Protein AF-M0KQY9-F1 (afdb_monomer)

Radius of gyration: 26.48 Å; Cα contacts (8 Å, |Δi|>4): 726; chains: 1; bounding box: 68×44×77 Å

Nearest PDB structures (foldseek):
  7ylo-assembly2_B  TM=3.245E-01  e=6.193E-02  Limosilactobacillus fermentum
  8ceo-assembly1_f  TM=3.244E-01  e=2.757E+00  Saccharomyces cerevisiae
  1jqp-assembly1_A  TM=3.936E-01  e=4.203E+00  Rattus norvegicus

Structure (mmCIF, N/CA/C/O backbone):
data_AF-M0KQY9-F1
#
_entry.id   AF-M0KQY9-F1
#
loop_
_atom_site.group_PDB
_atom_site.id
_atom_site.type_symbol
_atom_site.label_atom_id
_atom_site.label_alt_id
_atom_site.label_comp_id
_atom_site.label_asym_id
_atom_site.label_entity_id
_atom_site.label_seq_id
_atom_site.pdbx_PDB_ins_code
_atom_site.Cartn_x
_atom_site.Cartn_y
_atom_site.Cartn_z
_atom_site.occupancy
_atom_site.B_iso_or_equiv
_atom_site.auth_seq_id
_atom_site.auth_comp_id
_atom_site.auth_asym_id
_atom_site.auth_atom_id
_atom_site.pdbx_PDB_model_num
ATOM 1 N N . MET A 1 1 ? 19.164 -7.144 25.793 1.00 29.61 1 MET A N 1
ATOM 2 C CA . MET A 1 1 ? 18.952 -5.698 25.556 1.00 29.61 1 MET A CA 1
ATOM 3 C C . MET A 1 1 ? 17.852 -5.597 24.514 1.00 29.61 1 MET A C 1
ATOM 5 O O . MET A 1 1 ? 18.027 -6.161 23.448 1.00 29.61 1 MET A O 1
ATOM 9 N N . SER A 1 2 ? 16.693 -5.030 24.861 1.00 33.47 2 SER A N 1
ATOM 10 C CA . SER A 1 2 ? 15.529 -4.958 23.963 1.00 33.47 2 SER A CA 1
ATOM 11 C C . SER A 1 2 ? 15.793 -3.913 22.873 1.00 33.47 2 SER A C 1
ATOM 13 O O . SER A 1 2 ? 15.959 -2.731 23.185 1.00 33.47 2 SER A O 1
ATOM 15 N N . ASN A 1 3 ? 15.879 -4.356 21.616 1.00 37.28 3 ASN A N 1
ATOM 16 C CA . ASN A 1 3 ? 15.968 -3.485 20.445 1.00 37.28 3 ASN A CA 1
ATOM 17 C C . ASN A 1 3 ? 14.594 -2.844 20.222 1.00 37.28 3 ASN A C 1
ATOM 19 O O . ASN A 1 3 ? 13.732 -3.396 19.544 1.00 37.28 3 ASN A O 1
ATOM 23 N N . ARG A 1 4 ? 14.357 -1.702 20.868 1.00 45.88 4 ARG A N 1
ATOM 24 C CA . ARG A 1 4 ? 13.108 -0.945 20.737 1.00 45.88 4 ARG A CA 1
ATOM 25 C C . ARG A 1 4 ? 13.187 -0.042 19.509 1.00 45.88 4 ARG A C 1
ATOM 27 O O . ARG A 1 4 ? 14.019 0.862 19.479 1.00 45.88 4 ARG A O 1
ATOM 34 N N . ILE A 1 5 ? 12.304 -0.256 18.537 1.00 53.84 5 ILE A N 1
ATOM 35 C CA . ILE A 1 5 ? 12.130 0.647 17.393 1.00 53.84 5 ILE A CA 1
ATOM 36 C C . ILE A 1 5 ? 11.438 1.926 17.877 1.00 53.84 5 ILE A C 1
ATOM 38 O O . ILE A 1 5 ? 10.455 1.878 18.623 1.00 53.84 5 ILE A O 1
ATOM 42 N N . LYS A 1 6 ? 11.967 3.087 17.480 1.00 52.12 6 LYS A N 1
ATOM 43 C CA . LYS A 1 6 ? 11.360 4.385 17.781 1.00 52.12 6 LYS A CA 1
ATOM 44 C C . LYS A 1 6 ? 10.329 4.708 16.695 1.00 52.12 6 LYS A C 1
ATOM 46 O O . LYS A 1 6 ? 10.686 5.214 15.642 1.00 52.12 6 LYS A O 1
ATOM 51 N N . GLN A 1 7 ? 9.065 4.392 16.956 1.00 60.47 7 GLN A N 1
ATOM 52 C CA . GLN A 1 7 ? 7.931 4.902 16.179 1.00 60.47 7 GLN A CA 1
ATOM 53 C C . GLN A 1 7 ? 7.428 6.181 16.851 1.00 60.47 7 GLN A C 1
ATOM 55 O O . GLN A 1 7 ? 7.284 6.204 18.071 1.00 60.47 7 GLN A O 1
ATOM 60 N N . GLU A 1 8 ? 7.197 7.245 16.089 1.00 64.56 8 GLU A N 1
ATOM 61 C CA . GLU A 1 8 ? 6.612 8.486 16.605 1.00 64.56 8 GLU A CA 1
ATOM 62 C C . GLU A 1 8 ? 5.119 8.551 16.237 1.00 64.56 8 GLU A C 1
ATOM 64 O O . GLU A 1 8 ? 4.662 7.884 15.306 1.00 64.56 8 GLU A O 1
ATOM 69 N N . GLY A 1 9 ? 4.332 9.322 16.994 1.00 76.69 9 GLY A N 1
ATOM 70 C CA . GLY A 1 9 ? 2.910 9.541 16.717 1.00 76.69 9 GLY A CA 1
ATOM 71 C C . GLY A 1 9 ? 1.940 8.610 17.437 1.00 76.69 9 GLY A C 1
ATOM 72 O O . GLY A 1 9 ? 2.168 8.157 18.558 1.00 76.69 9 GLY A O 1
ATOM 73 N N . SER A 1 10 ? 0.790 8.374 16.810 1.00 82.31 10 SER A N 1
ATOM 74 C CA . SER A 1 10 ? -0.294 7.576 17.385 1.00 82.31 10 SER A CA 1
ATOM 75 C C . SER A 1 10 ? -0.885 6.659 16.330 1.00 82.31 10 SER A C 1
ATOM 77 O O . SER A 1 10 ? -1.194 7.104 15.225 1.00 82.31 10 SER A O 1
ATOM 79 N N . VAL A 1 11 ? -1.085 5.396 16.694 1.00 86.19 11 VAL A N 1
ATOM 80 C CA . VAL A 1 11 ? -1.884 4.466 15.897 1.00 86.19 11 VAL A CA 1
ATOM 81 C C . VAL A 1 11 ? -3.353 4.777 16.155 1.00 86.19 11 VAL A C 1
ATOM 83 O O . VAL A 1 11 ?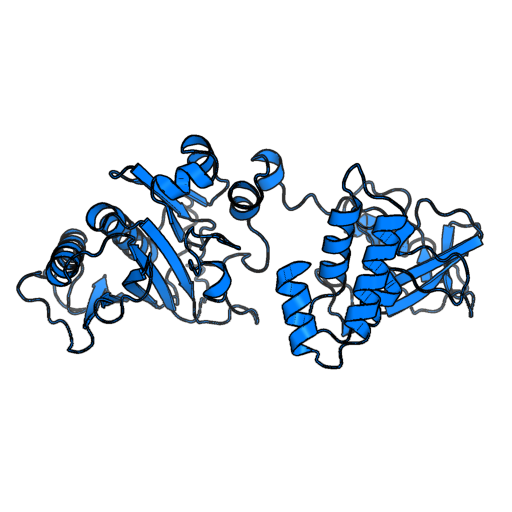 -3.755 4.937 17.307 1.00 86.19 11 VAL A O 1
ATOM 86 N N . PHE A 1 12 ? -4.156 4.818 15.098 1.00 87.44 12 PHE A N 1
ATOM 87 C CA . PHE A 1 12 ? -5.610 4.916 15.158 1.00 87.44 12 PHE A CA 1
ATOM 88 C C . PHE A 1 12 ? -6.216 3.698 14.475 1.00 87.44 12 PHE A C 1
ATOM 90 O O . PHE A 1 12 ? -5.994 3.531 13.281 1.00 87.44 12 PHE A O 1
ATOM 97 N N . ALA A 1 13 ? -7.011 2.910 15.191 1.00 92.38 13 ALA A N 1
ATOM 98 C CA . ALA A 1 13 ? -7.951 1.955 14.616 1.00 92.38 13 ALA A CA 1
ATOM 99 C C . ALA A 1 13 ? -9.333 2.615 14.519 1.00 92.38 13 ALA A C 1
ATOM 101 O O . ALA A 1 13 ? -9.773 3.286 15.458 1.00 92.38 13 ALA A O 1
ATOM 102 N N . ARG A 1 14 ? -10.007 2.471 13.380 1.00 91.12 14 ARG A N 1
ATOM 103 C CA . ARG A 1 14 ? -11.370 2.966 13.154 1.00 91.12 14 ARG A CA 1
ATOM 104 C C . ARG A 1 14 ? -12.269 1.819 12.737 1.00 91.12 14 ARG A C 1
ATOM 106 O O . ARG A 1 14 ? -11.900 1.072 11.838 1.00 91.12 14 ARG A O 1
ATOM 113 N N . PHE A 1 15 ? -13.423 1.734 13.383 1.00 93.19 15 PHE A N 1
ATOM 114 C CA . PHE A 1 15 ? -14.436 0.706 13.181 1.00 93.19 15 PHE A CA 1
ATOM 115 C C . PHE A 1 15 ? -15.553 1.311 12.348 1.00 93.19 15 PHE A C 1
ATOM 117 O O . PHE A 1 15 ? -16.298 2.145 12.856 1.00 93.19 15 PHE A O 1
ATOM 124 N N . TYR A 1 16 ? -15.608 0.940 11.076 1.00 89.31 16 TYR A N 1
ATOM 125 C CA . TYR A 1 16 ? -16.617 1.378 10.124 1.00 89.31 16 TYR A CA 1
ATOM 126 C C . TYR A 1 16 ? -17.789 0.414 10.149 1.00 89.31 16 TYR A C 1
ATOM 128 O O . TYR A 1 16 ? -17.595 -0.789 9.987 1.00 89.31 16 TYR A O 1
ATOM 136 N N . SER A 1 17 ? -18.986 0.953 10.323 1.00 87.88 17 SER A N 1
ATOM 137 C CA . SER A 1 17 ? -20.234 0.203 10.247 1.00 87.88 17 SER A CA 1
ATOM 138 C C . SER A 1 17 ? -21.027 0.660 9.027 1.00 87.88 17 SER A C 1
ATOM 140 O O . SER A 1 17 ? -20.973 1.836 8.667 1.00 87.88 17 SER A O 1
ATOM 142 N N . ASP A 1 18 ? -21.743 -0.260 8.392 1.00 83.31 18 ASP A N 1
ATOM 143 C CA . ASP A 1 18 ? -22.817 0.001 7.425 1.00 83.31 18 ASP A CA 1
ATOM 144 C C . ASP A 1 18 ? -24.207 0.003 8.094 1.00 83.31 18 ASP A C 1
ATOM 146 O O . ASP A 1 18 ? -25.199 0.420 7.493 1.00 83.31 18 ASP A O 1
ATOM 150 N N . GLU A 1 19 ? -24.275 -0.394 9.367 1.00 81.12 19 GLU A N 1
ATOM 151 C CA . GLU A 1 19 ? -25.477 -0.371 10.190 1.00 81.12 19 GLU A CA 1
ATOM 152 C C . GLU A 1 19 ? -25.426 0.736 11.246 1.00 81.12 19 GLU A C 1
ATOM 154 O O . GLU A 1 19 ? -24.422 0.961 11.932 1.00 81.12 19 GLU A O 1
ATOM 159 N N . ARG A 1 20 ? -26.556 1.427 11.408 1.00 74.44 20 ARG A N 1
ATOM 160 C CA . ARG A 1 20 ? -26.700 2.502 12.389 1.00 74.44 20 ARG A CA 1
ATOM 161 C C . ARG A 1 20 ? -27.139 1.938 13.740 1.00 74.44 20 ARG A C 1
ATOM 163 O O . ARG A 1 20 ? -28.329 1.934 14.055 1.00 74.44 20 ARG A O 1
ATOM 170 N N . GLU A 1 21 ? -26.176 1.491 14.536 1.00 75.81 21 GLU A N 1
ATOM 171 C CA . GLU A 1 21 ? -26.401 1.127 15.939 1.00 75.81 21 GLU A CA 1
ATOM 172 C C . GLU A 1 21 ? -26.680 2.364 16.809 1.00 75.81 21 GLU A C 1
ATOM 174 O O . GLU A 1 21 ? -26.334 3.504 16.472 1.00 75.81 21 GLU A O 1
ATOM 179 N N . THR A 1 22 ? -27.329 2.157 17.959 1.00 80.56 22 THR A N 1
ATOM 180 C CA . THR A 1 22 ? -27.531 3.252 18.915 1.00 80.56 22 THR A CA 1
ATOM 181 C C . THR A 1 22 ? -26.249 3.530 19.689 1.00 80.56 22 THR A C 1
ATOM 183 O O . THR A 1 22 ? -25.504 2.621 20.046 1.00 80.56 22 THR A O 1
ATOM 186 N N . GLY A 1 23 ? -26.010 4.799 20.020 1.00 82.62 23 GLY A N 1
ATOM 187 C CA . GLY A 1 23 ? -24.817 5.182 20.769 1.00 82.62 23 GLY A CA 1
ATOM 188 C C . GLY A 1 23 ? -24.649 4.464 22.108 1.00 82.62 23 GLY A C 1
ATOM 189 O O . GLY A 1 23 ? -23.534 4.111 22.475 1.00 82.62 23 GLY A O 1
ATOM 190 N N . ALA A 1 24 ? -25.757 4.217 22.811 1.00 85.88 24 ALA A N 1
ATOM 191 C CA . ALA A 1 24 ? -25.750 3.500 24.082 1.00 85.88 24 ALA A CA 1
ATOM 192 C C . ALA A 1 24 ? -25.263 2.052 23.922 1.00 85.88 24 ALA A C 1
ATOM 194 O O . ALA A 1 24 ? -24.447 1.602 24.718 1.00 85.88 24 ALA A O 1
ATOM 195 N N . GLU A 1 25 ? -25.705 1.367 22.866 1.00 89.19 25 GLU A N 1
ATOM 196 C CA . GLU A 1 25 ? -25.320 -0.015 22.578 1.00 89.19 25 GLU A CA 1
ATOM 197 C C . GLU A 1 25 ? -23.830 -0.131 22.230 1.00 89.19 25 GLU A C 1
ATOM 199 O O . GLU A 1 25 ? -23.124 -0.946 22.819 1.00 89.19 25 GLU A O 1
ATOM 204 N N . VAL A 1 26 ? -23.317 0.744 21.354 1.00 91.19 26 VAL A N 1
ATOM 205 C CA . VAL A 1 26 ? -21.882 0.775 21.007 1.00 91.19 26 VAL A CA 1
ATOM 206 C C . VAL A 1 26 ? -21.026 1.029 22.250 1.00 91.19 26 VAL A C 1
ATOM 208 O O . VAL A 1 26 ? -19.982 0.398 22.430 1.00 91.19 26 VAL A O 1
ATOM 211 N N . ILE A 1 27 ? -21.458 1.951 23.118 1.00 92.94 27 ILE A N 1
ATOM 212 C CA . ILE A 1 27 ? -20.770 2.266 24.373 1.00 92.94 27 ILE A CA 1
ATOM 213 C C . ILE A 1 27 ? -20.763 1.049 25.303 1.00 92.94 27 ILE A C 1
ATOM 215 O O . ILE A 1 27 ? -19.691 0.646 25.746 1.00 92.94 27 ILE A O 1
ATOM 219 N N . GLU A 1 28 ? -21.923 0.451 25.575 1.00 93.38 28 GLU A N 1
ATOM 220 C CA . GLU A 1 28 ? -22.065 -0.697 26.480 1.00 93.38 28 GLU A CA 1
ATOM 221 C C . GLU A 1 28 ? -21.191 -1.879 26.040 1.00 93.38 28 GLU A C 1
ATOM 223 O O . GLU A 1 28 ? -20.387 -2.384 26.831 1.00 93.38 28 GLU A O 1
ATOM 228 N N . LYS A 1 29 ? -21.269 -2.252 24.756 1.00 94.88 29 LYS A N 1
ATOM 229 C CA . LYS A 1 29 ? -20.436 -3.296 24.141 1.00 94.88 29 LYS A CA 1
ATOM 230 C C . LYS A 1 29 ? -18.945 -2.988 24.288 1.00 94.88 29 LYS A C 1
ATOM 232 O O . LYS A 1 29 ? -18.169 -3.813 24.768 1.00 94.88 29 LYS A O 1
ATOM 237 N N . THR A 1 30 ? -18.536 -1.762 23.947 1.00 95.88 30 THR A N 1
ATOM 238 C CA . THR A 1 30 ? -17.124 -1.345 24.000 1.00 95.88 30 THR A CA 1
ATOM 239 C C . THR A 1 30 ? -16.560 -1.394 25.420 1.00 95.88 30 THR A C 1
ATOM 241 O O . THR A 1 30 ? -15.439 -1.864 25.625 1.00 95.88 30 THR A O 1
ATOM 244 N N . LEU A 1 31 ? -17.308 -0.896 26.409 1.00 95.25 31 LEU A N 1
ATOM 245 C CA . LEU A 1 31 ? -16.861 -0.873 27.803 1.00 95.25 31 LEU A CA 1
ATOM 246 C C . LEU A 1 31 ? -16.827 -2.281 28.406 1.00 95.25 31 LEU A C 1
ATOM 248 O O . LEU A 1 31 ? -15.913 -2.569 29.177 1.00 95.25 31 LEU A O 1
ATOM 252 N N . SER A 1 32 ? -17.762 -3.154 28.023 1.00 95.44 32 SER A N 1
ATOM 253 C CA . SER A 1 32 ? -17.770 -4.563 28.440 1.00 95.44 32 SER A CA 1
ATOM 254 C C . SER A 1 32 ? -16.517 -5.292 27.953 1.00 95.44 32 SER A C 1
ATOM 256 O O . SER A 1 32 ? -15.793 -5.866 28.762 1.00 95.44 32 SER A O 1
ATOM 258 N N . VAL A 1 33 ? -16.155 -5.133 26.675 1.00 96.75 33 VAL A N 1
ATOM 259 C CA . VAL A 1 33 ? -14.900 -5.685 26.128 1.00 96.75 33 VAL A CA 1
ATOM 260 C C . VAL A 1 33 ? -13.669 -5.131 26.857 1.00 96.75 33 VAL A C 1
ATOM 262 O O . VAL A 1 33 ? -12.724 -5.861 27.159 1.00 96.75 33 VAL A O 1
ATOM 265 N N . CYS A 1 34 ? -13.660 -3.834 27.181 1.00 95.25 34 CYS A N 1
ATOM 266 C CA . CYS A 1 34 ? -12.561 -3.238 27.942 1.00 95.25 34 CYS A CA 1
ATOM 267 C C . CYS A 1 34 ? -12.428 -3.851 29.345 1.00 95.25 34 CYS A C 1
ATOM 269 O O . CYS A 1 34 ? -11.304 -4.092 29.794 1.00 95.25 34 CYS A O 1
ATOM 271 N N . ALA A 1 35 ? -13.551 -4.115 30.016 1.00 93.25 35 ALA A N 1
ATOM 272 C CA . ALA A 1 35 ? -13.585 -4.765 31.320 1.00 93.25 35 ALA A CA 1
ATOM 273 C C . ALA A 1 35 ? -13.089 -6.219 31.246 1.00 93.25 35 ALA A C 1
ATOM 275 O O . ALA A 1 35 ? -12.259 -6.616 32.065 1.00 93.25 35 ALA A O 1
ATOM 276 N N . ASP A 1 36 ? -13.512 -6.976 30.231 1.00 93.88 36 ASP A N 1
ATOM 277 C CA . ASP A 1 36 ? -13.131 -8.381 30.032 1.00 93.88 36 ASP A CA 1
ATOM 278 C C . ASP A 1 36 ? -11.631 -8.555 29.749 1.00 93.88 36 ASP A C 1
ATOM 280 O O . ASP A 1 36 ? -10.994 -9.492 30.236 1.00 93.88 36 ASP A O 1
ATOM 284 N N . ILE A 1 37 ? -11.029 -7.607 29.024 1.00 93.12 37 ILE A N 1
ATOM 285 C CA . ILE A 1 37 ? -9.575 -7.554 28.792 1.00 93.12 37 ILE A CA 1
ATOM 286 C C . ILE A 1 37 ? -8.810 -7.119 30.058 1.00 93.12 37 ILE A C 1
ATOM 288 O O . ILE A 1 37 ? -7.592 -7.308 30.148 1.00 93.12 37 ILE A O 1
ATOM 292 N N . GLY A 1 38 ? -9.508 -6.569 31.055 1.00 91.81 38 GLY A N 1
ATOM 293 C CA . GLY A 1 38 ? -8.928 -6.089 32.307 1.00 91.81 38 GLY A CA 1
ATOM 294 C C . GLY A 1 38 ? -8.322 -4.689 32.204 1.00 91.81 38 GLY A C 1
ATOM 295 O O . GLY A 1 38 ? -7.371 -4.384 32.922 1.00 91.81 38 GLY A O 1
ATOM 296 N N . LEU A 1 39 ? -8.822 -3.844 31.297 1.00 92.88 39 LEU A N 1
ATOM 297 C CA . LEU A 1 39 ? -8.393 -2.449 31.188 1.00 92.88 39 LEU A CA 1
ATOM 298 C C . LEU A 1 39 ? -8.986 -1.619 32.327 1.00 92.88 39 LEU A C 1
ATOM 300 O O . LEU A 1 39 ? -10.122 -1.845 32.741 1.00 92.88 39 LEU A O 1
ATOM 304 N N . THR A 1 40 ? -8.237 -0.631 32.808 1.00 91.00 40 THR A N 1
ATOM 305 C CA . THR A 1 40 ? -8.641 0.214 33.942 1.00 91.00 40 THR A CA 1
ATOM 306 C C . THR A 1 40 ? -8.888 1.660 33.524 1.00 91.00 40 THR A C 1
ATOM 308 O O . THR A 1 40 ? -8.379 2.114 32.500 1.00 91.00 40 THR A O 1
ATOM 311 N N . GLU A 1 41 ? -9.661 2.420 34.301 1.00 85.44 41 GLU A N 1
ATOM 312 C CA . GLU A 1 41 ? -9.904 3.845 34.017 1.00 85.44 41 GLU A CA 1
ATOM 313 C C . GLU A 1 41 ? -8.725 4.730 34.454 1.00 85.44 41 GLU A C 1
ATOM 315 O O . GLU A 1 41 ? -8.446 5.766 33.841 1.00 85.44 41 GLU A O 1
ATOM 320 N N . HIS A 1 42 ? -7.969 4.307 35.472 1.00 83.56 42 HIS A N 1
ATOM 321 C CA . HIS A 1 42 ? -6.741 4.966 35.901 1.00 83.56 42 HIS A CA 1
ATOM 322 C C . HIS A 1 42 ? -5.557 3.996 36.000 1.00 83.56 42 HIS A C 1
ATOM 324 O O . HIS A 1 42 ? -5.691 2.821 36.330 1.00 83.56 42 HIS A O 1
ATOM 330 N N . VAL A 1 43 ? -4.349 4.525 35.766 1.00 78.94 43 VAL A N 1
ATOM 331 C CA . VAL A 1 43 ? -3.073 3.771 35.756 1.00 78.94 43 VAL A CA 1
ATOM 332 C C . VAL A 1 43 ? -2.827 2.962 37.037 1.00 78.94 43 VAL A C 1
ATOM 334 O O . VAL A 1 43 ? -2.150 1.941 36.995 1.00 78.94 43 VAL A O 1
ATOM 337 N N . ASN A 1 44 ? -3.330 3.435 38.180 1.00 79.00 44 ASN A N 1
ATOM 338 C CA . ASN A 1 44 ? -3.063 2.840 39.492 1.00 79.00 44 ASN A CA 1
ATOM 339 C C . ASN A 1 44 ? -4.228 2.002 40.033 1.00 79.00 44 ASN A C 1
ATOM 341 O O . ASN A 1 44 ? -4.154 1.555 41.179 1.00 79.00 44 ASN A O 1
ATOM 345 N N . ASP A 1 45 ? -5.300 1.832 39.261 1.00 80.56 45 ASP A N 1
ATOM 346 C CA . ASP A 1 45 ? -6.430 1.021 39.696 1.00 80.56 45 ASP A CA 1
ATOM 347 C C . ASP A 1 45 ? -6.038 -0.458 39.672 1.00 80.56 45 ASP A C 1
ATOM 349 O O . ASP A 1 45 ? -5.343 -0.924 38.769 1.00 80.56 45 ASP A O 1
ATOM 353 N N . SER A 1 46 ? -6.466 -1.201 40.692 1.00 74.69 46 SER A N 1
ATOM 354 C CA . SER A 1 46 ? -6.294 -2.656 40.745 1.00 74.69 46 SER A CA 1
ATOM 355 C C . SER A 1 46 ? -7.451 -3.411 40.100 1.00 74.69 46 SER A C 1
ATOM 357 O O . SER A 1 46 ? -7.280 -4.568 39.722 1.00 74.69 46 SER A O 1
ATOM 359 N N . ASP A 1 47 ? -8.613 -2.764 40.011 1.00 80.75 47 ASP A N 1
ATOM 360 C CA . ASP A 1 47 ? -9.850 -3.363 39.531 1.00 80.75 47 ASP A CA 1
ATOM 361 C C . ASP A 1 47 ? -10.129 -2.902 38.089 1.00 80.75 47 ASP A C 1
ATOM 363 O O . ASP A 1 47 ? -9.911 -1.726 37.777 1.00 80.75 47 ASP A O 1
ATOM 367 N N . PRO A 1 48 ? -10.606 -3.798 37.205 1.00 83.94 48 PRO A N 1
ATOM 368 C CA . PRO A 1 48 ? -11.010 -3.436 35.852 1.00 83.94 48 PRO A CA 1
ATOM 369 C C . PRO A 1 48 ? -12.092 -2.354 35.817 1.00 83.94 48 PRO A C 1
ATOM 371 O O . PRO A 1 48 ? -12.861 -2.165 36.764 1.00 83.94 48 PRO A O 1
ATOM 374 N N . LEU A 1 49 ? -12.184 -1.686 34.669 1.00 87.69 49 LEU A N 1
ATOM 375 C CA . LEU A 1 49 ? -13.253 -0.755 34.338 1.00 87.69 49 LEU A CA 1
ATOM 376 C C . LEU A 1 49 ? -14.625 -1.377 34.636 1.00 87.69 49 LEU A C 1
ATOM 378 O O . LEU A 1 49 ? -14.904 -2.511 34.257 1.00 87.69 49 LEU A O 1
ATOM 382 N N . THR A 1 50 ? -15.503 -0.610 35.278 1.00 85.56 50 THR A N 1
ATOM 383 C CA . THR A 1 50 ? -16.905 -1.000 35.469 1.00 85.56 50 THR A CA 1
ATOM 384 C C . THR A 1 50 ? -17.767 -0.257 34.443 1.00 85.56 50 THR A C 1
ATOM 386 O O . THR A 1 50 ? -17.852 0.969 34.549 1.00 85.56 50 THR A O 1
ATOM 389 N N . PRO A 1 51 ? -18.415 -0.940 33.475 1.00 84.25 51 PRO A N 1
ATOM 390 C CA . PRO A 1 51 ? -19.165 -0.277 32.402 1.00 84.25 51 PRO A CA 1
ATOM 391 C C . PRO A 1 51 ? -20.196 0.746 32.901 1.00 84.25 51 PRO A C 1
ATOM 393 O O . PRO A 1 51 ? -20.236 1.867 32.400 1.00 84.25 51 PRO A O 1
ATOM 396 N N . ASP A 1 52 ? -20.940 0.407 33.958 1.00 80.44 52 ASP A N 1
ATOM 397 C CA . ASP A 1 52 ? -21.996 1.256 34.533 1.00 80.44 52 ASP A CA 1
ATOM 398 C C . ASP A 1 52 ? -21.488 2.571 35.154 1.00 80.44 52 ASP A C 1
ATOM 400 O O . ASP A 1 52 ? -22.258 3.518 35.316 1.00 80.44 52 ASP A O 1
ATOM 404 N N . ASN A 1 53 ? -20.204 2.636 35.525 1.00 78.94 53 ASN A N 1
ATOM 405 C CA . ASN A 1 53 ? -19.607 3.776 36.231 1.00 78.94 53 ASN A CA 1
ATOM 406 C C . ASN A 1 53 ? -18.564 4.531 35.393 1.00 78.94 53 ASN A C 1
ATOM 408 O O . ASN A 1 53 ? -17.951 5.472 35.897 1.00 78.94 53 ASN A O 1
ATOM 412 N N . ALA A 1 54 ? -18.347 4.122 34.143 1.00 82.94 54 ALA A N 1
ATOM 413 C CA . ALA A 1 54 ? -17.305 4.673 33.291 1.00 82.94 54 ALA A CA 1
ATOM 414 C C . ALA A 1 54 ? -17.547 6.161 32.977 1.00 82.94 54 ALA A C 1
ATOM 416 O O . ALA A 1 54 ? -18.630 6.552 32.525 1.00 82.94 54 ALA A O 1
ATOM 417 N N . SER A 1 55 ? -16.528 7.009 33.156 1.00 83.88 55 SER A N 1
ATOM 418 C CA . SER A 1 55 ? -16.664 8.448 32.908 1.00 83.88 55 SER A CA 1
ATOM 419 C C . SER A 1 55 ? -16.371 8.800 31.449 1.00 83.88 55 SER A C 1
ATOM 421 O O . SER A 1 55 ? -15.228 9.035 31.047 1.00 83.88 55 SER A O 1
ATOM 423 N N . ILE A 1 56 ? -17.424 8.897 30.637 1.00 86.50 56 ILE A N 1
ATOM 424 C CA . ILE A 1 56 ? -17.321 9.381 29.255 1.00 86.50 56 ILE A CA 1
ATOM 425 C C . ILE A 1 56 ? -17.401 10.910 29.247 1.00 86.50 56 ILE A C 1
ATOM 427 O O . ILE A 1 56 ? -18.319 11.516 29.797 1.00 86.50 56 ILE A O 1
ATOM 431 N N . SER A 1 57 ? -16.423 11.551 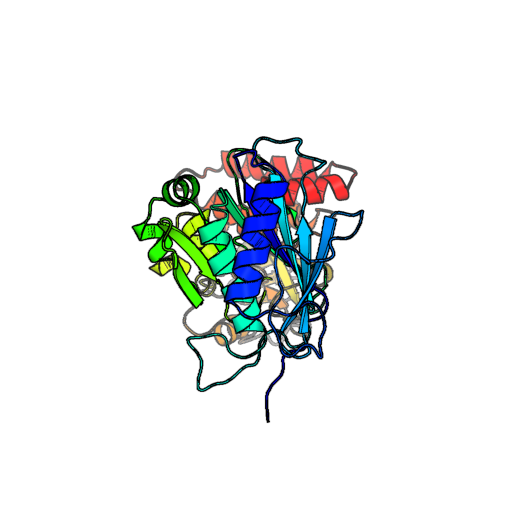28.612 1.00 86.88 57 SER A N 1
ATOM 432 C CA . SER A 1 57 ? -16.406 13.008 28.445 1.00 86.88 57 SER A CA 1
ATOM 433 C C . SER A 1 57 ? -17.543 13.516 27.552 1.00 86.88 57 SER A C 1
ATOM 435 O O . SER A 1 57 ? -18.047 12.801 26.689 1.00 86.88 57 SER A O 1
ATOM 437 N N . GLU A 1 58 ? -17.849 14.812 27.649 1.00 82.06 58 GLU A N 1
ATOM 438 C CA . GLU A 1 58 ? -18.833 15.488 26.781 1.00 82.06 58 GLU A CA 1
ATOM 439 C C . GLU A 1 58 ? -18.529 15.364 25.277 1.00 82.06 58 GLU A C 1
ATOM 441 O O . GLU A 1 58 ? -19.421 15.512 24.452 1.00 82.06 58 GLU A O 1
ATOM 446 N N . LYS A 1 59 ? -17.270 15.098 24.903 1.00 80.19 59 LYS A N 1
ATOM 447 C CA . LYS A 1 59 ? -16.847 14.908 23.505 1.00 80.19 59 LYS A CA 1
ATOM 448 C C . LYS A 1 59 ? -16.841 13.433 23.078 1.00 80.19 59 LYS A C 1
ATOM 450 O O . LYS A 1 59 ? -16.193 13.099 22.084 1.00 80.19 59 LYS A O 1
ATOM 455 N N . GLY A 1 60 ? -17.466 12.554 23.861 1.00 86.56 60 GLY A N 1
ATOM 456 C CA . GLY A 1 60 ? -17.599 11.133 23.548 1.00 86.56 60 GLY A CA 1
ATOM 457 C C . GLY A 1 60 ? -16.286 10.354 23.620 1.00 86.56 60 GLY A C 1
ATOM 458 O O . GLY A 1 60 ? -16.119 9.386 22.886 1.00 86.56 60 GLY A O 1
ATOM 459 N N . TYR A 1 61 ? -15.319 10.770 24.445 1.00 89.50 61 TYR A N 1
ATOM 460 C CA . TYR A 1 61 ? -14.099 9.985 24.681 1.00 89.50 61 TYR A CA 1
ATOM 461 C C . TYR A 1 61 ? -13.981 9.480 26.117 1.00 89.50 61 TYR A C 1
ATOM 463 O O . TYR A 1 61 ? -14.348 10.186 27.058 1.00 89.50 61 TYR A O 1
ATOM 471 N N . ILE A 1 62 ? -13.354 8.314 26.256 1.00 93.50 62 ILE A N 1
ATOM 472 C CA . ILE A 1 62 ? -12.838 7.744 27.505 1.00 93.50 62 ILE A CA 1
ATOM 473 C C . ILE A 1 62 ? -11.383 7.308 27.278 1.00 93.50 62 ILE A C 1
ATOM 475 O O . ILE A 1 62 ? -10.975 6.986 26.159 1.00 93.50 62 ILE A O 1
ATOM 479 N N . THR A 1 63 ? -10.558 7.374 28.321 1.00 93.25 63 THR A N 1
ATOM 480 C CA . THR A 1 63 ? -9.192 6.836 28.293 1.00 93.25 63 THR A CA 1
ATOM 481 C C . THR A 1 63 ? -9.125 5.678 29.265 1.00 93.25 63 THR A C 1
ATOM 483 O O . THR A 1 63 ? -9.486 5.838 30.423 1.00 93.25 63 THR A O 1
ATOM 486 N N . VAL A 1 64 ? -8.675 4.534 28.768 1.00 93.94 64 VAL A N 1
ATOM 487 C CA . VAL A 1 64 ? -8.445 3.328 29.554 1.00 93.94 64 VAL A CA 1
ATOM 488 C C . VAL A 1 64 ? -6.960 2.991 29.537 1.00 93.94 64 VAL A C 1
ATOM 490 O O . VAL A 1 64 ? -6.204 3.471 28.686 1.00 93.94 64 VAL A O 1
ATOM 493 N N . HIS A 1 65 ? -6.521 2.185 30.488 1.00 91.25 65 HIS A N 1
ATOM 494 C CA . HIS A 1 65 ? -5.121 1.899 30.723 1.00 91.25 65 HIS A CA 1
ATOM 495 C C . HIS A 1 65 ? -4.861 0.397 30.730 1.00 91.25 65 HIS A C 1
ATOM 497 O O . HIS A 1 65 ? -5.638 -0.395 31.256 1.00 91.25 65 HIS A O 1
ATOM 503 N N . SER A 1 66 ? -3.730 0.027 30.138 1.00 86.69 66 SER A N 1
ATOM 504 C CA . SER A 1 66 ? -3.083 -1.262 30.341 1.00 86.69 66 SER A CA 1
ATOM 505 C C . SER A 1 66 ? -1.679 -0.983 30.853 1.00 86.69 66 SER A C 1
ATOM 507 O O . SER A 1 66 ? -0.848 -0.408 30.138 1.00 86.69 66 SER A O 1
ATOM 509 N N . ASP A 1 67 ? -1.436 -1.310 32.120 1.00 80.69 67 ASP A N 1
ATOM 510 C CA . ASP A 1 67 ? -0.249 -0.884 32.857 1.00 80.69 67 ASP A CA 1
ATOM 511 C C . ASP A 1 67 ? -0.016 0.638 32.705 1.00 80.69 67 ASP A C 1
ATOM 513 O O . ASP A 1 67 ? -0.861 1.468 33.033 1.00 80.69 67 ASP A O 1
ATOM 517 N N . SER A 1 68 ? 1.133 1.033 32.150 1.00 78.00 68 SER A N 1
ATOM 518 C CA . SER A 1 68 ? 1.505 2.438 31.928 1.00 78.00 68 SER A CA 1
ATOM 519 C C . SER A 1 68 ? 1.028 3.021 30.592 1.00 78.00 68 SER A C 1
ATOM 521 O O . SER A 1 68 ? 1.267 4.200 30.319 1.00 78.00 68 SER A O 1
ATOM 523 N N . LYS A 1 69 ? 0.383 2.225 29.730 1.00 86.56 69 LYS A N 1
ATOM 524 C CA . LYS A 1 69 ? -0.035 2.654 28.391 1.00 86.56 69 LYS A CA 1
ATOM 525 C C . LYS A 1 69 ? -1.498 3.078 28.388 1.00 86.56 69 LYS A C 1
ATOM 527 O O . LYS A 1 69 ? -2.385 2.308 28.736 1.00 86.56 69 LYS A O 1
ATOM 532 N N . ALA A 1 70 ? -1.727 4.318 27.968 1.00 91.94 70 ALA A N 1
ATOM 533 C CA . ALA A 1 70 ? -3.058 4.871 27.765 1.00 91.94 70 ALA A CA 1
ATOM 534 C C . ALA A 1 70 ? -3.585 4.503 26.371 1.00 91.94 70 ALA A C 1
ATOM 536 O O . ALA A 1 70 ? -2.909 4.738 25.365 1.00 91.94 70 ALA A O 1
ATOM 537 N N . ILE A 1 71 ? -4.807 3.983 26.326 1.00 94.44 71 ILE A N 1
ATOM 538 C CA . ILE A 1 71 ? -5.584 3.721 25.119 1.00 94.44 71 ILE A CA 1
ATOM 539 C C . ILE A 1 71 ? -6.800 4.643 25.167 1.00 94.44 71 ILE A C 1
ATOM 541 O O . ILE A 1 71 ? -7.561 4.654 26.131 1.00 94.44 71 ILE A O 1
ATOM 545 N N . ARG A 1 72 ? -6.984 5.456 24.131 1.00 94.56 72 ARG A N 1
ATOM 546 C CA . ARG A 1 72 ? -8.107 6.389 24.040 1.00 94.56 72 ARG A CA 1
ATOM 547 C C . ARG A 1 72 ? -9.165 5.847 23.096 1.00 94.56 72 ARG A C 1
ATOM 549 O O . ARG A 1 72 ? -8.874 5.613 21.924 1.00 94.56 72 ARG A O 1
ATOM 556 N N . LEU A 1 73 ? -10.387 5.750 23.603 1.00 95.44 73 LEU A N 1
ATOM 557 C CA . LEU A 1 73 ? -11.592 5.385 22.871 1.00 95.44 73 LEU A CA 1
ATOM 558 C C . LEU A 1 73 ? -12.379 6.663 22.584 1.00 95.44 73 LEU A C 1
ATOM 560 O O . LEU A 1 73 ? -12.580 7.484 23.479 1.00 95.44 73 LEU A O 1
ATOM 564 N N . ARG A 1 74 ? -12.796 6.858 21.336 1.00 93.00 74 ARG A N 1
ATOM 565 C CA . ARG A 1 74 ? -13.659 7.961 20.913 1.00 93.00 74 ARG A CA 1
ATOM 566 C C . ARG A 1 74 ? -14.852 7.399 20.156 1.00 93.00 74 ARG A C 1
ATOM 568 O O . ARG A 1 74 ? -14.688 6.915 19.037 1.00 93.00 74 ARG A O 1
ATOM 575 N N . PHE A 1 75 ? -16.025 7.539 20.749 1.00 91.19 75 PHE A N 1
ATOM 576 C CA . PHE A 1 75 ? -17.307 7.257 20.125 1.00 91.19 75 PHE A CA 1
ATOM 577 C C . PHE A 1 75 ? -17.631 8.363 19.114 1.00 91.19 75 PHE A C 1
ATOM 579 O O . PHE A 1 75 ? -17.404 9.550 19.369 1.00 91.19 75 PHE A O 1
ATOM 586 N N . ARG A 1 76 ? -18.082 7.968 17.927 1.00 81.00 76 ARG A N 1
ATOM 587 C CA . ARG A 1 76 ? -18.315 8.848 16.777 1.00 81.00 76 ARG A CA 1
ATOM 588 C C . ARG A 1 76 ? -19.736 8.631 16.271 1.00 81.00 76 ARG A C 1
ATOM 590 O O . ARG A 1 76 ? -19.969 7.914 15.313 1.00 81.00 76 ARG A O 1
ATOM 597 N N . LEU A 1 77 ? -20.688 9.203 16.997 1.00 71.62 77 LEU A N 1
ATOM 598 C CA . LEU A 1 77 ? -22.110 8.874 16.852 1.00 71.62 77 LEU A CA 1
ATOM 599 C C . LEU A 1 77 ? -22.947 10.052 16.331 1.00 71.62 77 LEU A C 1
ATOM 601 O O . LEU A 1 77 ? -24.093 9.862 15.929 1.00 71.62 77 LEU A O 1
ATOM 605 N N . ASP A 1 78 ? -22.367 11.254 16.321 1.00 64.44 78 ASP A N 1
ATOM 606 C CA . ASP A 1 78 ? -23.095 12.504 16.084 1.00 64.44 78 ASP A CA 1
ATOM 607 C C . ASP A 1 78 ? -23.053 12.978 14.617 1.00 64.44 78 ASP A C 1
ATOM 609 O O . ASP A 1 78 ? -23.885 13.793 14.226 1.00 64.44 78 ASP A O 1
ATOM 613 N N . ASP A 1 79 ? -22.147 12.429 13.796 1.00 61.16 79 ASP A N 1
ATOM 614 C CA . ASP A 1 79 ? -21.802 12.953 12.461 1.00 61.16 79 ASP A CA 1
ATOM 615 C C . ASP A 1 79 ? -21.992 11.927 11.319 1.00 61.16 79 ASP A C 1
ATOM 617 O O . ASP A 1 79 ? -21.320 12.020 10.298 1.00 61.16 79 ASP A O 1
ATOM 621 N N . TRP A 1 80 ? -22.905 10.956 11.465 1.00 67.25 80 TRP A N 1
ATOM 622 C CA . TRP A 1 80 ? -23.140 9.944 10.421 1.00 67.25 80 TRP A CA 1
ATOM 623 C C . TRP A 1 80 ? -23.715 10.576 9.143 1.00 67.25 80 TRP A C 1
ATOM 625 O O . TRP A 1 80 ? -24.908 10.899 9.092 1.00 67.25 80 TRP A O 1
ATOM 635 N N . ASP A 1 81 ? -22.896 10.711 8.099 1.00 62.97 81 ASP A N 1
ATOM 636 C CA . ASP A 1 81 ? -23.250 11.381 6.837 1.00 62.97 81 ASP A CA 1
ATOM 637 C C . ASP A 1 81 ? -23.187 10.480 5.582 1.00 62.97 81 ASP A C 1
ATOM 639 O O . ASP A 1 81 ? -23.566 10.923 4.494 1.00 62.97 81 ASP A O 1
ATOM 643 N N . GLY A 1 82 ? -22.802 9.204 5.731 1.00 61.94 82 GLY A N 1
ATOM 644 C CA . GLY A 1 82 ? -22.565 8.270 4.620 1.00 61.94 82 GLY A CA 1
ATOM 645 C C . GLY A 1 82 ? -23.304 6.924 4.689 1.00 61.94 82 GLY A C 1
ATOM 646 O O . GLY A 1 82 ? -24.135 6.674 5.560 1.00 61.94 82 GLY A O 1
ATOM 647 N N . LEU A 1 83 ? -23.000 6.035 3.734 1.00 62.91 83 LEU A N 1
ATOM 648 C CA . LEU A 1 83 ? -23.454 4.630 3.723 1.00 62.91 83 LEU A CA 1
ATOM 649 C C . LEU A 1 83 ? -22.646 3.748 4.690 1.00 62.91 83 LEU A C 1
ATOM 651 O O . LEU A 1 83 ? -23.167 2.764 5.197 1.00 62.91 83 LEU A O 1
ATOM 655 N N . THR A 1 84 ? -21.399 4.132 4.962 1.00 69.88 84 THR A N 1
ATOM 656 C CA . THR A 1 84 ? -20.531 3.552 5.991 1.00 69.88 84 THR A CA 1
ATOM 657 C C . THR A 1 84 ? -19.836 4.677 6.741 1.00 69.88 84 THR A C 1
ATOM 659 O O . THR A 1 84 ? -19.254 5.544 6.089 1.00 69.88 84 THR A O 1
ATOM 662 N N . ASP A 1 85 ? -19.831 4.652 8.072 1.00 79.25 85 ASP A N 1
ATOM 663 C CA . ASP A 1 85 ? -19.091 5.627 8.883 1.00 79.25 85 ASP A CA 1
ATOM 664 C C . ASP A 1 85 ? -18.437 4.968 10.106 1.00 79.25 85 ASP A C 1
ATOM 666 O O . ASP A 1 85 ? -18.805 3.873 10.538 1.00 79.25 85 ASP A O 1
ATOM 670 N N . ALA A 1 86 ? -17.401 5.612 10.637 1.00 85.38 86 ALA A N 1
ATOM 671 C CA . ALA A 1 86 ? -16.663 5.133 11.788 1.00 85.38 86 ALA A CA 1
ATOM 672 C C . ALA A 1 86 ? -17.459 5.372 13.076 1.00 85.38 86 ALA A C 1
ATOM 674 O O . ALA A 1 86 ? -17.518 6.509 13.530 1.00 85.38 86 ALA A O 1
ATOM 675 N N . ILE A 1 87 ? -17.960 4.314 13.716 1.00 90.06 87 ILE A N 1
ATOM 676 C CA . ILE A 1 87 ? -18.701 4.377 14.994 1.00 90.06 87 ILE A CA 1
ATOM 677 C C . ILE A 1 87 ? -17.785 4.505 16.215 1.00 90.06 87 ILE A C 1
ATOM 679 O O . ILE A 1 87 ? -18.141 5.107 17.233 1.00 90.06 87 ILE A O 1
ATOM 683 N N . LEU A 1 88 ? -16.565 3.976 16.101 1.00 93.00 88 LEU A N 1
ATOM 684 C CA . LEU A 1 88 ? -15.563 3.964 17.159 1.00 93.00 88 LEU A CA 1
ATOM 685 C C . LEU A 1 88 ? -14.177 4.237 16.574 1.00 93.00 88 LEU A C 1
ATOM 687 O O . LEU A 1 88 ? -13.787 3.705 15.533 1.00 93.00 88 LEU A O 1
ATOM 691 N N . SER A 1 89 ? -13.400 5.055 17.279 1.00 92.44 89 SER A N 1
ATOM 692 C CA . SER A 1 89 ? -11.970 5.203 17.043 1.00 92.44 89 SER A CA 1
ATOM 693 C C . SER A 1 89 ? -11.190 4.867 18.306 1.00 92.44 89 SER A C 1
ATOM 695 O O . SER A 1 89 ? -11.406 5.466 19.357 1.00 92.44 89 SER A O 1
ATOM 697 N N . VAL A 1 90 ? -10.253 3.935 18.180 1.00 94.69 90 VAL A N 1
ATOM 698 C CA . VAL A 1 90 ? -9.340 3.507 19.241 1.00 94.69 90 VAL A CA 1
ATOM 699 C C . VAL A 1 90 ? -7.952 4.023 18.893 1.00 94.69 90 VAL A C 1
ATOM 701 O O . VAL A 1 90 ? -7.514 3.901 17.751 1.00 94.69 90 VAL A O 1
ATOM 704 N N . SER A 1 91 ? -7.250 4.629 19.845 1.00 91.56 91 SER A N 1
ATOM 705 C CA . SER A 1 91 ? -5.917 5.177 19.590 1.00 91.56 91 SER A CA 1
ATOM 706 C C . SER A 1 91 ? -4.942 4.939 20.726 1.00 91.56 91 SER A C 1
ATOM 708 O O . SER A 1 91 ? -5.312 4.976 21.897 1.00 91.56 91 SER A O 1
ATOM 710 N N . VAL A 1 92 ? -3.683 4.717 20.361 1.00 91.00 92 VAL A N 1
ATOM 711 C CA . VAL A 1 92 ? -2.577 4.488 21.294 1.00 91.00 92 VAL A CA 1
ATOM 712 C C . VAL A 1 92 ? -1.328 5.208 20.796 1.00 91.00 92 VAL A C 1
ATOM 714 O O . VAL A 1 92 ? -1.112 5.355 19.592 1.00 91.00 92 VAL A O 1
ATOM 717 N N . ASP A 1 93 ? -0.496 5.668 21.726 1.00 87.19 93 ASP A N 1
ATOM 718 C CA . ASP A 1 93 ? 0.834 6.188 21.408 1.00 87.19 93 ASP A CA 1
ATOM 719 C C . ASP A 1 93 ? 1.707 5.082 20.789 1.00 87.19 93 ASP A C 1
ATOM 721 O O . ASP A 1 93 ? 1.929 4.032 21.407 1.00 87.19 93 ASP A O 1
ATOM 725 N N . ALA A 1 94 ? 2.206 5.340 19.575 1.00 81.31 94 ALA A N 1
ATOM 726 C CA . ALA A 1 94 ? 2.988 4.385 18.790 1.00 81.31 94 ALA A CA 1
ATOM 727 C C . ALA A 1 94 ? 4.379 4.137 19.399 1.00 81.31 94 ALA A C 1
ATOM 729 O O . ALA A 1 94 ? 4.993 3.092 19.171 1.00 81.31 94 ALA A O 1
ATOM 730 N N . THR A 1 95 ? 4.873 5.069 20.221 1.00 78.50 95 THR A N 1
ATOM 731 C CA . THR A 1 95 ? 6.201 4.991 20.829 1.00 78.50 95 THR A CA 1
ATOM 732 C C . THR A 1 95 ? 6.360 3.708 21.637 1.00 78.50 95 THR A C 1
ATOM 734 O O . THR A 1 95 ? 5.757 3.552 22.697 1.00 78.50 95 THR A O 1
ATOM 737 N N . ARG A 1 96 ? 7.220 2.785 21.184 1.00 76.00 96 ARG A N 1
ATOM 738 C CA . ARG A 1 96 ? 7.443 1.476 21.836 1.00 76.00 96 ARG A CA 1
ATOM 739 C C . ARG A 1 96 ? 6.162 0.638 21.961 1.00 76.00 96 ARG A C 1
ATOM 741 O O . ARG A 1 96 ? 5.984 -0.053 22.960 1.00 76.00 96 ARG A O 1
ATOM 748 N N . LEU A 1 97 ? 5.257 0.732 20.987 1.00 82.56 97 LEU A N 1
ATOM 749 C CA . LEU A 1 97 ? 4.072 -0.123 20.950 1.00 82.56 97 LEU A CA 1
ATOM 750 C C . LEU A 1 97 ? 4.464 -1.596 20.767 1.00 82.56 97 LEU A C 1
ATOM 752 O O . LEU A 1 97 ? 4.012 -2.450 21.527 1.00 82.56 97 LEU A O 1
ATOM 756 N N . VAL A 1 98 ? 5.335 -1.876 19.793 1.00 81.69 98 VAL A N 1
ATOM 757 C CA . VAL A 1 98 ? 5.861 -3.220 19.531 1.00 81.69 98 VAL A CA 1
ATOM 758 C C . VAL A 1 98 ? 7.187 -3.419 20.253 1.00 81.69 98 VAL A C 1
ATOM 760 O O . VAL A 1 98 ? 8.133 -2.646 20.083 1.00 81.69 98 VAL A O 1
ATOM 763 N N . GLU A 1 99 ? 7.269 -4.491 21.036 1.00 74.81 99 GLU A N 1
ATOM 764 C CA . GLU A 1 99 ? 8.525 -4.994 21.580 1.00 74.81 99 GLU A CA 1
ATOM 765 C C . GLU A 1 99 ? 8.996 -6.182 20.734 1.00 74.81 99 GLU A C 1
ATOM 767 O O . GLU A 1 99 ? 8.267 -7.156 20.542 1.00 74.81 99 GLU A O 1
ATOM 772 N N . ILE A 1 100 ? 10.215 -6.096 20.194 1.00 64.81 100 ILE A N 1
ATOM 773 C CA . ILE A 1 100 ? 10.796 -7.195 19.421 1.00 64.81 100 ILE A CA 1
ATOM 774 C C . ILE A 1 100 ? 11.394 -8.192 20.403 1.00 64.81 100 ILE A C 1
ATOM 776 O O . ILE A 1 100 ? 12.497 -8.000 20.921 1.00 64.81 100 ILE A O 1
ATOM 780 N N . ASP A 1 101 ? 10.646 -9.259 20.638 1.00 65.88 101 ASP A N 1
ATOM 781 C CA . ASP A 1 101 ? 11.174 -10.486 21.210 1.00 65.88 101 ASP A CA 1
ATOM 782 C C . ASP A 1 101 ? 11.487 -11.472 20.067 1.00 65.88 101 ASP A C 1
ATOM 784 O O . ASP A 1 101 ? 10.561 -11.875 19.345 1.00 65.88 101 ASP A O 1
ATOM 788 N N . PRO A 1 102 ? 12.767 -11.825 19.838 1.00 58.06 102 PRO A N 1
ATOM 789 C CA . PRO A 1 102 ? 13.149 -12.777 18.801 1.00 58.06 102 PRO A CA 1
ATOM 790 C C . PRO A 1 102 ? 12.616 -14.196 19.053 1.00 58.06 102 PRO A C 1
ATOM 792 O O . PRO A 1 102 ? 12.484 -14.941 18.088 1.00 58.06 102 PRO A O 1
ATOM 795 N N . GLU A 1 103 ? 12.259 -14.565 20.291 1.00 60.72 103 GLU A N 1
ATOM 796 C CA . GLU A 1 103 ? 11.663 -15.881 20.585 1.00 60.72 103 GLU A CA 1
ATOM 797 C C . GLU A 1 103 ? 10.141 -15.924 20.353 1.00 60.72 103 GLU A C 1
ATOM 799 O O . GLU A 1 103 ? 9.565 -17.001 20.215 1.00 60.72 103 GLU A O 1
ATOM 804 N N . SER A 1 104 ? 9.492 -14.762 20.220 1.00 61.12 104 SER A N 1
ATOM 805 C CA . SER A 1 104 ? 8.044 -14.623 20.005 1.00 61.12 104 SER A CA 1
ATOM 806 C C . SER A 1 104 ? 7.721 -14.105 18.595 1.00 61.12 104 SER A C 1
ATOM 808 O O . SER A 1 104 ? 6.964 -13.150 18.433 1.00 61.12 104 SER A O 1
ATOM 810 N N . ALA A 1 105 ? 8.328 -14.681 17.552 1.00 66.31 105 ALA A N 1
ATOM 811 C CA . ALA A 1 105 ? 8.188 -14.197 16.169 1.00 66.31 105 ALA A CA 1
ATOM 812 C C . ALA A 1 105 ? 6.746 -14.244 15.616 1.00 66.31 105 ALA A C 1
ATOM 814 O O . ALA A 1 105 ? 6.406 -13.456 14.734 1.00 66.31 105 ALA A O 1
ATOM 815 N N . GLU A 1 106 ? 5.905 -15.126 16.160 1.00 75.00 106 GLU A N 1
ATOM 816 C CA . GLU A 1 106 ? 4.551 -15.415 15.662 1.00 75.00 106 GLU A CA 1
ATOM 817 C C . GLU A 1 106 ? 3.433 -14.674 16.416 1.00 75.00 106 GLU A C 1
ATOM 819 O O . GLU A 1 106 ? 2.267 -14.774 16.043 1.00 75.00 106 GLU A O 1
ATOM 824 N N . LYS A 1 107 ? 3.744 -13.960 17.508 1.00 82.75 107 LYS A N 1
ATOM 825 C CA . LYS A 1 107 ? 2.732 -13.299 18.348 1.00 82.75 107 LYS A CA 1
ATOM 826 C C . LYS A 1 107 ? 3.210 -11.953 18.868 1.00 82.75 107 LYS A C 1
ATOM 828 O O . LYS A 1 107 ? 4.396 -11.741 19.118 1.00 82.75 107 LYS A O 1
ATOM 833 N N . TYR A 1 108 ? 2.261 -11.052 19.100 1.00 86.81 108 TYR A N 1
ATOM 834 C CA . TYR A 1 108 ? 2.546 -9.836 19.850 1.00 86.81 108 TYR A CA 1
ATOM 835 C C . TYR A 1 108 ? 2.722 -10.123 21.341 1.00 86.81 108 TYR A C 1
ATOM 837 O O . TYR A 1 108 ? 2.030 -10.954 21.932 1.00 86.81 108 TYR A O 1
ATOM 845 N N . THR A 1 109 ? 3.618 -9.363 21.962 1.00 83.81 109 THR A N 1
ATOM 846 C CA . THR A 1 109 ? 3.815 -9.286 23.411 1.00 83.81 109 THR A CA 1
ATOM 847 C C . THR A 1 109 ? 3.637 -7.838 23.878 1.00 83.81 109 THR A C 1
ATOM 849 O O . THR A 1 109 ? 3.479 -6.922 23.064 1.00 83.81 109 THR A O 1
ATOM 852 N N . GLY A 1 110 ? 3.604 -7.626 25.197 1.00 85.75 110 GLY A N 1
ATOM 853 C CA . GLY A 1 110 ? 3.561 -6.284 25.782 1.00 85.75 110 GLY A CA 1
ATOM 854 C C . GLY A 1 110 ? 2.361 -5.436 25.315 1.00 85.75 110 GLY A C 1
ATOM 855 O O . GLY A 1 110 ? 1.264 -5.976 25.146 1.00 85.75 110 GLY A O 1
ATOM 856 N N . PRO A 1 111 ? 2.547 -4.119 25.097 1.00 87.75 111 PRO A N 1
ATOM 857 C CA . PRO A 1 111 ? 1.468 -3.204 24.717 1.00 87.75 111 PRO A CA 1
ATOM 858 C C . PRO A 1 111 ? 0.775 -3.544 23.391 1.00 87.75 111 PRO A C 1
ATOM 860 O O . PRO A 1 111 ? -0.446 -3.435 23.300 1.00 87.75 111 PRO A O 1
ATOM 863 N N . ALA A 1 112 ? 1.524 -3.988 22.373 1.00 88.81 112 ALA A N 1
ATOM 864 C CA . ALA A 1 112 ? 0.946 -4.388 21.089 1.00 88.81 112 ALA A CA 1
ATOM 865 C C . ALA A 1 112 ? -0.039 -5.553 21.241 1.00 88.81 112 ALA A C 1
ATOM 867 O O . ALA A 1 112 ? -1.089 -5.540 20.607 1.00 88.81 112 ALA A O 1
ATOM 868 N N . ARG A 1 113 ? 0.255 -6.520 22.126 1.00 91.12 113 ARG A N 1
ATOM 869 C CA . ARG A 1 113 ? -0.649 -7.647 22.404 1.00 91.12 113 ARG A CA 1
ATOM 870 C C . ARG A 1 113 ? -2.004 -7.153 22.890 1.00 91.12 113 ARG A C 1
ATOM 872 O O . ARG A 1 113 ? -3.022 -7.595 22.382 1.00 91.12 113 ARG A O 1
ATOM 879 N N . VAL A 1 114 ? -2.006 -6.243 23.862 1.00 92.62 114 VAL A N 1
ATOM 880 C CA . VAL A 1 114 ? -3.243 -5.726 24.461 1.00 92.62 114 VAL A CA 1
ATOM 881 C C . VAL A 1 114 ? -4.020 -4.873 23.464 1.00 92.62 114 VAL A C 1
ATOM 883 O O . VAL A 1 114 ? -5.233 -5.005 23.361 1.00 92.62 114 VAL A O 1
ATOM 886 N N . PHE A 1 115 ? -3.329 -4.035 22.690 1.00 93.25 115 PHE A N 1
ATOM 887 C CA . PHE A 1 115 ? -3.970 -3.190 21.687 1.00 93.25 115 PHE A CA 1
ATOM 888 C C . PHE A 1 115 ? -4.616 -4.003 20.554 1.00 93.25 115 PHE A C 1
ATOM 890 O O . PHE A 1 115 ? -5.756 -3.734 20.185 1.00 93.25 115 PHE A O 1
ATOM 897 N N . VAL A 1 116 ? -3.915 -5.010 20.025 1.00 94.06 116 VAL A N 1
ATOM 898 C CA . VAL A 1 116 ? -4.448 -5.887 18.969 1.00 94.06 116 VAL A CA 1
ATOM 899 C C . VAL A 1 116 ? -5.573 -6.772 19.502 1.00 94.06 116 VAL A C 1
ATOM 901 O O . VAL A 1 116 ? -6.580 -6.926 18.820 1.00 94.06 116 VAL A O 1
ATOM 904 N N . GLU A 1 117 ? -5.454 -7.288 20.728 1.00 95.50 117 GLU A N 1
ATOM 905 C CA . GLU A 1 117 ? -6.520 -8.072 21.365 1.00 95.50 117 GLU A CA 1
ATOM 906 C C . GLU A 1 117 ? -7.788 -7.242 21.593 1.00 95.50 117 GLU A C 1
ATOM 908 O O . GLU A 1 117 ? -8.887 -7.708 21.305 1.00 95.50 117 GLU A O 1
ATOM 913 N N . LEU A 1 118 ? -7.641 -5.985 22.022 1.00 97.06 118 LEU A N 1
ATOM 914 C CA . LEU A 1 118 ? -8.761 -5.055 22.134 1.00 97.06 118 LEU A CA 1
ATOM 915 C C . LEU A 1 118 ? -9.452 -4.851 20.787 1.00 97.06 118 LEU A C 1
ATOM 917 O O . LEU A 1 118 ? -10.673 -4.929 20.711 1.00 97.06 118 LEU A O 1
ATOM 921 N N . ILE A 1 119 ? -8.687 -4.629 19.715 1.00 97.38 119 ILE A N 1
ATOM 922 C CA . ILE A 1 119 ? -9.268 -4.471 18.378 1.00 97.38 119 ILE A CA 1
ATOM 923 C C . ILE A 1 119 ? -9.991 -5.749 17.936 1.00 97.38 119 ILE A C 1
ATOM 925 O O . ILE A 1 119 ? -11.086 -5.656 17.384 1.00 97.38 119 ILE A O 1
ATOM 929 N N . ARG A 1 120 ? -9.410 -6.924 18.208 1.00 96.88 120 ARG A N 1
ATOM 930 C CA . ARG A 1 120 ? -9.993 -8.229 17.877 1.00 96.88 120 ARG A CA 1
ATOM 931 C C . ARG A 1 120 ? -11.353 -8.422 18.547 1.00 96.88 120 ARG A C 1
ATOM 933 O O . ARG A 1 120 ? -12.329 -8.682 17.852 1.00 96.88 120 ARG A O 1
ATOM 940 N N . GLN A 1 121 ? -11.425 -8.273 19.869 1.00 97.69 121 GLN A N 1
ATOM 941 C CA . GLN A 1 121 ? -12.670 -8.498 20.612 1.00 97.69 121 GLN A CA 1
ATOM 942 C C . GLN A 1 121 ? -13.735 -7.454 20.276 1.00 97.69 121 GLN A C 1
ATOM 944 O O . GLN A 1 121 ? -14.893 -7.806 20.071 1.00 97.69 121 GLN A O 1
ATOM 949 N N . LEU A 1 122 ? -13.340 -6.185 20.110 1.00 97.81 122 LEU A N 1
ATOM 950 C CA . LEU A 1 122 ? -14.262 -5.146 19.647 1.00 97.81 122 LEU A CA 1
ATOM 951 C C . LEU A 1 122 ? -14.812 -5.446 18.251 1.00 97.81 122 LEU A C 1
ATOM 953 O O . LEU A 1 122 ? -15.966 -5.141 17.984 1.00 97.81 122 LEU A O 1
ATOM 957 N N . ALA A 1 123 ? -14.020 -6.031 17.352 1.00 97.25 123 ALA A N 1
ATOM 958 C CA . ALA A 1 123 ? -14.497 -6.367 16.015 1.00 97.25 123 ALA A CA 1
ATOM 959 C C . ALA A 1 123 ? -15.475 -7.549 16.010 1.00 97.25 123 ALA A C 1
ATOM 961 O O . ALA A 1 123 ? -16.360 -7.592 15.162 1.00 97.25 123 ALA A O 1
ATOM 962 N N . VAL A 1 124 ? -15.346 -8.488 16.948 1.00 97.31 124 VAL A N 1
ATOM 963 C CA . VAL A 1 124 ? -16.348 -9.547 17.130 1.00 97.31 124 VAL A CA 1
ATOM 964 C C . VAL A 1 124 ? -17.640 -8.956 17.690 1.00 97.31 124 VAL A C 1
ATOM 966 O O . VAL A 1 124 ? -18.707 -9.189 17.130 1.00 97.31 124 VAL A O 1
ATOM 969 N N . GLU A 1 125 ? -17.536 -8.147 18.744 1.00 96.75 125 GLU A N 1
ATOM 970 C CA . GLU A 1 125 ? -18.697 -7.642 19.483 1.00 96.75 125 GLU A CA 1
ATOM 971 C C . GLU A 1 125 ? -19.478 -6.556 18.723 1.00 96.75 125 GLU A C 1
ATOM 973 O O . GLU A 1 125 ? -20.707 -6.555 18.712 1.00 96.75 125 GLU A O 1
ATOM 978 N N . LEU A 1 126 ? -18.774 -5.627 18.065 1.00 94.50 126 LEU A N 1
ATOM 979 C CA . LEU A 1 126 ? -19.387 -4.535 17.296 1.00 94.50 126 LEU A CA 1
ATOM 980 C C . LEU A 1 126 ? -19.716 -4.929 15.853 1.00 94.50 126 LEU A C 1
ATOM 982 O O . LEU A 1 126 ? -20.359 -4.157 15.152 1.00 94.50 126 LEU A O 1
ATOM 986 N N . ASN A 1 127 ? -19.227 -6.086 15.392 1.00 94.06 127 ASN A N 1
ATOM 987 C CA . ASN A 1 127 ? -19.430 -6.607 14.040 1.00 94.06 127 ASN A CA 1
ATOM 988 C C . ASN A 1 127 ? -19.300 -5.544 12.917 1.00 94.06 127 ASN A C 1
ATOM 990 O O . ASN A 1 127 ? -20.223 -5.364 12.122 1.00 94.06 127 ASN A O 1
ATOM 994 N N . PRO A 1 128 ? -18.179 -4.801 12.847 1.00 92.50 128 PRO A N 1
ATOM 995 C CA . PRO A 1 128 ? -18.023 -3.711 11.898 1.00 92.50 128 PRO A CA 1
ATOM 996 C C . PRO A 1 128 ? -17.937 -4.241 10.463 1.00 92.50 128 PRO A C 1
ATOM 998 O O . PRO A 1 128 ? -17.347 -5.289 10.196 1.00 92.50 128 PRO A O 1
ATOM 1001 N N . TYR A 1 129 ? -18.413 -3.441 9.513 1.00 90.19 129 TYR A N 1
ATOM 1002 C CA . TYR A 1 129 ? -18.213 -3.687 8.089 1.00 90.19 129 TYR A CA 1
ATOM 1003 C C . TYR A 1 129 ? -16.718 -3.709 7.717 1.00 90.19 129 TYR A C 1
ATOM 1005 O O . TYR A 1 129 ? -16.279 -4.539 6.917 1.00 90.19 129 TYR A O 1
ATOM 1013 N N . TYR A 1 130 ? -15.919 -2.812 8.305 1.00 91.31 130 TYR A N 1
ATOM 1014 C CA . TYR A 1 130 ? -14.476 -2.721 8.070 1.00 91.31 130 TYR A CA 1
ATOM 1015 C C . TYR A 1 130 ? -13.751 -2.104 9.269 1.00 91.31 130 TYR A C 1
ATOM 1017 O O . TYR A 1 130 ? -14.212 -1.120 9.844 1.00 91.31 130 TYR A O 1
ATOM 1025 N N . VAL A 1 131 ? -12.573 -2.617 9.619 1.00 93.12 131 VAL A N 1
ATOM 1026 C CA . VAL A 1 131 ? -11.657 -1.950 10.557 1.00 93.12 131 VAL A CA 1
ATOM 1027 C C . VAL A 1 131 ? -10.386 -1.560 9.828 1.00 93.12 131 VAL A C 1
ATOM 1029 O O . VAL A 1 131 ? -9.763 -2.399 9.187 1.00 93.12 131 VAL A O 1
ATOM 1032 N N . SER A 1 132 ? -9.973 -0.301 9.974 1.00 89.44 132 SER A N 1
ATOM 1033 C CA . SER A 1 132 ? -8.742 0.221 9.373 1.00 89.44 132 SER A CA 1
ATOM 1034 C C . SER A 1 132 ? -7.830 0.847 10.414 1.00 89.44 132 SER A C 1
ATOM 1036 O O . SER A 1 132 ? -8.288 1.596 11.285 1.00 89.44 132 SER A O 1
ATOM 1038 N N . THR A 1 133 ? -6.527 0.580 10.300 1.00 88.69 133 THR A N 1
ATOM 1039 C CA . THR A 1 133 ? -5.494 1.258 11.087 1.00 88.69 133 THR A CA 1
ATOM 1040 C C . THR A 1 133 ? -4.722 2.300 10.280 1.00 88.69 133 THR A C 1
ATOM 1042 O O . THR A 1 133 ? -4.390 2.109 9.116 1.00 88.69 133 THR A O 1
ATOM 1045 N N . SER A 1 134 ? -4.405 3.424 10.923 1.00 81.62 134 SER A N 1
ATOM 1046 C CA . SER A 1 134 ? -3.662 4.551 10.334 1.00 81.62 134 SER A CA 1
ATOM 1047 C C . SER A 1 134 ? -2.739 5.212 11.365 1.00 81.62 134 SER A C 1
ATOM 1049 O O . SER A 1 134 ? -2.949 5.058 12.570 1.00 81.62 134 SER A O 1
ATOM 1051 N N . ASN A 1 135 ? -1.740 5.973 10.908 1.00 74.31 135 ASN A N 1
ATOM 1052 C CA . ASN A 1 135 ? -0.939 6.878 11.746 1.00 74.31 135 ASN A CA 1
ATOM 1053 C C . ASN A 1 135 ? -1.137 8.328 11.282 1.00 74.31 135 ASN A C 1
ATOM 1055 O O . ASN A 1 135 ? -1.618 8.585 10.184 1.00 74.31 135 ASN A O 1
ATOM 1059 N N . ARG A 1 136 ? -0.753 9.285 12.125 1.00 63.44 136 ARG A N 1
ATOM 1060 C CA . ARG A 1 136 ? -0.626 10.708 11.782 1.00 63.44 136 ARG A CA 1
ATOM 1061 C C . ARG A 1 136 ? 0.823 11.210 11.739 1.00 63.44 136 ARG A C 1
ATOM 1063 O O . ARG A 1 136 ? 1.019 12.390 11.474 1.00 63.44 136 ARG A O 1
ATOM 1070 N N . ALA A 1 137 ? 1.813 10.377 12.057 1.00 56.09 137 ALA A N 1
ATOM 1071 C CA . ALA A 1 137 ? 3.218 10.778 12.100 1.00 56.09 137 ALA A CA 1
ATOM 1072 C C . ALA A 1 137 ? 4.005 10.408 10.839 1.00 56.09 137 ALA A C 1
ATOM 1074 O O . ALA A 1 137 ? 3.674 9.465 10.123 1.00 56.09 137 ALA A O 1
ATOM 1075 N N . ILE A 1 138 ? 5.077 11.171 10.630 1.00 50.44 138 ILE A N 1
ATOM 1076 C CA . ILE A 1 138 ? 6.100 10.971 9.606 1.00 50.44 138 ILE A CA 1
ATOM 1077 C C . ILE A 1 138 ? 7.097 9.942 10.147 1.00 50.44 138 ILE A C 1
ATOM 1079 O O . ILE A 1 138 ? 7.613 10.108 11.254 1.00 50.44 138 ILE A O 1
ATOM 1083 N N . MET A 1 139 ? 7.376 8.888 9.386 1.00 49.94 139 MET A N 1
ATOM 1084 C CA . MET A 1 139 ? 8.423 7.917 9.699 1.00 49.94 139 MET A CA 1
ATOM 1085 C C . MET A 1 139 ? 9.524 8.047 8.647 1.00 49.94 139 MET A C 1
ATOM 1087 O O . MET A 1 139 ? 9.258 7.936 7.461 1.00 49.94 139 MET A O 1
ATOM 1091 N N . ASN A 1 140 ? 10.763 8.310 9.075 1.00 46.00 140 ASN A N 1
ATOM 1092 C CA . ASN A 1 140 ? 11.933 8.420 8.187 1.00 46.00 140 ASN A CA 1
ATOM 1093 C C . ASN A 1 140 ? 11.806 9.440 7.030 1.00 46.00 140 ASN A C 1
ATOM 1095 O O . ASN A 1 140 ? 12.424 9.256 5.991 1.00 46.00 140 ASN A O 1
ATOM 1099 N N . GLY A 1 141 ? 11.044 10.523 7.204 1.00 41.72 141 GLY A N 1
ATOM 1100 C CA . GLY A 1 141 ? 10.828 11.528 6.150 1.00 41.72 141 GLY A CA 1
ATOM 1101 C C . GLY A 1 141 ? 9.639 11.237 5.226 1.00 41.72 141 GLY A C 1
ATOM 1102 O O . GLY A 1 141 ? 9.246 12.125 4.479 1.00 41.72 141 GLY A O 1
ATOM 1103 N N . GLU A 1 142 ? 9.003 10.068 5.346 1.00 45.66 142 GLU A N 1
ATOM 1104 C CA . GLU A 1 142 ? 7.799 9.700 4.598 1.00 45.66 142 GLU A CA 1
ATOM 1105 C C . GLU A 1 142 ? 6.552 9.771 5.496 1.00 45.66 142 GLU A C 1
ATOM 1107 O O . GLU A 1 142 ? 6.558 9.368 6.666 1.00 45.66 142 GLU A O 1
ATOM 1112 N N . ILE A 1 143 ? 5.458 10.326 4.968 1.00 49.25 143 ILE A N 1
ATOM 1113 C CA . ILE A 1 143 ? 4.167 10.374 5.663 1.00 49.25 143 ILE A CA 1
ATOM 1114 C C . ILE A 1 143 ? 3.590 8.950 5.646 1.00 49.25 143 ILE A C 1
ATOM 1116 O O . ILE A 1 143 ? 3.308 8.414 4.577 1.00 49.25 143 ILE A O 1
ATOM 1120 N N . ALA A 1 144 ? 3.403 8.335 6.824 1.00 52.91 144 ALA A N 1
ATOM 1121 C CA . ALA A 1 144 ? 2.600 7.112 6.965 1.00 52.91 144 ALA A CA 1
ATOM 1122 C C . ALA A 1 144 ? 1.264 7.295 6.220 1.00 52.91 144 ALA A C 1
ATOM 1124 O O . ALA A 1 144 ? 0.771 8.425 6.214 1.00 52.91 144 ALA A O 1
ATOM 1125 N N . PRO A 1 145 ? 0.675 6.248 5.604 1.00 49.50 145 PRO A N 1
ATOM 1126 C CA . PRO A 1 145 ? -0.358 6.401 4.579 1.00 49.50 145 PRO A CA 1
ATOM 1127 C C . PRO A 1 145 ? -1.382 7.451 4.977 1.00 49.50 145 PRO A C 1
ATOM 1129 O O . PRO A 1 145 ? -1.963 7.399 6.072 1.00 49.50 145 PRO A O 1
ATOM 1132 N N . THR A 1 146 ? -1.589 8.416 4.080 1.00 49.97 146 THR A N 1
ATOM 1133 C CA . THR A 1 146 ? -2.675 9.362 4.262 1.00 49.97 146 THR A CA 1
ATOM 1134 C C . THR A 1 146 ? -3.960 8.547 4.430 1.00 49.97 146 THR A C 1
ATOM 1136 O O . THR A 1 146 ? -4.119 7.495 3.803 1.00 49.97 146 THR A O 1
ATOM 1139 N N . PRO A 1 147 ? -4.902 8.996 5.275 1.00 47.00 147 PRO A N 1
ATOM 1140 C CA . PRO A 1 147 ? -6.175 8.309 5.437 1.00 47.00 147 PRO A CA 1
ATOM 1141 C C . PRO A 1 147 ? -6.862 7.998 4.090 1.00 47.00 147 PRO A C 1
ATOM 1143 O O . PRO A 1 147 ? -7.608 7.038 4.012 1.00 47.00 147 PRO A O 1
ATOM 1146 N N . LYS A 1 148 ? -6.542 8.734 3.015 1.00 53.09 148 LYS A N 1
ATOM 1147 C CA . LYS A 1 148 ? -7.007 8.489 1.644 1.00 53.09 148 LYS A CA 1
ATOM 1148 C C . LYS A 1 148 ? -6.768 7.069 1.105 1.00 53.09 148 LYS A C 1
ATOM 1150 O O . LYS A 1 148 ? -7.692 6.496 0.549 1.00 53.09 148 LYS A O 1
ATOM 1155 N N . ALA A 1 149 ? -5.608 6.468 1.364 1.00 53.88 149 ALA A N 1
ATOM 1156 C CA . ALA A 1 149 ? -5.239 5.181 0.759 1.00 53.88 149 ALA A CA 1
ATOM 1157 C C . ALA A 1 149 ? -5.859 3.944 1.445 1.00 53.88 149 ALA A C 1
ATOM 1159 O O . ALA A 1 149 ? -5.922 2.865 0.854 1.00 53.88 149 ALA A O 1
ATOM 1160 N N . VAL A 1 150 ? -6.278 4.085 2.711 1.00 56.78 150 VAL A N 1
ATOM 1161 C CA . VAL A 1 150 ? -6.694 2.967 3.590 1.00 56.78 150 VAL A CA 1
ATOM 1162 C C . VAL A 1 150 ? -8.079 3.156 4.215 1.00 56.78 150 VAL A C 1
ATOM 1164 O O . VAL A 1 150 ? -8.545 2.276 4.953 1.00 56.78 150 VAL A O 1
ATOM 1167 N N . LEU A 1 151 ? -8.714 4.313 3.993 1.00 60.16 151 LEU A N 1
ATOM 1168 C CA . LEU A 1 151 ? -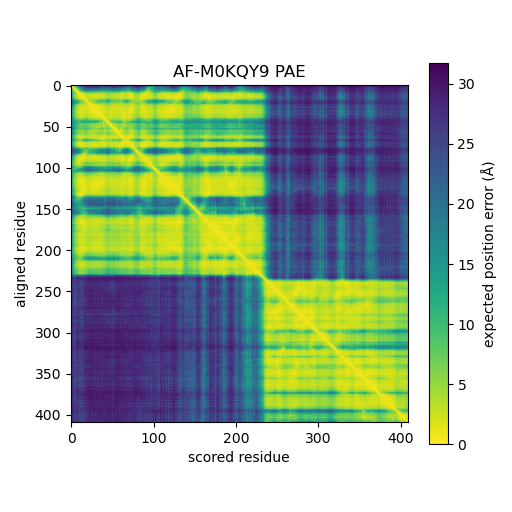10.078 4.584 4.431 1.00 60.16 151 LEU A CA 1
ATOM 1169 C C . LEU A 1 151 ? -11.061 4.440 3.264 1.00 60.16 151 LEU A C 1
ATOM 1171 O O . LEU A 1 151 ? -10.733 4.773 2.129 1.00 60.16 151 LEU A O 1
ATOM 1175 N N . PRO A 1 152 ? -12.293 4.004 3.546 1.00 56.38 152 PRO A N 1
ATOM 1176 C CA . PRO A 1 152 ? -13.336 3.960 2.539 1.00 56.38 152 PRO A CA 1
ATOM 1177 C C . PRO A 1 152 ? -13.895 5.356 2.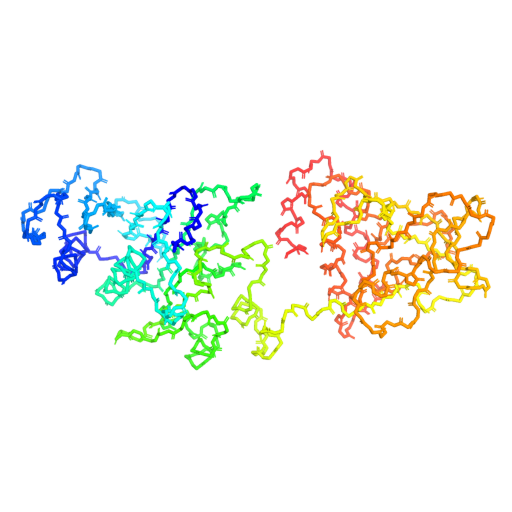259 1.00 56.38 152 PRO A C 1
ATOM 1179 O O . PRO A 1 152 ? -14.619 5.901 3.088 1.00 56.38 152 PRO A O 1
ATOM 1182 N N . PHE A 1 153 ? -13.579 5.938 1.101 1.00 51.75 153 PHE A N 1
ATOM 1183 C CA . PHE A 1 153 ? -14.218 7.190 0.647 1.00 51.75 153 PHE A CA 1
ATOM 1184 C C . PHE A 1 153 ? -15.450 6.949 -0.219 1.00 51.75 153 PHE A C 1
ATOM 1186 O O . PHE A 1 153 ? -16.225 7.873 -0.449 1.00 51.75 153 PHE A O 1
ATOM 1193 N N . GLU A 1 154 ? -15.654 5.713 -0.673 1.00 55.78 154 GLU A N 1
ATOM 1194 C CA . GLU A 1 154 ? -16.750 5.347 -1.560 1.00 55.78 154 GLU A CA 1
ATOM 1195 C C . GLU A 1 154 ? -17.424 4.063 -1.083 1.00 55.78 154 GLU A C 1
ATOM 1197 O O . GLU A 1 154 ? -16.803 3.195 -0.465 1.00 55.78 154 GLU A O 1
ATOM 1202 N N . THR A 1 155 ? -18.722 3.949 -1.369 1.00 54.75 155 THR A N 1
ATOM 1203 C CA . THR A 1 155 ? -19.449 2.686 -1.273 1.00 54.75 155 THR A CA 1
ATOM 1204 C C . THR A 1 155 ? -19.757 2.214 -2.694 1.00 54.75 155 THR A C 1
ATOM 1206 O O . THR A 1 155 ? -20.470 2.903 -3.424 1.00 54.75 155 THR A O 1
ATOM 1209 N N . PRO A 1 156 ? -19.261 1.038 -3.095 1.00 61.06 156 PRO A N 1
ATOM 1210 C CA . PRO A 1 156 ? -18.530 0.102 -2.252 1.00 61.06 156 PRO A CA 1
ATOM 1211 C C . PRO A 1 156 ? -17.082 0.514 -1.959 1.00 61.06 156 PRO A C 1
ATOM 1213 O O . PRO A 1 156 ? -16.454 1.178 -2.775 1.00 61.06 156 PRO A O 1
ATOM 1216 N N . ILE A 1 157 ? -16.567 0.067 -0.807 1.00 65.12 157 ILE A N 1
ATOM 1217 C CA . ILE A 1 157 ? -15.198 0.364 -0.363 1.00 65.12 157 ILE A CA 1
ATOM 1218 C C . ILE A 1 157 ? -14.198 -0.067 -1.436 1.00 65.12 157 ILE A C 1
ATOM 1220 O O . ILE A 1 157 ? -14.120 -1.251 -1.771 1.00 65.12 157 ILE A O 1
ATOM 1224 N N . THR A 1 158 ? -13.418 0.899 -1.914 1.00 66.31 158 THR A N 1
ATOM 1225 C CA . THR A 1 158 ? -12.217 0.687 -2.724 1.00 66.31 158 THR A CA 1
ATOM 1226 C C . THR A 1 158 ? -11.016 1.075 -1.870 1.00 66.31 158 THR A C 1
ATOM 1228 O O . THR A 1 158 ? -11.034 2.126 -1.229 1.00 66.31 158 THR A O 1
ATOM 1231 N N . LEU A 1 159 ? -10.007 0.207 -1.809 1.00 72.75 159 LEU A N 1
ATOM 1232 C CA . LEU A 1 159 ? -8.767 0.442 -1.070 1.00 72.75 159 LEU A CA 1
ATOM 1233 C C . LEU A 1 159 ? -7.613 0.509 -2.065 1.00 72.75 159 LEU A C 1
ATOM 1235 O O . LEU A 1 159 ? -7.493 -0.367 -2.918 1.00 72.75 159 LEU A O 1
ATOM 1239 N N . GLU A 1 160 ? -6.747 1.505 -1.923 1.00 71.81 160 GLU A N 1
ATOM 1240 C CA . GLU A 1 160 ? -5.488 1.580 -2.677 1.00 71.81 160 GLU A CA 1
ATOM 1241 C C . GLU A 1 160 ? -4.391 0.753 -1.992 1.00 71.81 160 GLU A C 1
ATOM 1243 O O . GLU A 1 160 ? -3.497 0.203 -2.643 1.00 71.81 160 GLU A O 1
ATOM 1248 N N . ARG A 1 161 ? -4.456 0.667 -0.656 1.00 78.56 161 ARG A N 1
ATOM 1249 C CA . ARG A 1 161 ? -3.536 -0.089 0.200 1.00 78.56 161 ARG A CA 1
ATOM 1250 C C . ARG A 1 161 ? -4.299 -0.750 1.344 1.00 78.56 161 ARG A C 1
ATOM 1252 O O . ARG A 1 161 ? -5.254 -0.191 1.883 1.00 78.56 161 ARG A O 1
ATOM 1259 N N . LEU A 1 162 ? -3.841 -1.921 1.767 1.00 86.38 162 LEU A N 1
ATOM 1260 C CA . LEU A 1 162 ? -4.292 -2.556 2.995 1.00 86.38 162 LEU A CA 1
ATOM 1261 C C . LEU A 1 162 ? -3.634 -1.850 4.190 1.00 86.38 162 LEU A C 1
ATOM 1263 O O . LEU A 1 162 ? -2.415 -1.654 4.184 1.00 86.38 162 LEU A O 1
ATOM 1267 N N . PRO A 1 163 ? -4.387 -1.484 5.242 1.00 87.81 163 PRO A N 1
ATOM 1268 C CA . PRO A 1 163 ? -3.816 -0.941 6.470 1.00 87.81 163 PRO A CA 1
ATOM 1269 C C . PRO A 1 163 ? -2.853 -1.947 7.114 1.00 87.81 163 PRO A C 1
ATOM 1271 O O . PRO A 1 163 ? -2.919 -3.145 6.845 1.00 87.81 163 PRO A O 1
ATOM 1274 N N . TRP A 1 164 ? -1.981 -1.472 8.011 1.00 88.25 164 TRP A N 1
ATOM 1275 C CA . TRP A 1 164 ? -1.081 -2.358 8.767 1.00 88.25 164 TRP A CA 1
ATOM 1276 C C . TRP A 1 164 ? -1.846 -3.504 9.446 1.00 88.25 164 TRP A C 1
ATOM 1278 O O . TRP A 1 164 ? -1.460 -4.662 9.333 1.00 88.25 164 TRP A O 1
ATOM 1288 N N . LEU A 1 165 ? -2.944 -3.161 10.114 1.00 93.31 165 LEU A N 1
ATOM 1289 C CA . LEU A 1 165 ? -3.949 -4.076 10.632 1.00 93.31 165 LEU A CA 1
ATOM 1290 C C . LEU A 1 165 ? -5.304 -3.678 10.047 1.00 93.31 165 LEU A C 1
ATOM 1292 O O . LEU A 1 165 ? -5.734 -2.529 10.213 1.00 93.31 165 LEU A O 1
ATOM 1296 N N . GLY A 1 166 ? -5.968 -4.624 9.389 1.00 94.56 166 GLY A N 1
ATOM 1297 C CA . GLY A 1 166 ? -7.330 -4.479 8.885 1.00 94.56 166 GLY A CA 1
ATOM 1298 C C . GLY A 1 166 ? -8.209 -5.666 9.261 1.00 94.56 166 GLY A C 1
ATOM 1299 O O . GLY A 1 166 ? -7.705 -6.777 9.418 1.00 94.56 166 GLY A O 1
ATOM 1300 N N . ILE A 1 167 ? -9.512 -5.430 9.413 1.00 97.00 167 ILE A N 1
ATOM 1301 C CA . ILE A 1 167 ? -10.512 -6.488 9.625 1.00 97.00 167 ILE A CA 1
ATOM 1302 C C . ILE A 1 167 ? -11.620 -6.317 8.600 1.00 97.00 167 ILE A C 1
ATOM 1304 O O . ILE A 1 167 ? -12.168 -5.223 8.465 1.00 97.00 167 ILE A O 1
ATOM 1308 N N . TYR A 1 168 ? -11.933 -7.393 7.891 1.00 94.56 168 TYR A N 1
ATOM 1309 C CA . TYR A 1 168 ? -12.829 -7.385 6.742 1.00 94.56 168 TYR A CA 1
ATOM 1310 C C . TYR A 1 168 ? -14.029 -8.287 7.014 1.00 94.56 168 TYR A C 1
ATOM 1312 O O . TYR A 1 168 ? -13.852 -9.463 7.331 1.00 94.56 168 TYR A O 1
ATOM 1320 N N . SER A 1 169 ? -15.233 -7.731 6.883 1.00 94.31 169 SER A N 1
ATOM 1321 C CA . SER A 1 169 ? -16.493 -8.477 6.950 1.00 94.31 169 SER A CA 1
ATOM 1322 C C . SER A 1 169 ? -16.746 -9.296 5.675 1.00 94.31 169 SER A C 1
ATOM 1324 O O . SER A 1 169 ? -16.087 -9.097 4.649 1.00 94.31 169 SER A O 1
ATOM 1326 N N . GLU A 1 170 ? -17.737 -10.192 5.713 1.00 93.75 170 GLU A N 1
ATOM 1327 C CA . GLU A 1 170 ? -18.072 -11.099 4.601 1.00 93.75 170 GLU A CA 1
ATOM 1328 C C . GLU A 1 170 ? -18.225 -10.401 3.233 1.00 93.75 170 GLU A C 1
ATOM 1330 O O . GLU A 1 170 ? -17.628 -10.869 2.261 1.00 93.75 170 GLU A O 1
ATOM 1335 N N . PRO A 1 171 ? -18.936 -9.261 3.095 1.00 89.06 171 PRO A N 1
ATOM 1336 C CA . PRO A 1 171 ? -19.071 -8.608 1.793 1.00 89.06 171 PRO A CA 1
ATOM 1337 C C . PRO A 1 171 ? -17.741 -8.117 1.203 1.00 89.06 171 PRO A C 1
ATOM 1339 O O . PRO A 1 171 ? -17.596 -8.069 -0.020 1.00 89.06 171 PRO A O 1
ATOM 1342 N N . LEU A 1 172 ? -16.766 -7.748 2.042 1.00 88.06 172 LEU A N 1
ATOM 1343 C CA . LEU A 1 172 ? -15.418 -7.379 1.597 1.00 88.06 172 L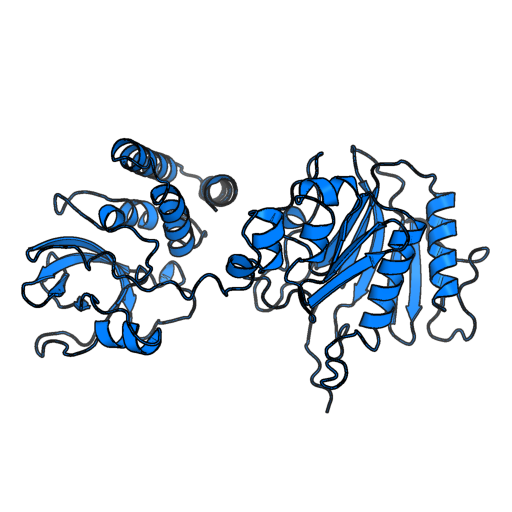EU A CA 1
ATOM 1344 C C . LEU A 1 172 ? -14.578 -8.613 1.277 1.00 88.06 172 LEU A C 1
ATOM 1346 O O . LEU A 1 172 ? -13.845 -8.614 0.291 1.00 88.06 172 LEU A O 1
ATOM 1350 N N . ILE A 1 173 ? -14.727 -9.676 2.066 1.00 93.50 173 ILE A N 1
ATOM 1351 C CA . ILE A 1 173 ? -14.063 -10.956 1.821 1.00 93.50 173 ILE A CA 1
ATOM 1352 C C . ILE A 1 173 ? -14.434 -11.501 0.436 1.00 93.50 173 ILE A C 1
ATOM 1354 O O . ILE A 1 173 ? -13.556 -11.873 -0.344 1.00 93.50 173 ILE A O 1
ATOM 1358 N N . GLU A 1 174 ? -15.720 -11.484 0.090 1.00 88.94 174 GLU A N 1
ATOM 1359 C CA . GLU A 1 174 ? -16.195 -11.926 -1.223 1.00 88.94 174 GLU A CA 1
ATOM 1360 C C . GLU A 1 174 ? -15.647 -11.055 -2.364 1.00 88.94 174 GLU A C 1
ATOM 1362 O O . GLU A 1 174 ? -15.267 -11.571 -3.417 1.00 88.94 174 GLU A O 1
ATOM 1367 N N . ARG A 1 175 ? -15.504 -9.741 -2.147 1.00 85.06 175 ARG A N 1
ATOM 1368 C CA . ARG A 1 175 ? -14.898 -8.824 -3.130 1.00 85.06 175 ARG A CA 1
ATOM 1369 C C . ARG A 1 175 ? -13.430 -9.111 -3.396 1.00 85.06 175 ARG A C 1
ATOM 1371 O O . ARG A 1 175 ? -12.993 -8.965 -4.532 1.00 85.06 175 ARG A O 1
ATOM 1378 N N . PHE A 1 176 ? -12.690 -9.554 -2.388 1.00 87.19 176 PHE A N 1
ATOM 1379 C CA . PHE A 1 176 ? -11.296 -9.962 -2.549 1.00 87.19 176 PHE A CA 1
ATOM 1380 C C . PHE A 1 176 ? -11.131 -11.352 -3.175 1.00 87.19 176 PHE A C 1
ATOM 1382 O O . PHE A 1 176 ? -10.028 -11.893 -3.176 1.00 87.19 176 PHE A O 1
ATOM 1389 N N . GLY A 1 177 ? -12.202 -11.932 -3.727 1.00 86.81 177 GLY A N 1
ATOM 1390 C CA . GLY A 1 177 ? -12.191 -13.237 -4.385 1.00 86.81 177 GLY A CA 1
ATOM 1391 C C . GLY A 1 177 ? -12.474 -14.410 -3.444 1.00 86.81 177 GLY A C 1
ATOM 1392 O O . GLY A 1 177 ? -12.114 -15.544 -3.764 1.00 86.81 177 GLY A O 1
ATOM 1393 N N . GLY A 1 178 ? -13.125 -14.145 -2.307 1.00 92.19 178 GLY A N 1
ATOM 1394 C CA . GLY A 1 178 ? -13.700 -15.150 -1.414 1.00 92.19 178 GLY A CA 1
ATOM 1395 C C . GLY A 1 178 ? -12.825 -15.526 -0.218 1.00 92.19 178 GLY A C 1
ATOM 1396 O O . GLY A 1 178 ? -11.616 -15.286 -0.182 1.00 92.19 178 GLY A O 1
ATOM 1397 N N . ARG A 1 179 ? -13.450 -16.181 0.769 1.00 96.19 179 ARG A N 1
ATOM 1398 C CA . ARG A 1 179 ? -12.846 -16.522 2.076 1.00 96.19 179 ARG A CA 1
ATOM 1399 C C . ARG A 1 179 ? -11.461 -17.161 1.986 1.00 96.19 179 ARG A C 1
ATOM 1401 O O . ARG A 1 179 ? -10.527 -16.686 2.624 1.00 96.19 179 ARG A O 1
ATOM 1408 N N . GLN A 1 180 ? -11.310 -18.214 1.179 1.00 95.50 180 GLN A N 1
ATOM 1409 C CA . GLN A 1 180 ? -10.034 -18.931 1.067 1.00 95.50 180 GLN A CA 1
ATOM 1410 C C . GLN A 1 180 ? -8.917 -18.025 0.542 1.00 95.50 180 GLN A C 1
ATOM 1412 O O . GLN A 1 180 ? -7.799 -18.072 1.046 1.00 95.50 180 GLN A O 1
ATOM 1417 N N . ARG A 1 181 ? -9.233 -17.159 -0.429 1.00 93.56 181 ARG A N 1
ATOM 1418 C CA . ARG A 1 181 ? -8.268 -16.210 -0.976 1.00 93.56 181 ARG A CA 1
ATOM 1419 C C . ARG A 1 181 ? -7.786 -15.264 0.113 1.00 93.56 181 ARG A C 1
ATOM 1421 O O . ARG A 1 181 ? -6.585 -15.146 0.292 1.00 93.56 181 ARG A O 1
ATOM 1428 N N . VAL A 1 182 ? -8.690 -14.680 0.896 1.00 95.88 182 VAL A N 1
ATOM 1429 C CA . VAL A 1 182 ? -8.318 -13.776 1.994 1.00 95.88 182 VAL A CA 1
ATOM 1430 C C . VAL A 1 182 ? -7.504 -14.491 3.081 1.00 95.88 182 VAL A C 1
ATOM 1432 O O . VAL A 1 182 ? -6.507 -13.939 3.544 1.00 95.88 182 VAL A O 1
ATOM 1435 N N . LEU A 1 183 ? -7.841 -15.735 3.435 1.00 97.25 183 LEU A N 1
ATOM 1436 C CA . LEU A 1 183 ? -7.056 -16.540 4.386 1.00 97.25 183 LEU A CA 1
ATOM 1437 C C . LEU A 1 183 ? -5.640 -16.867 3.883 1.00 97.25 183 LEU A C 1
ATOM 1439 O O . LEU A 1 183 ? -4.703 -16.953 4.674 1.00 97.25 183 LEU A O 1
ATOM 1443 N N . ASP A 1 184 ? -5.465 -17.000 2.569 1.00 95.69 184 ASP A N 1
ATOM 1444 C CA . ASP A 1 184 ? -4.172 -17.261 1.931 1.00 95.69 184 ASP A CA 1
ATOM 1445 C C . ASP A 1 184 ? -3.314 -16.004 1.715 1.00 95.69 184 ASP A C 1
ATOM 1447 O O . ASP A 1 184 ? -2.252 -16.078 1.085 1.00 95.69 184 ASP A O 1
ATOM 1451 N N . THR A 1 185 ? -3.741 -14.853 2.236 1.00 95.81 185 THR A N 1
ATOM 1452 C CA . THR A 1 185 ? -3.025 -13.588 2.056 1.00 95.81 185 THR A CA 1
ATOM 1453 C C . THR A 1 185 ? -1.588 -13.676 2.569 1.00 95.81 185 THR A C 1
ATOM 1455 O O . THR A 1 185 ? -1.354 -14.092 3.707 1.00 95.81 185 THR A O 1
ATOM 1458 N N . PRO A 1 186 ? -0.594 -13.253 1.771 1.00 93.00 186 PRO A N 1
ATOM 1459 C CA . PRO A 1 186 ? 0.782 -13.180 2.229 1.00 93.00 186 PRO A CA 1
ATOM 1460 C C . PRO A 1 186 ? 0.986 -11.984 3.163 1.00 93.00 186 PRO A C 1
ATOM 1462 O O . PRO A 1 186 ? 1.315 -10.876 2.737 1.00 93.00 186 PRO A O 1
ATOM 1465 N N . ALA A 1 187 ? 0.775 -12.230 4.449 1.00 92.94 187 ALA A N 1
ATOM 1466 C CA . ALA A 1 187 ? 0.896 -11.266 5.532 1.00 92.94 187 ALA A CA 1
ATOM 1467 C C . ALA A 1 187 ? 1.554 -11.919 6.756 1.00 92.94 187 ALA A C 1
ATOM 1469 O O . ALA A 1 187 ? 1.666 -13.145 6.828 1.00 92.94 187 ALA A O 1
ATOM 1470 N N . TRP A 1 188 ? 1.998 -11.110 7.718 1.00 91.69 188 TRP A N 1
ATOM 1471 C CA . TRP A 1 188 ? 2.577 -11.612 8.965 1.00 91.69 188 TRP A CA 1
ATOM 1472 C C . TRP A 1 188 ? 1.559 -12.405 9.794 1.00 91.69 188 TRP A C 1
ATOM 1474 O O . TRP A 1 188 ? 1.914 -13.423 10.386 1.00 91.69 188 TRP A O 1
ATOM 1484 N N . MET A 1 189 ? 0.296 -11.971 9.808 1.00 93.19 189 MET A N 1
ATOM 1485 C CA . MET A 1 189 ? -0.790 -12.682 10.479 1.00 93.19 189 MET A CA 1
ATOM 1486 C C . MET A 1 189 ? -2.083 -12.578 9.677 1.00 93.19 189 MET A C 1
ATOM 1488 O O . MET A 1 189 ? -2.454 -11.494 9.230 1.00 93.19 189 MET A O 1
ATOM 1492 N N . VAL A 1 190 ? -2.770 -13.709 9.531 1.00 96.81 190 VAL A N 1
ATOM 1493 C CA . VAL A 1 190 ? -4.121 -13.799 8.971 1.00 96.81 190 VAL A CA 1
ATOM 1494 C C . VAL A 1 190 ? -4.934 -14.717 9.876 1.00 96.81 190 VAL A C 1
ATOM 1496 O O . VAL A 1 190 ? -4.493 -15.826 10.178 1.00 96.81 190 VAL A O 1
ATOM 1499 N N . GLU A 1 191 ? -6.083 -14.247 10.348 1.00 96.12 191 GLU A N 1
ATOM 1500 C CA . GLU A 1 191 ? -6.898 -14.943 11.345 1.00 96.12 191 GLU A CA 1
ATOM 1501 C C . GLU A 1 191 ? -8.387 -14.742 11.060 1.00 96.12 191 GLU A C 1
ATOM 1503 O O . GLU A 1 191 ? -8.839 -13.617 10.861 1.00 96.12 191 GLU A O 1
ATOM 1508 N N . GLU A 1 192 ? -9.156 -15.829 11.068 1.00 97.81 192 GLU A N 1
ATOM 1509 C CA . GLU A 1 192 ? -10.619 -15.770 11.050 1.00 97.81 192 GLU A CA 1
ATOM 1510 C C . GLU A 1 192 ? -11.144 -15.564 12.474 1.00 97.81 192 GLU A C 1
ATOM 1512 O O . GLU A 1 192 ? -10.762 -16.283 13.399 1.00 97.81 192 GLU A O 1
ATOM 1517 N N . LEU A 1 193 ? -12.005 -14.566 12.646 1.00 97.75 193 LEU A N 1
ATOM 1518 C CA . LEU A 1 193 ? -12.648 -14.230 13.911 1.00 97.75 193 LEU A CA 1
ATOM 1519 C C . LEU A 1 193 ? -13.955 -15.012 14.083 1.00 97.75 193 LEU A C 1
ATOM 1521 O O . LEU A 1 193 ? -14.518 -15.539 13.126 1.00 97.75 193 LEU A O 1
ATOM 1525 N N . GLU A 1 194 ? -14.485 -15.052 15.307 1.00 96.50 194 GLU A N 1
ATOM 1526 C CA . GLU A 1 194 ? -15.687 -15.836 15.639 1.00 96.50 194 GLU A CA 1
ATOM 1527 C C . GLU A 1 194 ? -16.940 -15.419 14.852 1.00 96.50 194 GLU A C 1
ATOM 1529 O O . GLU A 1 194 ? -17.811 -16.247 14.591 1.00 96.50 194 GLU A O 1
ATOM 1534 N N . ASN A 1 195 ? -17.017 -14.152 14.434 1.00 95.56 195 ASN A N 1
ATOM 1535 C CA . ASN A 1 195 ? -18.100 -13.628 13.598 1.00 95.56 195 ASN A CA 1
ATOM 1536 C C . ASN A 1 195 ? -17.890 -13.870 12.088 1.00 95.56 195 ASN A C 1
ATOM 1538 O O . ASN A 1 195 ? -18.670 -13.374 11.279 1.00 95.56 195 ASN A O 1
ATOM 1542 N N . GLY A 1 196 ? -16.840 -14.599 11.695 1.00 97.00 196 GLY A N 1
ATOM 1543 C CA . GLY A 1 196 ? -16.494 -14.887 10.299 1.00 97.00 196 GLY A CA 1
ATOM 1544 C C . GLY A 1 196 ? -15.741 -13.764 9.579 1.00 97.00 196 GLY A C 1
ATOM 1545 O O . GLY A 1 196 ? -15.369 -13.934 8.419 1.00 97.00 196 GLY A O 1
ATOM 1546 N N . SER A 1 197 ? -15.484 -12.632 10.244 1.00 97.81 197 SER A N 1
ATOM 1547 C CA . SER A 1 197 ? -14.593 -11.598 9.706 1.00 97.81 197 SER A CA 1
ATOM 1548 C C . SER A 1 197 ? -13.149 -12.097 9.680 1.00 97.81 197 SER A C 1
ATOM 1550 O O . SER A 1 197 ? -12.755 -12.909 10.514 1.00 97.81 197 SER A O 1
ATOM 1552 N N . ILE A 1 198 ? -12.326 -11.577 8.770 1.00 98.44 198 ILE A N 1
ATOM 1553 C CA . ILE A 1 198 ? -10.902 -11.932 8.702 1.00 98.44 198 ILE A CA 1
ATOM 1554 C C . ILE A 1 198 ? -10.047 -10.735 9.106 1.00 98.44 198 ILE A C 1
ATOM 1556 O O . ILE A 1 198 ? -10.147 -9.658 8.518 1.00 98.44 198 ILE A O 1
ATOM 1560 N N . LEU A 1 199 ? -9.189 -10.942 10.104 1.00 97.75 199 LEU A N 1
ATOM 1561 C CA . LEU A 1 199 ? -8.129 -10.032 10.516 1.00 97.75 199 LEU A CA 1
ATOM 1562 C C . LEU A 1 199 ? -6.867 -10.303 9.693 1.00 97.75 199 LEU A C 1
ATOM 1564 O O . LEU A 1 199 ? -6.416 -11.442 9.584 1.00 97.75 199 LEU A O 1
ATOM 1568 N N . ILE A 1 200 ? -6.272 -9.241 9.155 1.00 96.62 200 ILE A N 1
ATOM 1569 C CA . ILE A 1 200 ? -4.983 -9.271 8.462 1.00 96.62 200 ILE A CA 1
ATOM 1570 C C . ILE A 1 200 ? -4.056 -8.261 9.125 1.00 96.62 200 ILE A C 1
ATOM 1572 O O . ILE A 1 200 ? -4.405 -7.087 9.252 1.00 96.62 200 ILE A O 1
ATOM 1576 N N . VAL A 1 201 ? -2.858 -8.708 9.494 1.00 94.00 201 VAL A N 1
ATOM 1577 C CA . VAL A 1 201 ? -1.745 -7.851 9.910 1.00 94.00 201 VAL A CA 1
ATOM 1578 C C . VAL A 1 201 ? -0.613 -8.027 8.907 1.00 94.00 201 VAL A C 1
ATOM 1580 O O . VAL A 1 201 ? -0.011 -9.100 8.840 1.00 94.00 201 VAL A O 1
ATOM 1583 N N . THR A 1 202 ? -0.338 -6.996 8.108 1.00 90.25 202 THR A N 1
ATOM 1584 C CA . THR A 1 202 ? 0.603 -7.074 6.979 1.00 90.25 202 THR A CA 1
ATOM 1585 C C . THR A 1 202 ? 2.020 -7.373 7.452 1.00 90.25 202 THR A C 1
ATOM 1587 O O . THR A 1 202 ? 2.606 -8.373 7.042 1.00 90.25 202 THR A O 1
ATOM 1590 N N . THR A 1 203 ? 2.525 -6.570 8.384 1.00 86.38 203 THR A N 1
ATOM 1591 C CA . THR A 1 203 ? 3.881 -6.654 8.935 1.00 86.38 203 THR A CA 1
ATOM 1592 C C . THR A 1 203 ? 3.858 -6.726 10.458 1.00 86.38 203 THR A C 1
ATOM 1594 O O . THR A 1 203 ? 2.951 -6.219 11.123 1.00 86.38 203 THR A O 1
ATOM 1597 N N . ARG A 1 204 ? 4.896 -7.326 11.053 1.00 85.00 204 ARG A N 1
ATOM 1598 C CA . ARG A 1 204 ? 5.016 -7.398 12.517 1.00 85.00 204 ARG A CA 1
ATOM 1599 C C . ARG A 1 204 ? 5.147 -6.006 13.129 1.00 85.00 204 ARG A C 1
ATOM 1601 O O . ARG A 1 204 ? 4.529 -5.725 14.153 1.00 85.00 204 ARG A O 1
ATOM 1608 N N . ILE A 1 205 ? 5.961 -5.141 12.535 1.00 80.06 205 ILE A N 1
ATOM 1609 C CA . ILE A 1 205 ? 6.140 -3.767 12.999 1.00 80.06 205 ILE A CA 1
ATOM 1610 C C . ILE A 1 205 ? 5.177 -2.866 12.211 1.00 80.06 205 ILE A C 1
ATOM 1612 O O . ILE A 1 205 ? 5.193 -2.920 10.980 1.00 80.06 205 ILE A O 1
ATOM 1616 N N . PRO A 1 206 ? 4.347 -2.037 12.881 1.00 77.62 206 PRO A N 1
ATOM 1617 C CA . PRO A 1 206 ? 3.440 -1.122 12.206 1.00 77.62 206 PRO A CA 1
ATOM 1618 C C . PRO A 1 206 ? 4.154 -0.294 11.141 1.00 77.62 206 PRO A C 1
ATOM 1620 O O . PRO A 1 206 ? 5.145 0.371 11.449 1.00 77.62 206 PRO A O 1
ATOM 1623 N N . TRP A 1 207 ? 3.627 -0.337 9.917 1.00 69.81 207 TRP A N 1
ATOM 1624 C CA . TRP A 1 207 ? 4.111 0.429 8.759 1.00 69.81 207 TRP A CA 1
ATOM 1625 C C . TRP A 1 207 ? 5.576 0.178 8.376 1.00 69.81 207 TRP A C 1
ATOM 1627 O O . TRP A 1 207 ? 6.217 1.022 7.753 1.00 69.81 207 TRP A O 1
ATOM 1637 N N . GLU A 1 208 ? 6.113 -0.982 8.739 1.00 70.94 208 GLU A N 1
ATOM 1638 C CA . GLU A 1 208 ? 7.369 -1.471 8.177 1.00 70.94 208 GLU A CA 1
ATOM 1639 C C . GLU A 1 208 ? 7.229 -1.629 6.657 1.00 70.94 208 GLU A C 1
ATOM 1641 O O . GLU A 1 208 ? 6.206 -2.111 6.171 1.00 70.94 208 GLU A O 1
ATOM 1646 N N . ASP A 1 209 ? 8.228 -1.145 5.917 1.00 61.25 209 ASP A N 1
ATOM 1647 C CA . ASP A 1 209 ? 8.303 -1.180 4.449 1.00 61.25 209 ASP A CA 1
ATOM 1648 C C . ASP A 1 209 ? 7.104 -0.564 3.702 1.00 61.25 209 ASP A C 1
ATOM 1650 O O . ASP A 1 209 ? 6.872 -0.841 2.524 1.00 61.25 209 ASP A O 1
ATOM 1654 N N . TYR A 1 210 ? 6.355 0.331 4.355 1.00 64.38 210 TYR A N 1
ATOM 1655 C CA . TYR A 1 210 ? 5.145 0.929 3.779 1.00 64.38 210 TYR A CA 1
ATOM 1656 C C . TYR A 1 210 ? 5.413 1.902 2.615 1.00 64.38 210 TYR A C 1
ATOM 1658 O O . TYR A 1 210 ? 4.484 2.240 1.882 1.00 64.38 210 TYR A O 1
ATOM 1666 N N . GLY A 1 211 ? 6.667 2.311 2.382 1.00 58.06 211 GLY A N 1
ATOM 1667 C CA . GLY A 1 211 ? 7.086 3.007 1.154 1.00 58.06 211 GLY A CA 1
ATOM 1668 C C . GLY A 1 211 ? 6.945 2.140 -0.110 1.00 58.06 211 GLY A C 1
ATOM 1669 O O . GLY A 1 211 ? 6.988 2.637 -1.237 1.00 58.06 211 GLY A O 1
ATOM 1670 N N . HIS A 1 212 ? 6.702 0.835 0.049 1.00 64.88 212 HIS A N 1
ATOM 1671 C CA . HIS A 1 212 ? 6.499 -0.114 -1.038 1.00 64.88 212 HIS A CA 1
ATOM 1672 C C . HIS A 1 212 ? 5.137 -0.812 -0.938 1.00 64.88 212 HIS A C 1
ATOM 1674 O O . HIS A 1 212 ? 4.559 -0.972 0.138 1.00 64.88 212 HIS A O 1
ATOM 1680 N N . LYS A 1 213 ? 4.603 -1.243 -2.088 1.00 70.94 213 LYS A N 1
ATOM 1681 C CA . LYS A 1 213 ? 3.371 -2.041 -2.139 1.00 70.94 213 LYS A CA 1
ATOM 1682 C C . LYS A 1 213 ? 3.645 -3.430 -1.558 1.00 70.94 213 LYS A C 1
ATOM 1684 O O . LYS A 1 213 ? 4.480 -4.156 -2.110 1.00 70.94 213 LYS A O 1
ATOM 1689 N N . HIS A 1 214 ? 2.967 -3.773 -0.465 1.00 81.94 214 HIS A N 1
ATOM 1690 C CA . HIS A 1 214 ? 3.153 -5.015 0.278 1.00 81.94 214 HIS A CA 1
ATOM 1691 C C . HIS A 1 214 ? 2.649 -6.213 -0.552 1.00 81.94 214 HIS A C 1
ATOM 1693 O O . HIS A 1 214 ? 1.710 -6.053 -1.337 1.00 81.94 214 HIS A O 1
ATOM 1699 N N . PRO A 1 215 ? 3.205 -7.430 -0.393 1.00 86.62 215 PRO A N 1
ATOM 1700 C CA . PRO A 1 215 ? 2.667 -8.639 -1.025 1.00 86.62 215 PRO A CA 1
ATOM 1701 C C . PRO A 1 215 ? 1.150 -8.800 -0.867 1.00 86.62 215 PRO A C 1
ATOM 1703 O O . PRO A 1 215 ? 0.452 -9.119 -1.823 1.00 86.62 215 PRO A O 1
ATOM 1706 N N . ALA A 1 216 ? 0.630 -8.519 0.328 1.00 90.25 216 ALA A N 1
ATOM 1707 C CA . ALA A 1 216 ? -0.805 -8.548 0.606 1.00 90.25 216 ALA A CA 1
ATOM 1708 C C . ALA A 1 216 ? -1.615 -7.594 -0.298 1.00 90.25 216 ALA A C 1
ATOM 1710 O O . ALA A 1 216 ? -2.677 -7.988 -0.775 1.00 90.25 216 ALA A O 1
ATOM 1711 N N . ASP A 1 217 ? -1.100 -6.391 -0.587 1.00 86.12 217 ASP A N 1
ATOM 1712 C CA . ASP A 1 217 ? -1.753 -5.433 -1.490 1.00 86.12 217 ASP A CA 1
ATOM 1713 C C . ASP A 1 217 ? -1.844 -6.009 -2.909 1.00 86.12 217 ASP A C 1
ATOM 1715 O O . ASP A 1 217 ? -2.907 -6.019 -3.518 1.00 86.12 217 ASP A O 1
ATOM 1719 N N . ARG A 1 218 ? -0.735 -6.542 -3.434 1.00 83.44 218 ARG A N 1
ATOM 1720 C CA . ARG A 1 218 ? -0.692 -7.137 -4.784 1.00 83.44 218 ARG A CA 1
ATOM 1721 C C . ARG A 1 218 ? -1.615 -8.339 -4.912 1.00 83.44 218 ARG A C 1
ATOM 1723 O O . ARG A 1 218 ? -2.248 -8.563 -5.937 1.00 83.44 218 ARG A O 1
ATOM 1730 N N . TYR A 1 219 ? -1.682 -9.128 -3.853 1.00 90.44 219 TYR A N 1
ATOM 1731 C CA . TYR A 1 219 ? -2.504 -10.317 -3.834 1.00 90.44 219 TYR A CA 1
ATOM 1732 C C . TYR A 1 219 ? -4.000 -9.980 -3.759 1.00 90.44 219 TYR A C 1
ATOM 1734 O O . TYR A 1 219 ? -4.771 -10.443 -4.595 1.00 90.44 219 TYR A O 1
ATOM 1742 N N . LEU A 1 220 ? -4.435 -9.165 -2.793 1.00 89.00 220 LEU A N 1
ATOM 1743 C CA . LEU A 1 220 ? -5.865 -8.900 -2.591 1.00 89.00 220 LEU A CA 1
ATOM 1744 C C . LEU A 1 220 ? -6.420 -7.782 -3.474 1.00 89.00 220 LEU A C 1
ATOM 1746 O O . LEU A 1 220 ? -7.564 -7.890 -3.908 1.00 89.00 220 LEU A O 1
ATOM 1750 N N . LEU A 1 221 ? -5.639 -6.732 -3.738 1.00 85.88 221 LEU A N 1
ATOM 1751 C CA . LEU A 1 221 ? -6.099 -5.555 -4.482 1.00 85.88 221 LEU A CA 1
ATOM 1752 C C . LEU A 1 221 ? -5.808 -5.682 -5.981 1.00 85.88 221 LEU A C 1
ATOM 1754 O O . LEU A 1 221 ? -6.691 -5.404 -6.786 1.00 85.88 221 LEU A O 1
ATOM 1758 N N . ASP A 1 222 ? -4.619 -6.166 -6.363 1.00 82.25 222 ASP A N 1
ATOM 1759 C CA . ASP A 1 222 ? -4.255 -6.318 -7.789 1.00 82.25 222 ASP A CA 1
ATOM 1760 C C . ASP A 1 222 ? -4.682 -7.667 -8.379 1.00 82.25 222 ASP A C 1
ATOM 1762 O O . ASP A 1 222 ? -4.552 -7.892 -9.580 1.00 82.25 222 ASP A O 1
ATOM 1766 N N . GLY A 1 223 ? -5.169 -8.590 -7.546 1.00 78.94 223 GLY A N 1
ATOM 1767 C CA . GLY A 1 223 ? -5.635 -9.897 -8.002 1.00 78.94 223 GLY A CA 1
ATOM 1768 C C . GLY A 1 223 ? -4.521 -10.866 -8.418 1.00 78.94 223 GLY A C 1
ATOM 1769 O O . GLY A 1 223 ? -4.827 -11.895 -9.016 1.00 78.94 223 GLY A O 1
ATOM 1770 N N . MET A 1 224 ? -3.252 -10.594 -8.086 1.00 81.38 224 MET A N 1
ATOM 1771 C CA . MET A 1 224 ? -2.129 -11.478 -8.437 1.00 81.38 224 MET A CA 1
ATOM 1772 C C . MET A 1 224 ? -2.246 -12.851 -7.767 1.00 81.38 224 MET A C 1
ATOM 1774 O O . MET A 1 224 ? -2.881 -12.997 -6.719 1.00 81.38 224 MET A O 1
ATOM 1778 N N . ASP A 1 225 ? -1.593 -13.865 -8.327 1.00 82.88 225 ASP A N 1
ATOM 1779 C CA . ASP A 1 225 ? -1.431 -15.140 -7.637 1.00 82.88 225 ASP A CA 1
ATOM 1780 C C . ASP A 1 225 ? -0.466 -15.005 -6.455 1.00 82.88 225 ASP A C 1
ATOM 1782 O O . ASP A 1 225 ? 0.433 -14.160 -6.429 1.00 82.88 225 ASP A O 1
ATOM 1786 N N . ARG A 1 226 ? -0.640 -15.862 -5.440 1.00 82.94 226 ARG A N 1
ATOM 1787 C CA . ARG A 1 226 ? 0.135 -15.770 -4.191 1.00 82.94 226 ARG A CA 1
ATOM 1788 C C . ARG A 1 226 ? 1.640 -15.838 -4.445 1.00 82.94 226 ARG A C 1
ATOM 1790 O O . ARG A 1 226 ? 2.384 -15.116 -3.789 1.00 82.94 226 ARG A O 1
ATOM 1797 N N . ALA A 1 227 ? 2.071 -16.695 -5.372 1.00 79.00 227 ALA A N 1
ATOM 1798 C CA . ALA A 1 227 ? 3.478 -16.874 -5.726 1.00 79.00 227 ALA A CA 1
ATOM 1799 C C . ALA A 1 227 ? 4.103 -15.590 -6.304 1.00 79.00 227 ALA A C 1
ATOM 1801 O O . ALA A 1 227 ? 5.215 -15.221 -5.922 1.00 79.00 227 ALA A O 1
ATOM 1802 N N . ASP A 1 228 ? 3.363 -14.876 -7.150 1.00 72.50 228 ASP A N 1
ATOM 1803 C CA . ASP A 1 228 ? 3.819 -13.625 -7.761 1.00 72.50 228 ASP A CA 1
ATOM 1804 C C . ASP A 1 228 ? 3.780 -12.471 -6.754 1.00 72.50 228 ASP A C 1
ATOM 1806 O O . ASP A 1 228 ? 4.658 -11.611 -6.740 1.00 72.50 228 ASP A O 1
ATOM 1810 N N . ALA A 1 229 ? 2.807 -12.492 -5.841 1.00 76.50 229 ALA A N 1
ATOM 1811 C CA . ALA A 1 229 ? 2.661 -11.477 -4.809 1.00 76.50 229 ALA A CA 1
ATOM 1812 C C . ALA A 1 229 ? 3.766 -11.526 -3.736 1.00 76.50 229 ALA A C 1
ATOM 1814 O O . ALA A 1 229 ? 4.269 -10.472 -3.344 1.00 76.50 229 ALA A O 1
ATOM 1815 N N . VAL A 1 230 ? 4.139 -12.725 -3.248 1.00 77.62 230 VAL A N 1
ATOM 1816 C CA . VAL A 1 230 ? 5.219 -12.911 -2.244 1.00 77.62 230 VAL A CA 1
ATOM 1817 C C . VAL A 1 230 ? 6.606 -12.760 -2.824 1.00 77.62 230 VAL A C 1
ATOM 1819 O O . VAL A 1 230 ? 7.565 -12.548 -2.079 1.00 77.62 230 VAL A O 1
ATOM 1822 N N . SER A 1 231 ? 6.721 -12.895 -4.139 1.00 58.59 231 SER A N 1
ATOM 1823 C CA . SER A 1 231 ? 7.959 -12.555 -4.798 1.00 58.59 231 SER A CA 1
ATOM 1824 C C . SER A 1 231 ? 8.163 -11.051 -4.578 1.00 58.59 231 SER A C 1
ATOM 1826 O O . SER A 1 231 ? 7.276 -10.259 -4.929 1.00 58.59 231 SER A O 1
ATOM 1828 N N . PRO A 1 232 ? 9.286 -10.611 -3.964 1.00 49.31 232 PRO A N 1
ATOM 1829 C CA . PRO A 1 232 ? 9.647 -9.197 -4.030 1.00 49.31 232 PRO A CA 1
ATOM 1830 C C . PRO A 1 232 ? 9.510 -8.813 -5.499 1.00 49.31 232 PRO A C 1
ATOM 1832 O O . PRO A 1 232 ? 9.898 -9.651 -6.315 1.00 49.31 232 PRO A O 1
ATOM 1835 N N . PRO A 1 233 ? 8.869 -7.665 -5.818 1.00 48.50 233 PRO A N 1
ATOM 1836 C CA . PRO A 1 233 ? 8.417 -7.355 -7.177 1.00 48.50 233 PRO A CA 1
ATOM 1837 C C . PRO A 1 233 ? 9.582 -7.701 -8.068 1.00 48.50 233 PRO A C 1
ATOM 1839 O O . PRO A 1 233 ? 10.637 -7.103 -7.833 1.00 48.50 233 PRO A O 1
ATOM 1842 N N . SER A 1 234 ? 9.414 -8.785 -8.848 1.00 42.06 234 SER A N 1
ATOM 1843 C CA . SER A 1 234 ? 10.506 -9.654 -9.309 1.00 42.06 234 SER A CA 1
ATOM 1844 C C . SER A 1 234 ? 11.721 -8.796 -9.503 1.00 42.06 234 SER A C 1
ATOM 1846 O O . SER A 1 234 ? 11.599 -7.865 -10.297 1.00 42.06 234 SER A O 1
ATOM 1848 N N . ASP A 1 235 ? 12.762 -9.013 -8.683 1.00 46.12 235 ASP A N 1
ATOM 1849 C CA . ASP A 1 235 ? 14.077 -8.381 -8.773 1.00 46.12 235 ASP A CA 1
ATOM 1850 C C . ASP A 1 235 ? 14.213 -7.810 -10.173 1.00 46.12 235 ASP A C 1
ATOM 1852 O O . ASP A 1 235 ? 14.385 -8.643 -11.058 1.00 46.12 235 ASP A O 1
ATOM 1856 N N . VAL A 1 236 ? 13.913 -6.501 -10.367 1.00 52.03 236 VAL A N 1
ATOM 1857 C CA . VAL A 1 236 ? 13.518 -5.969 -11.694 1.00 52.03 236 VAL A CA 1
ATOM 1858 C C . VAL A 1 236 ? 14.347 -6.686 -12.719 1.00 52.03 236 VAL A C 1
ATOM 1860 O O . VAL A 1 236 ? 15.570 -6.548 -12.634 1.00 52.03 236 VAL A O 1
ATOM 1863 N N . THR A 1 237 ? 13.735 -7.560 -13.524 1.00 61.06 237 THR A N 1
ATOM 1864 C CA . THR A 1 237 ? 14.522 -8.416 -14.401 1.00 61.06 237 THR A CA 1
ATOM 1865 C C . THR A 1 237 ? 15.304 -7.417 -15.224 1.00 61.06 237 THR A C 1
ATOM 1867 O O . THR A 1 237 ? 14.717 -6.556 -15.863 1.00 61.06 237 THR A O 1
ATOM 1870 N N . LEU A 1 238 ? 16.618 -7.328 -15.031 1.00 74.38 238 LEU A N 1
ATOM 1871 C CA . LEU A 1 238 ? 17.309 -6.179 -15.592 1.00 74.38 238 LEU A CA 1
ATOM 1872 C C . LEU A 1 238 ? 17.360 -6.443 -17.090 1.00 74.38 238 LEU A C 1
ATOM 1874 O O . LEU A 1 238 ? 17.771 -7.519 -17.520 1.00 74.38 238 LEU A O 1
ATOM 1878 N N . SER A 1 239 ? 16.893 -5.486 -17.871 1.00 85.25 239 SER A N 1
ATOM 1879 C CA . SER A 1 239 ? 17.082 -5.456 -19.310 1.00 85.25 239 SER A CA 1
ATOM 1880 C C . SER A 1 239 ? 17.486 -4.048 -19.669 1.00 85.25 239 SER A C 1
ATOM 1882 O O . SER A 1 239 ? 16.944 -3.079 -19.140 1.00 85.25 239 SER A O 1
ATOM 1884 N N . ASP A 1 240 ? 18.484 -3.939 -20.528 1.00 91.81 240 ASP A N 1
ATOM 1885 C CA . ASP A 1 240 ? 18.869 -2.658 -21.082 1.00 91.81 240 ASP A CA 1
ATOM 1886 C C . ASP A 1 240 ? 17.937 -2.361 -22.266 1.00 91.81 240 ASP A C 1
ATOM 1888 O O . ASP A 1 240 ? 17.902 -3.164 -23.206 1.00 91.81 240 ASP A O 1
ATOM 1892 N N . PRO A 1 241 ? 17.183 -1.249 -22.276 1.00 93.38 241 PRO A N 1
ATOM 1893 C CA . PRO A 1 241 ? 16.260 -0.954 -23.374 1.00 93.38 241 PRO A CA 1
ATOM 1894 C C . PRO A 1 241 ? 16.991 -0.778 -24.720 1.00 93.38 241 PRO A C 1
ATOM 1896 O O . PRO A 1 241 ? 16.412 -1.012 -25.782 1.00 93.38 241 PRO A O 1
ATOM 1899 N N . PHE A 1 242 ? 18.297 -0.489 -24.693 1.00 95.69 242 PHE A N 1
ATOM 1900 C CA . PHE A 1 242 ? 19.156 -0.415 -25.878 1.00 95.69 242 PHE A CA 1
ATOM 1901 C C . PHE A 1 242 ? 19.696 -1.783 -26.329 1.00 95.69 242 PHE A C 1
ATOM 1903 O O . PHE A 1 242 ? 20.362 -1.880 -27.362 1.00 95.69 242 PHE A O 1
ATOM 1910 N N . ALA A 1 243 ? 19.418 -2.876 -25.607 1.00 93.25 243 ALA A N 1
ATOM 1911 C CA . ALA A 1 243 ? 19.943 -4.204 -25.930 1.00 93.25 243 ALA A CA 1
ATOM 1912 C C . ALA A 1 243 ? 19.554 -4.673 -27.345 1.00 93.25 243 ALA A C 1
ATOM 1914 O O . ALA A 1 243 ? 20.342 -5.360 -27.994 1.00 93.25 243 ALA A O 1
ATOM 1915 N N . SER A 1 244 ? 18.390 -4.260 -27.848 1.00 92.81 244 SER A N 1
ATOM 1916 C CA . SER A 1 244 ? 17.883 -4.627 -29.178 1.00 92.81 244 SER A CA 1
ATOM 1917 C C . SER A 1 244 ? 18.304 -3.680 -30.311 1.00 92.81 244 SER A C 1
ATOM 1919 O O . SER A 1 244 ? 17.961 -3.927 -31.463 1.00 92.81 244 SER A O 1
ATOM 1921 N N . PHE A 1 245 ? 19.011 -2.587 -30.012 1.00 95.81 245 PHE A N 1
ATOM 1922 C CA . PHE A 1 245 ? 19.360 -1.574 -31.009 1.00 95.81 245 PHE A CA 1
ATOM 1923 C C . PHE A 1 245 ? 20.536 -2.026 -31.872 1.00 95.81 245 PHE A C 1
ATOM 1925 O O . PHE A 1 245 ? 21.514 -2.561 -31.352 1.00 95.81 245 PHE A O 1
ATOM 1932 N N . ASP A 1 246 ? 20.478 -1.765 -33.173 1.00 95.00 246 ASP A N 1
ATOM 1933 C CA . ASP A 1 246 ? 21.617 -1.974 -34.067 1.00 95.00 246 ASP A CA 1
ATOM 1934 C C . ASP A 1 246 ? 22.680 -0.873 -33.879 1.00 95.00 246 ASP A C 1
ATOM 1936 O O . ASP A 1 246 ? 22.342 0.253 -33.499 1.00 95.00 246 ASP A O 1
ATOM 1940 N N . PRO A 1 247 ? 23.970 -1.144 -34.160 1.00 96.25 247 PRO A N 1
ATOM 1941 C CA . PRO A 1 247 ? 24.985 -0.096 -34.217 1.00 96.25 247 PRO A CA 1
ATOM 1942 C C . PRO A 1 247 ? 24.571 1.042 -35.159 1.00 96.25 247 PRO A C 1
ATOM 1944 O O . PRO A 1 247 ? 24.121 0.811 -36.280 1.00 96.25 247 PRO A O 1
ATOM 1947 N N . GLY A 1 248 ? 24.738 2.278 -34.700 1.00 95.12 248 GLY A N 1
ATOM 1948 C CA . GLY A 1 248 ? 24.304 3.491 -35.387 1.00 95.12 248 GLY A CA 1
ATOM 1949 C C . GLY A 1 248 ? 22.899 3.964 -35.011 1.00 95.12 248 GLY A C 1
ATOM 1950 O O . GLY A 1 248 ? 22.601 5.132 -35.253 1.00 95.12 248 GLY A O 1
ATOM 1951 N N . ALA A 1 249 ? 22.066 3.121 -34.388 1.00 97.25 249 ALA A N 1
ATOM 1952 C CA . ALA A 1 249 ? 20.756 3.537 -33.896 1.00 97.25 249 ALA A CA 1
ATOM 1953 C C . ALA A 1 249 ? 20.891 4.588 -32.786 1.00 97.25 249 ALA A C 1
ATOM 1955 O O . ALA A 1 249 ? 21.820 4.538 -31.969 1.00 97.25 249 ALA A O 1
ATOM 1956 N N . ILE A 1 250 ? 19.946 5.525 -32.768 1.00 97.44 250 ILE A N 1
ATOM 1957 C CA . ILE A 1 250 ? 19.910 6.652 -31.838 1.00 97.44 250 ILE A CA 1
ATOM 1958 C C . ILE A 1 250 ? 18.716 6.544 -30.890 1.00 97.44 250 ILE A C 1
ATOM 1960 O O . ILE A 1 250 ? 17.716 5.880 -31.178 1.00 97.44 250 ILE A O 1
ATOM 1964 N N . GLY A 1 251 ? 18.846 7.180 -29.736 1.00 97.12 251 GLY A N 1
ATOM 1965 C CA . GLY A 1 251 ? 17.824 7.208 -28.708 1.00 97.12 251 GLY A CA 1
ATOM 1966 C C . GLY A 1 251 ? 18.174 8.175 -27.588 1.00 97.12 251 GLY A C 1
ATOM 1967 O O . GLY A 1 251 ? 19.167 8.897 -27.677 1.00 97.12 251 GLY A O 1
ATOM 1968 N N . THR A 1 252 ? 17.396 8.141 -26.514 1.00 97.12 252 THR A N 1
ATOM 1969 C CA . THR A 1 252 ? 17.634 8.966 -25.327 1.00 97.12 252 THR A CA 1
ATOM 1970 C C . THR A 1 252 ? 17.624 8.102 -24.083 1.00 97.12 252 THR A C 1
ATOM 1972 O O . THR A 1 252 ? 16.672 7.360 -23.848 1.00 97.12 252 THR A O 1
ATOM 1975 N N . ASP A 1 253 ? 18.694 8.175 -23.297 1.00 96.31 253 ASP A N 1
ATOM 1976 C CA . ASP A 1 253 ? 18.796 7.475 -22.019 1.00 96.31 253 ASP A CA 1
ATOM 1977 C C . ASP A 1 253 ? 18.528 8.442 -20.862 1.00 96.31 253 ASP A C 1
ATOM 1979 O O . ASP A 1 253 ? 18.757 9.649 -20.981 1.00 96.31 253 ASP A O 1
ATOM 1983 N N . ILE A 1 254 ? 18.064 7.901 -19.736 1.00 96.06 254 ILE A N 1
ATOM 1984 C CA . ILE A 1 254 ? 18.069 8.615 -18.460 1.00 96.06 254 ILE A CA 1
ATOM 1985 C C . ILE A 1 254 ? 19.202 8.031 -17.635 1.00 96.06 254 ILE A C 1
ATOM 1987 O O . ILE A 1 254 ? 19.171 6.862 -17.248 1.00 96.06 254 ILE A O 1
ATOM 1991 N N . CYS A 1 255 ? 20.195 8.860 -17.370 1.00 92.50 255 CYS A N 1
ATOM 1992 C CA . CYS A 1 255 ? 21.424 8.492 -16.703 1.00 92.50 255 CYS A CA 1
ATOM 1993 C C . CYS A 1 255 ? 21.516 9.133 -15.320 1.00 92.50 255 CYS A C 1
ATOM 1995 O O . CYS A 1 255 ? 20.996 10.220 -15.090 1.00 92.50 255 CYS A O 1
ATOM 1997 N N . VAL A 1 256 ? 22.227 8.462 -14.423 1.00 89.06 256 VAL A N 1
ATOM 1998 C CA . VAL A 1 256 ? 22.641 8.989 -13.120 1.00 89.06 256 VAL A CA 1
ATOM 1999 C C . VAL A 1 256 ? 24.153 8.877 -13.047 1.00 89.06 256 VAL A C 1
ATOM 2001 O O . VAL A 1 256 ? 24.733 7.904 -13.547 1.00 89.06 256 VAL A O 1
ATOM 2004 N N . HIS A 1 257 ? 24.799 9.894 -12.486 1.00 85.06 257 HIS A N 1
ATOM 2005 C CA . HIS A 1 257 ? 26.242 9.876 -12.305 1.00 85.06 257 HIS A CA 1
ATOM 2006 C C . HIS A 1 257 ? 26.640 8.755 -11.331 1.00 85.06 257 HIS A C 1
ATOM 2008 O O . HIS A 1 257 ? 25.898 8.425 -10.406 1.00 85.06 257 HIS A O 1
ATOM 2014 N N . GLN A 1 258 ? 27.805 8.136 -11.532 1.00 79.38 258 GLN A N 1
ATOM 2015 C CA . GLN A 1 258 ? 28.232 6.972 -10.742 1.00 79.38 258 GLN A CA 1
ATOM 2016 C C . GLN A 1 258 ? 28.294 7.225 -9.225 1.00 79.38 258 GLN A C 1
ATOM 2018 O O . GLN A 1 258 ? 28.108 6.293 -8.441 1.00 79.38 258 GLN A O 1
ATOM 2023 N N . ASP A 1 259 ? 28.546 8.472 -8.823 1.00 77.25 259 ASP A N 1
ATOM 2024 C CA . ASP A 1 259 ? 28.647 8.869 -7.416 1.00 77.25 259 ASP A CA 1
ATOM 2025 C C . ASP A 1 259 ? 27.273 9.063 -6.752 1.00 77.25 259 ASP A C 1
ATOM 2027 O O . ASP A 1 259 ? 27.175 8.993 -5.527 1.00 77.25 259 ASP A O 1
ATOM 2031 N N . ASP A 1 260 ? 26.214 9.208 -7.552 1.00 74.38 260 ASP A N 1
ATOM 2032 C CA . ASP A 1 260 ? 24.842 9.479 -7.103 1.00 74.38 260 ASP A CA 1
ATOM 2033 C C . ASP A 1 260 ? 23.954 8.219 -7.172 1.00 74.38 260 ASP A C 1
ATOM 2035 O O . ASP A 1 260 ? 22.725 8.272 -7.121 1.00 74.38 260 ASP A O 1
ATOM 2039 N N . ILE A 1 261 ? 24.568 7.033 -7.286 1.00 71.06 261 ILE A N 1
ATOM 2040 C CA . ILE A 1 261 ? 23.831 5.767 -7.341 1.00 71.06 261 ILE A CA 1
ATOM 2041 C C . ILE A 1 261 ? 23.172 5.473 -5.987 1.00 71.06 261 ILE A C 1
ATOM 2043 O O . ILE A 1 261 ? 23.834 5.118 -5.009 1.00 71.06 261 ILE A O 1
ATOM 2047 N N . ALA A 1 262 ? 21.841 5.512 -5.972 1.00 66.38 262 ALA A N 1
ATOM 2048 C CA . ALA A 1 262 ? 21.002 5.194 -4.823 1.00 66.38 262 ALA A CA 1
ATOM 2049 C C . ALA A 1 262 ? 19.977 4.081 -5.146 1.00 66.38 262 ALA A C 1
ATOM 2051 O O . ALA A 1 262 ? 19.760 3.748 -6.314 1.00 66.38 262 ALA A O 1
ATOM 2052 N N . PRO A 1 263 ? 19.332 3.467 -4.130 1.00 60.41 26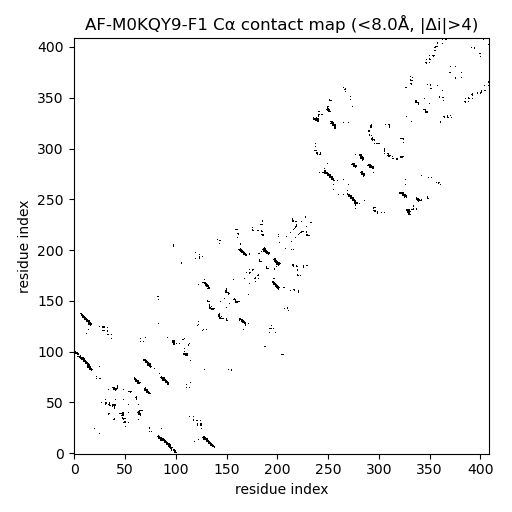3 PRO A N 1
ATOM 2053 C CA . PRO A 1 263 ? 18.256 2.491 -4.348 1.00 60.41 263 PRO A CA 1
ATOM 2054 C C . PRO A 1 263 ? 17.046 3.055 -5.114 1.00 60.41 263 PRO A C 1
ATOM 2056 O O . PRO A 1 263 ? 16.364 2.314 -5.823 1.00 60.41 263 PRO A O 1
ATOM 2059 N N . GLU A 1 264 ? 16.792 4.355 -4.973 1.00 65.62 264 GLU A N 1
ATOM 2060 C CA . GLU A 1 264 ? 15.798 5.126 -5.715 1.00 65.62 264 GLU A CA 1
ATOM 2061 C C . GLU A 1 264 ? 16.448 6.442 -6.155 1.00 65.62 264 GLU A C 1
ATOM 2063 O O . GLU A 1 264 ? 17.192 7.041 -5.383 1.00 65.62 264 GLU A O 1
ATOM 2068 N N . PHE A 1 265 ? 16.191 6.862 -7.394 1.00 76.94 265 PHE A N 1
ATOM 2069 C CA . PHE A 1 265 ? 16.765 8.081 -7.961 1.00 76.94 265 PHE A CA 1
ATOM 2070 C C . PHE A 1 265 ? 15.795 9.244 -7.779 1.00 76.94 265 PHE A C 1
ATOM 2072 O O . PHE A 1 265 ? 14.622 9.124 -8.158 1.00 76.94 265 PHE A O 1
ATOM 2079 N N . ALA A 1 266 ? 16.277 10.350 -7.210 1.00 77.88 266 ALA A N 1
ATOM 2080 C CA . ALA A 1 266 ? 15.509 11.583 -7.146 1.00 77.88 266 ALA A CA 1
ATOM 2081 C C . ALA A 1 266 ? 15.458 12.233 -8.534 1.00 77.88 266 ALA A C 1
ATOM 2083 O O . ALA A 1 266 ? 16.384 12.084 -9.329 1.00 77.88 266 ALA A O 1
ATOM 2084 N N . ASN A 1 267 ? 14.382 12.969 -8.832 1.00 84.94 267 ASN A N 1
ATOM 2085 C CA . ASN A 1 267 ? 14.212 13.622 -10.137 1.00 84.94 267 ASN A CA 1
ATOM 2086 C C . ASN A 1 267 ? 15.369 14.585 -10.473 1.00 84.94 267 ASN A C 1
ATOM 2088 O O . ASN A 1 267 ? 15.679 14.765 -11.647 1.00 84.94 267 ASN A O 1
ATOM 2092 N N . GLU A 1 268 ? 15.999 15.179 -9.457 1.00 85.81 268 GLU A N 1
ATOM 2093 C CA . GLU A 1 268 ? 17.140 16.098 -9.580 1.00 85.81 268 GLU A CA 1
ATOM 2094 C C . GLU A 1 268 ? 18.459 15.419 -9.982 1.00 85.81 268 GLU A C 1
ATOM 2096 O O . GLU A 1 268 ? 19.307 16.066 -10.594 1.00 85.81 268 GLU A O 1
ATOM 2101 N N . ASP A 1 269 ? 18.597 14.115 -9.726 1.00 88.12 269 ASP A N 1
ATOM 2102 C CA . ASP A 1 269 ? 19.793 13.333 -10.073 1.00 88.12 269 ASP A CA 1
ATOM 2103 C C . ASP A 1 269 ? 19.731 12.772 -11.507 1.00 88.12 269 ASP A C 1
ATOM 2105 O O . ASP A 1 269 ? 20.714 12.240 -12.031 1.00 88.12 269 ASP A O 1
ATOM 2109 N N . LEU A 1 270 ? 18.562 12.856 -12.155 1.00 92.38 270 LEU A N 1
ATOM 2110 C CA . LEU A 1 270 ? 18.313 12.287 -13.477 1.00 92.38 270 LEU A CA 1
ATOM 2111 C C . LEU A 1 270 ? 18.820 13.210 -14.589 1.00 92.38 270 LEU A C 1
ATOM 2113 O O . LEU A 1 270 ? 18.371 14.345 -14.743 1.00 92.38 270 LEU A O 1
ATOM 2117 N N . GLN A 1 271 ? 19.683 12.675 -15.449 1.00 93.50 271 GLN A N 1
ATOM 2118 C CA . GLN A 1 271 ? 20.192 13.362 -16.632 1.00 93.50 271 GLN A CA 1
ATOM 2119 C C . GLN A 1 271 ? 19.667 12.701 -17.902 1.00 93.50 271 GLN A C 1
ATOM 2121 O O . GLN A 1 271 ? 19.903 11.522 -18.156 1.00 93.50 271 GLN A O 1
ATOM 2126 N N . LEU A 1 272 ? 18.964 13.475 -18.725 1.00 95.69 272 LEU A N 1
ATOM 2127 C CA . LEU A 1 272 ? 18.521 13.041 -20.043 1.00 95.69 272 LEU A CA 1
ATOM 2128 C C . LEU A 1 272 ? 19.685 13.190 -21.034 1.00 95.69 272 LEU A C 1
ATOM 2130 O O . LEU A 1 272 ? 20.131 14.308 -21.287 1.00 95.69 272 LEU A O 1
ATOM 2134 N N . ILE A 1 273 ? 20.176 12.079 -21.589 1.00 94.88 273 ILE A N 1
ATOM 2135 C CA . ILE A 1 273 ? 21.343 12.075 -22.481 1.00 94.88 273 ILE A CA 1
ATOM 2136 C C . ILE A 1 273 ? 20.951 11.507 -23.854 1.00 94.88 273 ILE A C 1
ATOM 2138 O O . ILE A 1 273 ? 20.592 10.328 -23.945 1.00 94.88 273 ILE A O 1
ATOM 2142 N N . PRO A 1 274 ? 21.040 12.297 -24.943 1.00 95.81 274 PRO A N 1
ATOM 2143 C CA . PRO A 1 274 ? 20.856 11.793 -26.298 1.00 95.81 274 PRO A CA 1
ATOM 2144 C C . PRO A 1 274 ? 22.068 10.953 -26.703 1.00 95.81 274 PRO A C 1
ATOM 2146 O O . PRO A 1 274 ? 23.220 11.385 -26.603 1.00 95.81 274 PRO A O 1
ATOM 2149 N N . VAL A 1 275 ? 21.815 9.732 -27.164 1.00 96.69 275 VAL A N 1
ATOM 2150 C CA . VAL A 1 275 ? 22.841 8.708 -27.368 1.00 96.69 275 VAL A CA 1
ATOM 2151 C C . VAL A 1 275 ? 22.740 8.028 -28.728 1.00 96.69 275 VAL A C 1
ATOM 2153 O O . VAL A 1 275 ? 21.678 7.926 -29.339 1.00 96.69 275 VAL A O 1
ATOM 2156 N N . ARG A 1 276 ? 23.874 7.489 -29.176 1.00 97.12 276 ARG A N 1
ATOM 2157 C CA . ARG A 1 276 ? 23.995 6.550 -30.292 1.00 97.12 276 ARG A CA 1
ATOM 2158 C C . ARG A 1 276 ? 24.702 5.283 -29.830 1.00 97.12 276 ARG A C 1
ATOM 2160 O O . ARG A 1 276 ? 25.702 5.366 -29.118 1.00 97.12 276 ARG A O 1
ATOM 2167 N N . VAL A 1 277 ? 24.241 4.126 -30.295 1.00 97.12 277 VAL A N 1
ATOM 2168 C CA . VAL A 1 277 ? 24.938 2.847 -30.090 1.00 97.12 277 VAL A CA 1
ATOM 2169 C C . VAL A 1 277 ? 26.122 2.751 -31.057 1.00 97.12 277 VAL A C 1
ATOM 2171 O O . VAL A 1 277 ? 25.932 2.842 -32.268 1.00 97.12 277 VAL A O 1
ATOM 2174 N N . ASP A 1 278 ? 27.346 2.576 -30.562 1.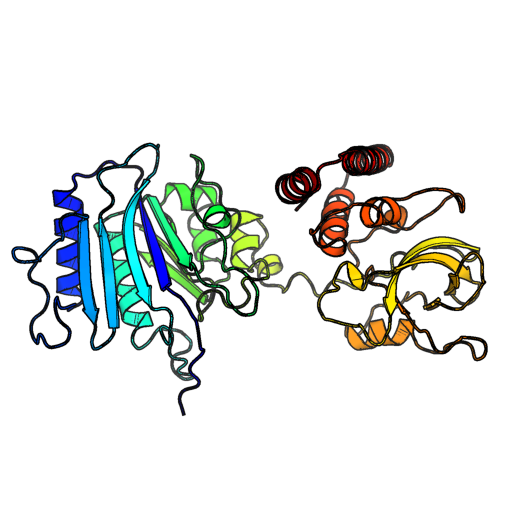00 95.06 278 ASP A N 1
ATOM 2175 C CA . ASP A 1 278 ? 28.532 2.376 -31.408 1.00 95.06 278 ASP A CA 1
ATOM 2176 C C . ASP A 1 278 ? 28.760 0.897 -31.794 1.00 95.06 278 ASP A C 1
ATOM 2178 O O . ASP A 1 278 ? 28.062 -0.015 -31.341 1.00 95.06 278 ASP A O 1
ATOM 2182 N N . GLU A 1 279 ? 29.751 0.643 -32.657 1.00 93.69 279 GLU A N 1
ATOM 2183 C CA . GLU A 1 279 ? 30.107 -0.706 -33.135 1.00 93.69 279 GLU A CA 1
ATOM 2184 C C . GLU A 1 279 ? 30.553 -1.658 -32.012 1.00 93.69 279 GLU A C 1
ATOM 2186 O O . GLU A 1 279 ? 30.477 -2.879 -32.158 1.00 93.69 279 GLU A O 1
ATOM 2191 N N . HIS A 1 280 ? 31.000 -1.108 -30.883 1.00 91.38 280 HIS A N 1
ATOM 2192 C CA . HIS A 1 280 ? 31.439 -1.848 -29.706 1.00 91.38 280 HIS A CA 1
ATOM 2193 C C . HIS A 1 280 ? 30.339 -1.991 -28.654 1.00 91.38 280 HIS A C 1
ATOM 2195 O O . HIS A 1 280 ? 30.621 -2.501 -27.574 1.00 91.38 280 HIS A O 1
ATOM 2201 N N . ARG A 1 281 ? 29.095 -1.607 -28.976 1.00 92.75 281 ARG A N 1
ATOM 2202 C CA . ARG A 1 281 ? 27.946 -1.650 -28.061 1.00 92.75 281 ARG A CA 1
ATOM 2203 C C . ARG A 1 281 ? 28.078 -0.680 -26.885 1.00 92.75 281 ARG A C 1
ATOM 2205 O O . ARG A 1 281 ? 27.523 -0.937 -25.820 1.00 92.75 281 ARG A O 1
ATOM 2212 N N . ASN A 1 282 ? 28.742 0.454 -27.088 1.00 93.50 282 ASN A N 1
ATOM 2213 C CA . ASN A 1 282 ? 28.718 1.563 -26.140 1.00 93.50 282 ASN A CA 1
ATOM 2214 C C . ASN A 1 282 ? 27.660 2.581 -26.543 1.00 93.50 282 ASN A C 1
ATOM 2216 O O . ASN A 1 282 ? 27.457 2.841 -27.729 1.00 93.50 282 ASN A O 1
ATOM 2220 N N . LEU A 1 283 ? 27.046 3.213 -25.551 1.00 95.00 283 LEU A N 1
ATOM 2221 C CA . LEU A 1 283 ? 26.313 4.448 -25.755 1.00 95.00 283 LEU A CA 1
ATOM 2222 C C . LEU A 1 283 ? 27.302 5.609 -25.803 1.00 95.00 283 LEU A C 1
ATOM 2224 O O . LEU A 1 283 ? 28.114 5.810 -24.895 1.00 95.00 283 LEU A O 1
ATOM 2228 N N . ARG A 1 284 ? 27.234 6.356 -26.902 1.00 93.88 284 ARG A N 1
ATOM 2229 C CA . ARG A 1 284 ? 28.000 7.575 -27.142 1.00 93.88 284 ARG A CA 1
ATOM 2230 C C . ARG A 1 284 ? 27.052 8.756 -27.142 1.00 93.88 284 ARG A C 1
ATOM 2232 O O . ARG A 1 284 ? 26.025 8.678 -27.808 1.00 93.88 284 ARG A O 1
ATOM 2239 N N . HIS A 1 285 ? 27.408 9.843 -26.468 1.00 94.50 285 HIS A N 1
ATOM 2240 C CA . HIS A 1 285 ? 26.651 11.087 -26.555 1.00 94.50 285 HIS A CA 1
ATOM 2241 C C . HIS A 1 285 ? 26.545 11.518 -28.024 1.00 94.50 285 HIS A C 1
ATOM 2243 O O . HIS A 1 285 ? 27.545 11.499 -28.747 1.00 94.50 285 HIS A O 1
ATOM 2249 N N . LEU A 1 286 ? 25.350 11.902 -28.472 1.00 93.56 286 LEU A N 1
ATOM 2250 C CA . LEU A 1 286 ? 25.060 12.115 -29.891 1.00 93.56 286 LEU A CA 1
ATOM 2251 C C . LEU A 1 286 ? 25.929 13.224 -30.514 1.00 93.56 286 LEU A C 1
ATOM 2253 O O . LEU A 1 286 ? 26.546 12.998 -31.556 1.00 93.56 286 LEU A O 1
ATOM 2257 N N . ASP A 1 287 ? 26.051 14.365 -29.827 1.00 91.38 287 ASP A N 1
ATOM 2258 C CA . ASP A 1 287 ? 26.805 15.529 -30.324 1.00 91.38 287 ASP A CA 1
ATOM 2259 C C . ASP A 1 287 ? 28.320 15.436 -30.120 1.00 91.38 287 ASP A C 1
ATOM 2261 O O . ASP A 1 287 ? 29.106 15.690 -31.034 1.00 91.38 287 ASP A O 1
ATOM 2265 N N . THR A 1 288 ? 28.756 15.094 -28.906 1.00 91.19 288 THR A N 1
ATOM 2266 C CA . THR A 1 288 ? 30.178 15.122 -28.530 1.00 91.19 288 THR A CA 1
ATOM 2267 C C . THR A 1 288 ? 30.901 13.820 -28.851 1.00 91.19 288 THR A C 1
ATOM 2269 O O . THR A 1 288 ? 32.131 13.781 -28.850 1.00 91.19 288 THR A O 1
ATOM 2272 N N . ASN A 1 289 ? 30.155 12.742 -29.118 1.00 91.44 289 ASN A N 1
ATOM 2273 C CA . ASN A 1 289 ? 30.671 11.381 -29.250 1.00 91.44 289 ASN A CA 1
ATOM 2274 C C . ASN A 1 289 ? 31.438 10.886 -28.001 1.00 91.44 289 ASN A C 1
ATOM 2276 O O . ASN A 1 289 ? 32.199 9.915 -28.080 1.00 91.44 289 ASN A O 1
ATOM 2280 N N . ALA A 1 290 ? 31.238 11.534 -26.848 1.00 91.38 290 ALA A N 1
ATOM 2281 C CA . ALA A 1 290 ? 31.786 11.102 -25.568 1.00 91.38 290 ALA A CA 1
ATOM 2282 C C . ALA A 1 290 ? 31.197 9.743 -25.163 1.00 91.38 290 ALA A C 1
ATOM 2284 O O . ALA A 1 290 ? 30.066 9.413 -25.522 1.00 91.38 290 ALA A O 1
ATOM 2285 N N . PHE A 1 291 ? 31.976 8.929 -24.455 1.00 92.19 291 PHE A N 1
ATOM 2286 C CA . PHE A 1 291 ? 31.473 7.685 -23.873 1.00 92.19 291 PHE A CA 1
ATOM 2287 C C . PHE A 1 291 ? 30.492 8.001 -22.741 1.00 92.19 291 PHE A C 1
ATOM 2289 O O . PHE A 1 291 ? 30.772 8.878 -21.934 1.00 92.19 291 PHE A O 1
ATOM 2296 N N . VAL A 1 292 ? 29.367 7.286 -22.688 1.00 91.12 292 VAL A N 1
ATOM 2297 C CA . VAL A 1 292 ? 28.383 7.411 -21.601 1.00 91.12 292 VAL A CA 1
ATOM 2298 C C . VAL A 1 292 ? 28.420 6.158 -20.731 1.00 91.12 292 VAL A C 1
ATOM 2300 O O . VAL A 1 292 ? 28.707 6.233 -19.540 1.00 91.12 292 VAL A O 1
ATOM 2303 N N . ARG A 1 293 ? 28.150 4.998 -21.341 1.00 92.56 293 ARG A N 1
ATOM 2304 C CA . ARG A 1 293 ? 28.168 3.676 -20.700 1.00 92.56 293 ARG A CA 1
ATOM 2305 C C . ARG A 1 293 ? 28.129 2.556 -21.734 1.00 92.56 293 ARG A C 1
ATOM 2307 O O . ARG A 1 293 ? 27.759 2.782 -22.886 1.00 92.56 293 ARG A O 1
ATOM 2314 N N . ASN A 1 294 ? 28.386 1.325 -21.315 1.00 91.38 294 ASN A N 1
ATOM 2315 C CA . ASN A 1 294 ? 28.150 0.149 -22.152 1.00 91.38 294 ASN A CA 1
ATOM 2316 C C . ASN A 1 294 ? 26.672 -0.251 -22.173 1.00 91.38 294 ASN A C 1
ATOM 2318 O O . ASN A 1 294 ? 25.969 -0.122 -21.166 1.00 91.38 294 ASN A O 1
ATOM 2322 N N . VAL A 1 295 ? 26.231 -0.828 -23.293 1.00 93.25 295 VAL A N 1
ATOM 2323 C CA . VAL A 1 295 ? 24.944 -1.523 -23.400 1.00 93.25 295 VAL A CA 1
ATOM 2324 C C . VAL A 1 295 ? 25.068 -2.926 -22.808 1.00 93.25 295 VAL A C 1
ATOM 2326 O O . VAL A 1 295 ? 25.900 -3.729 -23.240 1.00 93.25 295 VAL A O 1
ATOM 2329 N N . VAL A 1 296 ? 24.203 -3.263 -21.854 1.00 89.50 296 VAL A N 1
ATOM 2330 C CA . VAL A 1 296 ? 24.231 -4.556 -21.163 1.00 89.50 296 VAL A CA 1
ATOM 2331 C C . VAL A 1 296 ? 23.287 -5.549 -21.839 1.00 89.50 296 VAL A C 1
ATOM 2333 O O . VAL A 1 296 ? 22.073 -5.486 -21.691 1.00 89.50 296 VAL A O 1
ATOM 2336 N N . THR A 1 297 ? 23.847 -6.511 -22.573 1.00 83.38 297 THR A N 1
ATOM 2337 C CA . THR A 1 297 ? 23.078 -7.581 -23.246 1.00 83.38 297 THR A CA 1
ATOM 2338 C C . THR A 1 297 ? 22.982 -8.868 -22.432 1.00 83.38 297 THR A C 1
ATOM 2340 O O . THR A 1 297 ? 22.079 -9.671 -22.646 1.00 83.38 297 THR A O 1
ATOM 2343 N N . ASN A 1 298 ? 23.911 -9.080 -21.497 1.00 76.00 298 ASN A N 1
ATOM 2344 C CA . ASN A 1 298 ? 23.880 -10.199 -20.567 1.00 76.00 298 ASN A CA 1
ATOM 2345 C C . ASN A 1 298 ? 23.481 -9.696 -19.182 1.00 76.00 298 ASN A C 1
ATOM 2347 O O . ASN A 1 298 ? 24.264 -9.020 -18.510 1.00 76.00 298 ASN A O 1
ATOM 2351 N N . THR A 1 299 ? 22.292 -10.082 -18.741 1.00 69.75 299 THR A N 1
ATOM 2352 C CA . THR A 1 299 ? 21.704 -9.664 -17.465 1.00 69.75 299 THR A CA 1
ATOM 2353 C C . THR A 1 299 ? 21.696 -10.804 -16.444 1.00 69.75 299 THR A C 1
ATOM 2355 O O . THR A 1 299 ? 20.963 -10.781 -15.466 1.00 69.75 299 THR A O 1
ATOM 2358 N N . THR A 1 300 ? 22.562 -11.811 -16.629 1.00 69.75 300 THR A N 1
ATOM 2359 C CA . THR A 1 300 ? 22.789 -12.865 -15.628 1.00 69.75 300 THR A CA 1
ATOM 2360 C C . THR A 1 300 ? 23.670 -12.365 -14.479 1.00 69.75 300 THR A C 1
ATOM 2362 O O . THR A 1 300 ? 24.698 -11.723 -14.712 1.00 69.75 300 THR A O 1
ATOM 2365 N N . GLY A 1 301 ? 23.319 -12.707 -13.240 1.00 64.12 301 GLY A N 1
ATOM 2366 C CA . GLY A 1 301 ? 24.051 -12.305 -12.031 1.00 64.12 301 GLY A CA 1
ATOM 2367 C C . GLY A 1 301 ? 23.238 -11.371 -11.136 1.00 64.12 301 GLY A C 1
ATOM 2368 O O . GLY A 1 301 ? 22.075 -11.102 -11.416 1.00 64.12 301 GLY A O 1
ATOM 2369 N N . ASP A 1 302 ? 23.842 -10.905 -10.042 1.00 68.62 302 ASP A N 1
ATOM 2370 C CA . ASP A 1 302 ? 23.194 -9.930 -9.161 1.00 68.62 302 ASP A CA 1
ATOM 2371 C C . ASP A 1 302 ? 23.173 -8.517 -9.780 1.00 68.62 302 ASP A C 1
ATOM 2373 O O . ASP A 1 302 ? 23.926 -8.199 -10.708 1.00 68.62 302 ASP A O 1
ATOM 2377 N N . LYS A 1 303 ? 22.303 -7.647 -9.253 1.00 68.94 303 LYS A N 1
ATOM 2378 C CA . LYS A 1 303 ? 22.128 -6.269 -9.739 1.00 68.94 303 LYS A CA 1
ATOM 2379 C C . LYS A 1 303 ? 23.437 -5.479 -9.761 1.00 68.94 303 LYS A C 1
ATOM 2381 O O . LYS A 1 303 ? 23.713 -4.779 -10.731 1.00 68.94 303 LYS A O 1
ATOM 2386 N N . ALA A 1 304 ? 24.269 -5.620 -8.730 1.00 72.31 304 ALA A N 1
ATOM 2387 C CA . ALA A 1 304 ? 25.538 -4.905 -8.638 1.00 72.31 304 ALA A CA 1
ATOM 2388 C C . ALA A 1 304 ? 26.519 -5.341 -9.737 1.00 72.31 304 ALA A C 1
ATOM 2390 O O . ALA A 1 304 ? 27.227 -4.510 -10.305 1.00 72.31 304 ALA A O 1
ATOM 2391 N N . ALA A 1 305 ? 26.555 -6.631 -10.071 1.00 72.25 305 ALA A N 1
ATOM 2392 C CA . ALA A 1 305 ? 27.358 -7.163 -11.161 1.00 72.25 305 ALA A CA 1
ATOM 2393 C C . ALA A 1 305 ? 26.861 -6.677 -12.528 1.00 72.25 305 ALA A C 1
ATOM 2395 O O . ALA A 1 305 ? 27.681 -6.415 -13.406 1.00 72.25 305 ALA A O 1
ATOM 2396 N N . ILE A 1 306 ? 25.547 -6.530 -12.710 1.00 78.81 306 ILE A N 1
ATOM 2397 C CA . ILE A 1 306 ? 24.950 -6.034 -13.956 1.00 78.81 306 ILE A CA 1
ATOM 2398 C C . ILE A 1 306 ? 25.239 -4.536 -14.127 1.00 78.81 306 ILE A C 1
ATOM 2400 O O . ILE A 1 306 ? 25.723 -4.139 -15.185 1.00 78.81 306 ILE A O 1
ATOM 2404 N N . VAL A 1 307 ? 25.060 -3.722 -13.080 1.00 77.44 307 VAL A N 1
ATOM 2405 C CA . VAL A 1 307 ? 25.417 -2.290 -13.095 1.00 77.44 307 VAL A CA 1
ATOM 2406 C C . VAL A 1 307 ? 26.911 -2.100 -13.371 1.00 77.44 307 VAL A C 1
ATOM 2408 O O . VAL A 1 307 ? 27.284 -1.301 -14.223 1.00 77.44 307 VAL A O 1
ATOM 2411 N N . LYS A 1 308 ? 27.789 -2.906 -12.758 1.00 78.38 308 LYS A N 1
ATOM 2412 C CA . LYS A 1 308 ? 29.237 -2.854 -13.031 1.00 78.38 308 LYS A CA 1
ATOM 2413 C C . LYS A 1 308 ? 29.605 -3.105 -14.496 1.00 78.38 308 LYS A C 1
ATOM 2415 O O . LYS A 1 308 ? 30.632 -2.603 -14.936 1.00 78.38 308 LYS A O 1
ATOM 2420 N N . ARG A 1 309 ? 28.799 -3.849 -15.263 1.00 83.94 309 ARG A N 1
ATOM 2421 C CA . ARG A 1 309 ? 29.045 -4.071 -16.703 1.00 83.94 309 ARG A CA 1
ATOM 2422 C C . ARG A 1 309 ? 28.788 -2.826 -17.551 1.00 83.94 309 ARG A C 1
ATOM 2424 O O . ARG A 1 309 ? 29.362 -2.719 -18.628 1.00 83.94 309 ARG A O 1
ATOM 2431 N N . MET A 1 310 ? 27.985 -1.871 -17.076 1.00 85.19 310 MET A N 1
ATOM 2432 C CA . MET A 1 310 ? 27.838 -0.570 -17.747 1.00 85.19 310 MET A CA 1
ATOM 2433 C C . MET A 1 310 ? 29.143 0.227 -17.737 1.00 85.19 310 MET A C 1
ATOM 2435 O O . MET A 1 310 ? 29.378 1.018 -18.644 1.00 85.19 310 MET A O 1
ATOM 2439 N N . LEU A 1 311 ? 29.990 -0.027 -16.737 1.00 83.44 311 LEU A N 1
ATOM 2440 C CA . LEU A 1 311 ? 31.238 0.688 -16.474 1.00 83.44 311 LEU A CA 1
ATOM 2441 C C . LEU A 1 311 ? 32.478 -0.214 -16.613 1.00 83.44 311 LEU A C 1
ATOM 2443 O O . LEU A 1 311 ? 33.556 0.120 -16.125 1.00 83.44 311 LEU A O 1
ATOM 2447 N N . SER A 1 312 ? 32.348 -1.389 -17.235 1.00 81.38 312 SER A N 1
ATOM 2448 C CA . SER A 1 312 ? 33.496 -2.253 -17.537 1.00 81.38 312 SER A CA 1
ATOM 2449 C C . SER A 1 312 ? 34.199 -1.794 -18.811 1.00 81.38 312 SER A C 1
ATOM 2451 O O . SER A 1 312 ? 33.568 -1.212 -19.678 1.00 81.38 312 SER A O 1
ATOM 2453 N N . ASP A 1 313 ? 35.489 -2.078 -18.971 1.00 80.56 313 ASP A N 1
ATOM 2454 C CA . ASP A 1 313 ? 36.198 -1.854 -20.245 1.00 80.56 313 ASP A CA 1
ATOM 2455 C C . ASP A 1 313 ? 36.044 -0.429 -20.832 1.00 80.56 313 ASP A C 1
ATOM 2457 O O . ASP A 1 313 ? 36.044 -0.246 -22.051 1.00 80.56 313 ASP A O 1
ATOM 2461 N N . VAL A 1 314 ? 35.927 0.583 -19.957 1.00 82.00 314 VAL A N 1
ATOM 2462 C CA . VAL A 1 314 ? 35.767 1.995 -20.337 1.00 82.00 314 VAL A CA 1
ATOM 2463 C C . VAL A 1 314 ? 36.900 2.402 -21.290 1.00 82.00 314 VAL A C 1
ATOM 2465 O O . VAL A 1 314 ? 38.077 2.198 -20.965 1.00 82.00 314 VAL A O 1
ATOM 2468 N N . PRO A 1 315 ? 36.591 2.981 -22.467 1.00 79.31 315 PRO A N 1
ATOM 2469 C CA . PRO A 1 315 ? 37.614 3.413 -23.409 1.00 79.31 315 PRO A CA 1
ATOM 2470 C C . PRO A 1 315 ? 38.591 4.394 -22.755 1.00 79.31 315 PRO A C 1
ATOM 2472 O O . PRO A 1 315 ? 38.164 5.337 -22.097 1.00 79.31 315 PRO A O 1
ATOM 2475 N N . ALA A 1 316 ? 39.893 4.248 -23.010 1.00 74.56 316 ALA A N 1
ATOM 2476 C CA . ALA A 1 316 ? 40.929 5.128 -22.446 1.00 74.56 316 ALA A CA 1
ATOM 2477 C C . ALA A 1 316 ? 40.805 6.609 -22.867 1.00 74.56 316 ALA A C 1
ATOM 2479 O O . ALA A 1 316 ? 41.524 7.462 -22.360 1.00 74.56 316 ALA A O 1
ATOM 2480 N N . THR A 1 317 ? 39.940 6.898 -23.840 1.00 71.75 317 THR A N 1
ATOM 2481 C CA . THR A 1 317 ? 39.614 8.243 -24.327 1.00 71.75 317 THR A CA 1
ATOM 2482 C C . THR A 1 317 ? 38.393 8.850 -23.634 1.00 71.75 317 THR A C 1
ATOM 2484 O O . THR A 1 317 ? 37.913 9.879 -24.096 1.00 71.75 317 THR A O 1
ATOM 2487 N N . SER A 1 318 ? 37.821 8.170 -22.640 1.00 75.38 318 SER A N 1
ATOM 2488 C CA . SER A 1 318 ? 36.650 8.645 -21.896 1.00 75.38 318 SER A CA 1
ATOM 2489 C C . SER A 1 318 ? 37.092 9.588 -20.783 1.00 75.38 318 SER A C 1
ATOM 2491 O O . SER A 1 318 ? 38.159 9.386 -20.203 1.00 75.38 318 SER A O 1
ATOM 2493 N N . ASP A 1 319 ? 36.271 10.596 -20.506 1.00 73.00 319 ASP A N 1
ATOM 2494 C CA . ASP A 1 319 ? 36.447 11.471 -19.349 1.00 73.00 319 ASP A CA 1
ATOM 2495 C C . ASP A 1 319 ? 36.067 10.728 -18.049 1.00 73.00 319 ASP A C 1
ATOM 2497 O O . ASP A 1 319 ? 35.516 9.624 -18.093 1.00 73.00 319 ASP A O 1
ATOM 2501 N N . ASP A 1 320 ? 36.381 11.318 -16.890 1.00 70.69 320 ASP A N 1
ATOM 2502 C CA . ASP A 1 320 ? 36.119 10.714 -15.570 1.00 70.69 320 ASP A CA 1
ATOM 2503 C C . ASP A 1 320 ? 34.616 10.690 -15.195 1.00 70.69 320 ASP A C 1
ATOM 2505 O O . ASP A 1 320 ? 34.230 10.001 -14.247 1.00 70.69 320 ASP A O 1
ATOM 2509 N N . ASP A 1 321 ? 33.769 11.398 -15.951 1.00 76.06 321 ASP A N 1
ATOM 2510 C CA . ASP A 1 321 ? 32.318 11.471 -15.747 1.00 76.06 321 ASP A CA 1
ATOM 2511 C C . ASP A 1 321 ? 31.637 10.210 -16.304 1.00 76.06 321 ASP A C 1
ATOM 2513 O O . ASP A 1 321 ? 31.371 10.079 -17.504 1.00 76.06 321 ASP A O 1
ATOM 2517 N N . LEU A 1 322 ? 31.371 9.250 -15.416 1.00 79.56 322 LEU A N 1
ATOM 2518 C CA . LEU A 1 322 ? 30.768 7.962 -15.754 1.00 79.56 322 LEU A CA 1
ATOM 2519 C C . LEU A 1 322 ? 29.315 7.883 -15.294 1.00 79.56 322 LEU A C 1
ATOM 2521 O O . LEU A 1 322 ? 28.961 8.312 -14.195 1.00 79.56 322 LEU A O 1
ATOM 2525 N N . TYR A 1 323 ? 28.488 7.247 -16.122 1.00 86.50 323 TYR A N 1
ATOM 2526 C CA . TYR A 1 323 ? 27.046 7.196 -15.930 1.00 86.50 323 TYR A CA 1
ATOM 2527 C C . TYR A 1 323 ? 26.504 5.770 -15.918 1.00 86.50 323 TYR A C 1
ATOM 2529 O O . TYR A 1 323 ? 27.003 4.874 -16.598 1.00 86.50 323 TYR A O 1
ATOM 2537 N N . VAL A 1 324 ? 25.412 5.568 -15.188 1.00 88.88 324 VAL A N 1
ATOM 2538 C CA . VAL A 1 324 ? 24.603 4.345 -15.242 1.00 88.88 324 VAL A CA 1
ATOM 2539 C C . VAL A 1 324 ? 23.179 4.690 -15.656 1.00 88.88 324 VAL A C 1
ATOM 2541 O O . VAL A 1 324 ? 22.690 5.774 -15.349 1.00 88.88 324 VAL A O 1
ATOM 2544 N N . SER A 1 325 ? 22.497 3.780 -16.354 1.00 91.56 325 SER A N 1
ATOM 2545 C CA . SER A 1 325 ? 21.110 4.030 -16.762 1.00 91.56 325 SER A CA 1
ATOM 2546 C C . SER A 1 325 ? 20.148 3.817 -15.600 1.00 91.56 325 SER A C 1
ATOM 2548 O O . SER A 1 325 ? 20.117 2.745 -14.989 1.00 91.56 325 SER A O 1
ATOM 2550 N N . ALA A 1 326 ? 19.293 4.808 -15.363 1.00 89.75 326 ALA A N 1
ATOM 2551 C CA . ALA A 1 326 ? 18.122 4.695 -14.503 1.00 89.75 326 ALA A CA 1
ATOM 2552 C C . ALA A 1 326 ? 17.005 3.836 -15.133 1.00 89.75 326 ALA A C 1
ATOM 2554 O O . ALA A 1 326 ? 16.076 3.411 -14.437 1.00 89.75 326 ALA A O 1
ATOM 2555 N N . LEU A 1 327 ? 17.109 3.553 -16.437 1.00 91.19 327 LEU A N 1
ATOM 2556 C CA . LEU A 1 327 ? 16.153 2.779 -17.230 1.00 91.19 327 LEU A CA 1
ATOM 2557 C C . LEU A 1 327 ? 16.485 1.287 -17.313 1.00 91.19 327 LEU A C 1
ATOM 2559 O O . LEU A 1 327 ? 15.813 0.566 -18.045 1.00 91.19 327 LEU A O 1
ATOM 2563 N N . LEU A 1 328 ? 17.503 0.805 -16.591 1.00 86.94 328 LEU A N 1
ATOM 2564 C CA . LEU A 1 328 ? 17.882 -0.608 -16.573 1.00 86.94 328 LEU A CA 1
ATOM 2565 C C . LEU A 1 328 ? 16.798 -1.455 -15.891 1.00 86.94 328 LEU A C 1
ATOM 2567 O O . LEU A 1 328 ? 16.890 -1.775 -14.708 1.00 86.94 328 LEU A O 1
ATOM 2571 N N . ARG A 1 329 ? 15.735 -1.768 -16.626 1.00 81.50 329 ARG A N 1
ATOM 2572 C CA . ARG A 1 329 ? 14.535 -2.450 -16.150 1.00 81.50 329 ARG A CA 1
ATOM 2573 C C . ARG A 1 329 ? 13.881 -3.176 -17.330 1.00 81.50 329 ARG A C 1
ATOM 2575 O O . ARG A 1 329 ? 13.668 -2.563 -18.368 1.00 81.50 329 ARG A O 1
ATOM 2582 N N . ASP A 1 330 ? 13.531 -4.450 -17.178 1.00 75.56 330 ASP A N 1
ATOM 2583 C CA . ASP A 1 330 ? 12.818 -5.253 -18.193 1.00 75.56 330 ASP A CA 1
ATOM 2584 C C . ASP A 1 330 ? 11.522 -4.634 -18.673 1.00 75.56 330 ASP A C 1
ATOM 2586 O O . ASP A 1 330 ? 11.145 -4.823 -19.828 1.00 75.56 330 ASP A O 1
ATOM 2590 N N . VAL A 1 331 ? 10.844 -3.921 -17.781 1.00 77.44 331 VAL A N 1
ATOM 2591 C CA . VAL A 1 331 ? 9.568 -3.315 -18.111 1.00 77.44 331 VAL A CA 1
ATOM 2592 C C . VAL A 1 331 ? 9.700 -2.231 -19.168 1.00 77.44 331 VAL A C 1
ATOM 2594 O O . VAL A 1 331 ? 8.789 -2.109 -19.972 1.00 77.44 331 VAL A O 1
ATOM 2597 N N . ILE A 1 332 ? 10.815 -1.491 -19.219 1.00 87.19 332 ILE A N 1
ATOM 2598 C CA . ILE A 1 332 ? 10.959 -0.349 -20.128 1.00 87.19 332 ILE A CA 1
ATOM 2599 C C . ILE A 1 332 ? 11.155 -0.854 -21.567 1.00 87.19 332 ILE A C 1
ATOM 2601 O O . ILE A 1 332 ? 12.195 -1.447 -21.876 1.00 87.19 332 ILE A O 1
ATOM 2605 N N . PRO A 1 333 ? 10.196 -0.615 -22.480 1.00 89.00 333 PRO A N 1
ATOM 2606 C CA . PRO A 1 333 ? 10.301 -1.121 -23.836 1.00 89.00 333 PRO A CA 1
ATOM 2607 C C . PRO A 1 333 ? 11.332 -0.312 -24.646 1.00 89.00 333 PRO A C 1
ATOM 2609 O O . PRO A 1 333 ? 11.430 0.907 -24.485 1.00 89.00 333 PRO A O 1
ATOM 2612 N N . PRO A 1 334 ? 12.038 -0.935 -25.609 1.00 92.25 334 PRO A N 1
ATOM 2613 C CA . PRO A 1 334 ? 12.975 -0.235 -26.494 1.00 92.25 334 PRO A CA 1
ATOM 2614 C C . PRO A 1 334 ? 12.353 0.946 -27.260 1.00 92.25 334 PRO A C 1
ATOM 2616 O O . PRO A 1 334 ? 13.054 1.887 -27.620 1.00 92.25 334 PRO A O 1
ATOM 2619 N N . ALA A 1 335 ? 11.038 0.911 -27.503 1.00 92.31 335 ALA A N 1
ATOM 2620 C CA . ALA A 1 335 ? 10.308 1.987 -28.170 1.00 92.31 335 ALA A CA 1
ATOM 2621 C C . ALA A 1 335 ? 10.291 3.298 -27.363 1.00 92.31 335 ALA A C 1
ATOM 2623 O O . ALA A 1 335 ? 10.293 4.362 -27.966 1.00 92.31 335 ALA A O 1
ATOM 2624 N N . PHE A 1 336 ? 10.339 3.244 -26.026 1.00 94.69 336 PHE A N 1
ATOM 2625 C CA . PHE A 1 336 ? 10.293 4.446 -25.180 1.00 94.69 336 PHE A CA 1
ATOM 2626 C C . PHE A 1 336 ? 11.565 5.290 -25.259 1.00 94.69 336 PHE A C 1
ATOM 2628 O O . PHE A 1 336 ? 11.516 6.484 -24.978 1.00 94.69 336 PHE A O 1
ATOM 2635 N N . VAL A 1 337 ? 12.693 4.665 -25.608 1.00 95.88 337 VAL A N 1
ATOM 2636 C CA . VAL A 1 337 ? 14.006 5.320 -25.698 1.00 95.88 337 VAL A CA 1
ATOM 2637 C C . VAL A 1 337 ? 14.448 5.556 -27.136 1.00 95.88 337 VAL A C 1
ATOM 2639 O O . VAL A 1 337 ? 15.452 6.227 -27.353 1.00 95.88 337 VAL A O 1
ATOM 2642 N N . ARG A 1 338 ? 13.764 4.980 -28.132 1.00 95.56 338 ARG A N 1
ATOM 2643 C CA . ARG A 1 338 ? 14.167 5.078 -29.540 1.00 95.56 338 ARG A CA 1
ATOM 2644 C C . ARG A 1 338 ? 13.905 6.479 -30.079 1.00 95.56 338 ARG A C 1
ATOM 2646 O O . ARG A 1 338 ? 12.926 7.117 -29.711 1.00 95.56 338 ARG A O 1
ATOM 2653 N N . LEU A 1 339 ? 14.784 6.927 -30.967 1.00 94.00 339 LEU A N 1
ATOM 2654 C CA . LEU A 1 339 ? 14.573 8.098 -31.806 1.00 94.00 339 LEU A CA 1
ATOM 2655 C C . LEU A 1 339 ? 14.734 7.699 -33.274 1.00 94.00 339 LEU A C 1
ATOM 2657 O O . LEU A 1 339 ? 15.635 6.932 -33.618 1.00 94.00 339 LEU A O 1
ATOM 2661 N N . ASP A 1 340 ? 13.867 8.233 -34.129 1.00 88.94 340 ASP A N 1
ATOM 2662 C CA . ASP A 1 340 ? 13.995 8.097 -35.585 1.00 88.94 340 ASP A CA 1
ATOM 2663 C C . ASP A 1 340 ? 14.850 9.224 -36.192 1.00 88.94 340 ASP A C 1
ATOM 2665 O O . ASP A 1 340 ? 15.504 9.026 -37.215 1.00 88.94 340 ASP A O 1
ATOM 2669 N N . ASP A 1 341 ? 14.877 10.388 -35.536 1.00 91.06 341 ASP A N 1
ATOM 2670 C CA . ASP A 1 341 ? 15.666 11.569 -35.891 1.00 91.06 341 ASP A CA 1
ATOM 2671 C C . ASP A 1 341 ? 16.225 12.222 -34.606 1.00 91.06 341 ASP A C 1
ATOM 2673 O O . ASP A 1 341 ? 15.550 12.159 -33.574 1.00 91.06 341 ASP A O 1
ATOM 2677 N N . PRO A 1 342 ? 17.436 12.816 -34.626 1.00 88.75 342 PRO A N 1
ATOM 2678 C CA . PRO A 1 342 ? 18.010 13.521 -33.476 1.00 88.75 342 PRO A CA 1
ATOM 2679 C C . PRO A 1 342 ? 17.111 14.580 -32.829 1.00 88.75 342 PRO A C 1
ATOM 2681 O O . PRO A 1 342 ? 17.207 14.772 -31.620 1.00 88.75 342 PRO A O 1
ATOM 2684 N N . ASP A 1 343 ? 16.259 15.246 -33.613 1.00 88.00 343 ASP A N 1
ATOM 2685 C CA . ASP A 1 343 ? 15.394 16.330 -33.132 1.00 88.00 343 ASP A CA 1
ATOM 2686 C C . ASP A 1 343 ? 14.010 15.834 -32.659 1.00 88.00 343 ASP A C 1
ATOM 2688 O O . ASP A 1 343 ? 13.179 16.634 -32.222 1.00 88.00 343 ASP A O 1
ATOM 2692 N N . ASN A 1 344 ? 13.732 14.526 -32.747 1.00 90.62 344 ASN A N 1
ATOM 2693 C CA . ASN A 1 344 ? 12.458 13.957 -32.309 1.00 90.62 344 ASN A CA 1
ATOM 2694 C C . ASN A 1 344 ? 12.373 13.821 -30.779 1.00 90.62 344 ASN A C 1
ATOM 2696 O O . ASN A 1 344 ? 13.371 13.717 -30.068 1.00 90.62 344 ASN A O 1
ATOM 2700 N N . GLU A 1 345 ? 11.140 13.748 -30.280 1.00 91.62 345 GLU A N 1
ATOM 2701 C CA . GLU A 1 345 ? 10.830 13.385 -28.897 1.00 91.62 345 GLU A CA 1
ATOM 2702 C C . GLU A 1 345 ? 10.334 11.931 -28.826 1.00 91.62 345 GLU A C 1
ATOM 2704 O O . GLU A 1 345 ? 9.793 11.402 -29.794 1.00 91.62 345 GLU A O 1
ATOM 2709 N N . ASN A 1 346 ? 10.497 11.301 -27.665 1.00 92.88 346 ASN A N 1
ATOM 2710 C CA . ASN A 1 346 ? 9.916 10.009 -27.310 1.00 92.88 346 ASN A CA 1
ATOM 2711 C C . ASN A 1 346 ? 9.297 10.078 -25.903 1.00 92.88 346 ASN A C 1
ATOM 2713 O O . ASN A 1 346 ? 9.352 11.106 -25.222 1.00 92.88 346 ASN A O 1
ATOM 2717 N N . VAL A 1 347 ? 8.719 8.973 -25.433 1.00 94.38 347 VAL A N 1
ATOM 2718 C CA . VAL A 1 347 ? 8.130 8.887 -24.085 1.00 94.38 347 VAL A CA 1
ATOM 2719 C C . VAL A 1 347 ? 9.102 9.348 -22.990 1.00 94.38 347 VAL A C 1
ATOM 2721 O O . VAL A 1 347 ? 8.712 10.104 -22.100 1.00 94.38 347 VAL A O 1
ATOM 2724 N N . VAL A 1 348 ? 10.373 8.941 -23.056 1.00 95.50 348 VAL A N 1
ATOM 2725 C CA . VAL A 1 348 ? 11.387 9.313 -22.059 1.00 95.50 348 VAL A CA 1
ATOM 2726 C C . VAL A 1 348 ? 11.670 10.815 -22.059 1.00 95.50 348 VAL A C 1
ATOM 2728 O O . VAL A 1 348 ? 11.694 11.423 -20.986 1.00 95.50 348 VAL A O 1
ATOM 2731 N N . THR A 1 349 ? 11.828 11.443 -23.227 1.00 95.19 349 THR A N 1
ATOM 2732 C CA . THR A 1 349 ? 12.041 12.897 -23.303 1.00 95.19 349 THR A CA 1
ATOM 2733 C C . THR A 1 349 ? 10.820 13.658 -22.789 1.00 95.19 349 THR A C 1
ATOM 2735 O O . THR A 1 349 ? 10.971 14.615 -22.030 1.00 95.19 349 THR A O 1
ATOM 2738 N N . LYS A 1 350 ? 9.607 13.206 -23.136 1.00 95.00 350 LYS A N 1
ATOM 2739 C CA . LYS A 1 350 ? 8.350 13.850 -22.727 1.00 95.00 350 LYS A CA 1
ATOM 2740 C C . LYS A 1 350 ? 8.114 13.758 -21.221 1.00 95.00 350 LYS A C 1
ATOM 2742 O O . LYS A 1 350 ? 7.742 14.762 -20.617 1.00 95.00 350 LYS A O 1
ATOM 2747 N N . VAL A 1 351 ? 8.390 12.608 -20.596 1.00 94.19 351 VAL A N 1
ATOM 2748 C CA . VAL A 1 351 ? 8.320 12.459 -19.130 1.00 94.19 351 VAL A CA 1
ATOM 2749 C C . VAL A 1 351 ? 9.370 13.319 -18.433 1.00 94.19 351 VAL A C 1
ATOM 2751 O O . VAL A 1 351 ? 9.081 13.953 -17.419 1.00 94.19 351 VAL A O 1
ATOM 2754 N N . MET A 1 352 ? 10.588 13.385 -18.974 1.00 94.44 352 MET A N 1
ATOM 2755 C CA . MET A 1 352 ? 11.638 14.215 -18.385 1.00 94.44 352 MET A CA 1
ATOM 2756 C C . MET A 1 352 ? 11.325 15.711 -18.442 1.00 94.44 352 MET A C 1
ATOM 2758 O O . MET A 1 352 ? 11.794 16.438 -17.565 1.00 94.44 352 MET A O 1
ATOM 2762 N N . ARG A 1 353 ? 10.488 16.159 -19.385 1.00 92.62 353 ARG A N 1
ATOM 2763 C CA . ARG A 1 353 ? 10.043 17.554 -19.498 1.00 92.62 353 ARG A CA 1
ATOM 2764 C C . ARG A 1 353 ? 8.957 17.954 -18.493 1.00 92.62 353 ARG A C 1
ATOM 2766 O O . ARG A 1 353 ? 8.837 19.142 -18.218 1.00 92.62 353 ARG A O 1
ATOM 2773 N N . LEU A 1 354 ? 8.229 16.993 -17.918 1.00 90.38 354 LEU A N 1
ATOM 2774 C CA . LEU A 1 354 ? 7.156 17.287 -16.965 1.00 90.38 354 LEU A CA 1
ATOM 2775 C C . LEU A 1 354 ? 7.698 18.030 -15.735 1.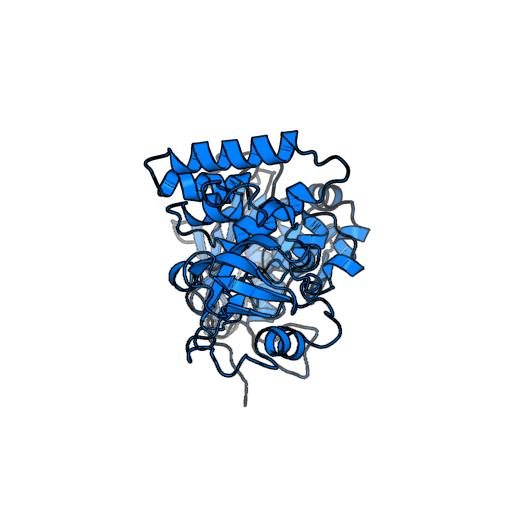00 90.38 354 LEU A C 1
ATOM 2777 O O . LEU A 1 354 ? 8.660 17.582 -15.095 1.00 90.38 354 LEU A O 1
ATOM 2781 N N . GLU A 1 355 ? 7.046 19.138 -15.390 1.00 87.25 355 GLU A N 1
ATOM 2782 C CA . GLU A 1 355 ? 7.254 19.874 -14.142 1.00 87.25 355 GLU A CA 1
ATOM 2783 C C . GLU A 1 355 ? 6.388 19.246 -13.041 1.00 87.25 355 GLU A C 1
ATOM 2785 O O . GLU A 1 355 ? 5.253 19.647 -12.807 1.00 87.25 355 GLU A O 1
ATOM 2790 N N . THR A 1 356 ? 6.912 18.192 -12.412 1.00 82.38 356 THR A N 1
ATOM 2791 C CA . THR A 1 356 ? 6.185 17.353 -11.447 1.00 82.38 356 THR A CA 1
ATOM 2792 C C . THR A 1 356 ? 7.092 16.922 -10.298 1.00 82.38 356 THR A C 1
ATOM 2794 O O . THR A 1 356 ? 8.273 16.613 -10.513 1.00 82.38 356 THR A O 1
ATOM 2797 N N . ASP A 1 357 ? 6.522 16.852 -9.094 1.00 81.75 357 ASP A N 1
ATOM 2798 C CA . ASP A 1 357 ? 7.188 16.275 -7.920 1.00 81.75 357 ASP A CA 1
ATOM 2799 C C . ASP A 1 357 ? 7.073 14.738 -7.896 1.00 81.75 357 ASP A C 1
ATOM 2801 O O . ASP A 1 357 ? 7.773 14.055 -7.141 1.00 81.75 357 ASP A O 1
ATOM 2805 N N . VAL A 1 358 ? 6.241 14.158 -8.769 1.00 79.12 358 VAL A N 1
ATOM 2806 C CA . VAL A 1 358 ? 6.111 12.710 -8.924 1.00 79.12 358 VAL A CA 1
ATOM 2807 C C . VAL A 1 358 ? 7.418 12.111 -9.450 1.00 79.12 358 VAL A C 1
ATOM 2809 O O . VAL A 1 358 ? 8.036 12.614 -10.391 1.00 79.12 358 VAL A O 1
ATOM 2812 N N . ASN A 1 359 ? 7.839 10.978 -8.877 1.00 82.12 359 ASN A N 1
ATOM 2813 C CA . ASN A 1 359 ? 9.047 10.280 -9.315 1.00 82.12 359 ASN A CA 1
ATOM 2814 C C . ASN A 1 359 ? 8.933 9.834 -10.789 1.00 82.12 359 ASN A C 1
ATOM 2816 O O . ASN A 1 359 ? 8.132 8.958 -11.135 1.00 82.12 359 ASN A O 1
ATOM 2820 N N . LYS A 1 360 ? 9.791 10.391 -11.651 1.00 89.00 360 LYS A N 1
ATOM 2821 C CA . LYS A 1 360 ? 9.756 10.182 -13.107 1.00 89.00 360 LYS A CA 1
ATOM 2822 C C . LYS A 1 360 ? 10.057 8.740 -13.514 1.00 89.00 360 LYS A C 1
ATOM 2824 O O . LYS A 1 360 ? 9.481 8.236 -14.477 1.00 89.00 360 LYS A O 1
ATO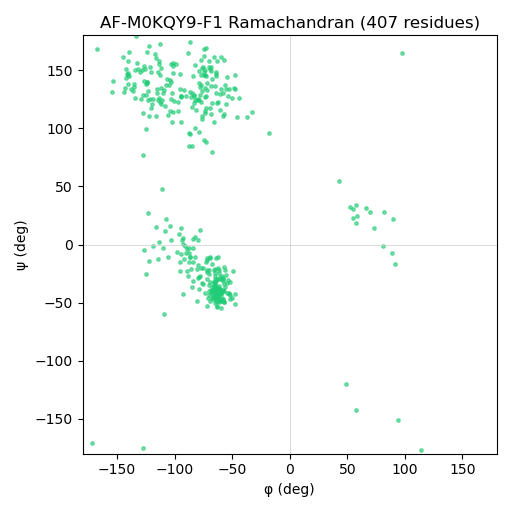M 2829 N N . ILE A 1 361 ? 10.897 8.031 -12.757 1.00 87.81 361 ILE A N 1
ATOM 2830 C CA . ILE A 1 361 ? 11.180 6.610 -13.005 1.00 87.81 361 ILE A CA 1
ATOM 2831 C C . ILE A 1 361 ? 9.965 5.744 -12.661 1.00 87.81 361 ILE A C 1
ATOM 2833 O O . ILE A 1 361 ? 9.651 4.816 -13.408 1.00 87.81 361 ILE A O 1
ATOM 2837 N N . LYS A 1 362 ? 9.244 6.048 -11.573 1.00 81.06 362 LYS A N 1
ATOM 2838 C CA . LYS A 1 362 ? 7.988 5.353 -11.233 1.00 81.06 362 LYS A CA 1
ATOM 2839 C C . LYS A 1 362 ? 6.929 5.573 -12.312 1.00 81.06 362 LYS A C 1
ATOM 2841 O O . LYS A 1 362 ? 6.326 4.597 -12.752 1.00 81.06 362 LYS A O 1
ATOM 2846 N N . LEU A 1 363 ? 6.778 6.806 -12.799 1.00 81.00 363 LEU A N 1
ATOM 2847 C CA . LEU A 1 363 ? 5.877 7.114 -13.911 1.00 81.00 363 LEU A CA 1
ATOM 2848 C C . LEU A 1 363 ? 6.222 6.302 -15.170 1.00 81.00 363 LEU A C 1
ATOM 2850 O O . LEU A 1 363 ? 5.348 5.646 -15.732 1.00 81.00 363 LEU A O 1
ATOM 2854 N N . LEU A 1 364 ? 7.496 6.262 -15.575 1.00 87.38 364 LEU A N 1
ATOM 2855 C CA . LEU A 1 364 ? 7.938 5.473 -16.733 1.00 87.38 364 LEU A CA 1
ATOM 2856 C C . LEU A 1 364 ? 7.670 3.977 -16.569 1.00 87.38 364 LEU A C 1
ATOM 2858 O O . LEU A 1 364 ? 7.264 3.320 -17.528 1.00 87.38 364 LEU A O 1
ATOM 2862 N N . VAL A 1 365 ? 7.863 3.431 -15.367 1.00 80.75 365 VAL A N 1
ATOM 2863 C CA . VAL A 1 365 ? 7.527 2.033 -15.062 1.00 80.75 365 VAL A CA 1
ATOM 2864 C C . VAL A 1 365 ? 6.027 1.786 -15.215 1.00 80.75 365 VAL A C 1
ATOM 2866 O O . VAL A 1 365 ? 5.645 0.775 -15.803 1.00 80.75 365 VAL A O 1
ATOM 2869 N N . SER A 1 366 ? 5.172 2.689 -14.735 1.00 75.00 366 SER A N 1
ATOM 2870 C CA . SER A 1 366 ? 3.722 2.536 -14.881 1.00 75.00 366 SER A CA 1
ATOM 2871 C C . SER A 1 366 ? 3.263 2.639 -16.335 1.00 75.00 366 SER A C 1
ATOM 2873 O O . SER A 1 366 ? 2.530 1.767 -16.797 1.00 75.00 366 SER A O 1
ATOM 2875 N N . LEU A 1 367 ? 3.764 3.620 -17.091 1.00 79.62 367 LEU A N 1
ATOM 2876 C CA . LEU A 1 367 ? 3.506 3.733 -18.533 1.00 79.62 367 LEU A CA 1
ATOM 2877 C C . LEU A 1 367 ? 3.958 2.476 -19.286 1.00 79.62 367 LEU A C 1
ATOM 2879 O O . LEU A 1 367 ? 3.261 1.974 -20.165 1.00 79.62 367 LEU A O 1
ATOM 2883 N N . SER A 1 368 ? 5.100 1.916 -18.892 1.00 78.94 368 SER A N 1
ATOM 2884 C CA . SER A 1 368 ? 5.633 0.700 -19.499 1.00 78.94 368 SER A CA 1
ATOM 2885 C C . SER A 1 368 ? 4.761 -0.527 -19.245 1.00 78.94 368 SER A C 1
ATOM 2887 O O . SER A 1 368 ? 4.614 -1.362 -20.130 1.00 78.94 368 SER A O 1
ATOM 2889 N N . ARG A 1 369 ? 4.125 -0.633 -18.072 1.00 76.50 369 ARG A N 1
ATOM 2890 C CA . ARG A 1 369 ? 3.167 -1.718 -17.790 1.00 76.50 369 ARG A CA 1
ATOM 2891 C C . ARG A 1 369 ? 1.943 -1.652 -18.697 1.00 76.50 369 ARG A C 1
ATOM 2893 O O . ARG A 1 369 ? 1.451 -2.695 -19.114 1.00 76.50 369 ARG A O 1
ATOM 2900 N N . VAL A 1 370 ? 1.474 -0.448 -19.031 1.00 74.00 370 VAL A N 1
ATOM 2901 C CA . VAL A 1 370 ? 0.408 -0.268 -20.031 1.00 74.00 370 VAL A CA 1
ATOM 2902 C C . VAL A 1 370 ? 0.887 -0.756 -21.400 1.00 74.00 370 VAL A C 1
ATOM 2904 O O . VAL A 1 370 ? 0.167 -1.481 -22.079 1.00 74.00 370 VAL A O 1
ATOM 2907 N N . ALA A 1 371 ? 2.137 -0.448 -21.758 1.00 72.88 371 ALA A N 1
ATOM 2908 C CA . ALA A 1 371 ? 2.747 -0.865 -23.020 1.00 72.88 371 ALA A CA 1
ATOM 2909 C C . ALA A 1 371 ? 3.031 -2.377 -23.145 1.00 72.88 371 ALA A C 1
ATOM 2911 O O . ALA A 1 371 ? 3.361 -2.848 -24.231 1.00 72.88 371 ALA A O 1
ATOM 2912 N N . GLN A 1 372 ? 2.916 -3.143 -22.056 1.00 69.31 372 GLN A N 1
ATOM 2913 C CA . GLN A 1 372 ? 3.116 -4.596 -22.040 1.00 69.31 372 GLN A CA 1
ATOM 2914 C C . GLN A 1 372 ? 1.827 -5.408 -22.238 1.00 69.31 372 GLN A C 1
ATOM 2916 O O . GLN A 1 372 ? 1.881 -6.636 -22.226 1.00 69.31 372 GLN A O 1
ATOM 2921 N N . GLN A 1 373 ? 0.672 -4.759 -22.405 1.00 71.69 373 GLN A N 1
ATOM 2922 C CA . GLN A 1 373 ? -0.581 -5.456 -22.707 1.00 71.69 373 GLN A CA 1
ATOM 2923 C C . GLN A 1 373 ? -0.528 -6.082 -24.113 1.00 71.69 373 GLN A C 1
ATOM 2925 O O . GLN A 1 373 ? 0.012 -5.474 -25.036 1.00 71.69 373 GLN A O 1
ATOM 2930 N N . ASP A 1 374 ? -1.104 -7.281 -24.279 1.00 56.56 374 ASP A N 1
ATOM 2931 C CA . ASP A 1 374 ? -0.985 -8.111 -25.498 1.00 56.56 374 ASP A CA 1
ATOM 2932 C C . ASP A 1 374 ? -1.443 -7.416 -26.800 1.00 56.56 374 ASP A C 1
ATOM 2934 O O . ASP A 1 374 ? -1.032 -7.818 -27.889 1.00 56.56 374 ASP A O 1
ATOM 2938 N N . ASP A 1 375 ? -2.243 -6.351 -26.691 1.00 73.88 375 ASP A N 1
ATOM 2939 C CA . ASP A 1 375 ? -2.793 -5.586 -27.814 1.00 73.88 375 ASP A CA 1
ATOM 2940 C C . ASP A 1 375 ? -2.160 -4.188 -27.982 1.00 73.88 375 ASP A C 1
ATOM 2942 O O . ASP A 1 375 ? -2.681 -3.384 -28.749 1.00 73.88 375 ASP A O 1
ATOM 2946 N N . PHE A 1 376 ? -1.055 -3.863 -27.294 1.00 76.56 376 PHE A N 1
ATOM 2947 C CA . PHE A 1 376 ? -0.452 -2.527 -27.385 1.00 76.56 376 PHE A CA 1
ATOM 2948 C C . PHE A 1 376 ? 0.147 -2.257 -28.773 1.00 76.56 376 PHE A C 1
ATOM 2950 O O . PHE A 1 376 ? 1.047 -2.957 -29.250 1.00 76.56 376 PHE A O 1
ATOM 2957 N N . THR A 1 377 ? -0.335 -1.202 -29.425 1.00 85.81 377 THR A N 1
ATOM 2958 C CA . THR A 1 377 ? 0.025 -0.834 -30.795 1.00 85.81 377 THR A CA 1
ATOM 2959 C C . THR A 1 377 ? 0.826 0.468 -30.869 1.00 85.81 377 THR A C 1
ATOM 2961 O O . THR A 1 377 ? 0.970 1.220 -29.907 1.00 85.81 377 THR A O 1
ATOM 2964 N N . THR A 1 378 ? 1.328 0.791 -32.064 1.00 85.12 378 THR A N 1
ATOM 2965 C CA . THR A 1 378 ? 1.911 2.113 -32.345 1.00 85.12 378 THR A CA 1
ATOM 2966 C C . THR A 1 378 ? 0.893 3.248 -32.177 1.00 85.12 378 THR A C 1
ATOM 2968 O O . THR A 1 378 ? 1.281 4.359 -31.835 1.00 85.12 378 THR A O 1
ATOM 2971 N N . GLU A 1 379 ? -0.401 2.996 -32.401 1.00 84.69 379 GLU A N 1
ATOM 2972 C CA . GLU A 1 379 ? -1.448 3.999 -32.171 1.00 84.69 379 GLU A CA 1
ATOM 2973 C C . GLU A 1 379 ? -1.599 4.300 -30.674 1.00 84.69 379 GLU A C 1
ATOM 2975 O O . GLU A 1 379 ? -1.679 5.468 -30.294 1.00 84.69 379 GLU A O 1
ATOM 2980 N N . ASP A 1 380 ? -1.520 3.273 -29.825 1.00 84.81 380 ASP A N 1
ATOM 2981 C CA . ASP A 1 380 ? -1.546 3.427 -28.367 1.00 84.81 380 ASP A CA 1
ATOM 2982 C C . ASP A 1 380 ? -0.309 4.171 -27.853 1.00 84.81 380 ASP A C 1
ATOM 2984 O O . ASP A 1 380 ? -0.425 5.042 -26.989 1.00 84.81 380 ASP A O 1
ATOM 2988 N N . LEU A 1 381 ? 0.869 3.898 -28.431 1.00 87.50 381 LEU A N 1
ATOM 2989 C CA . LEU A 1 381 ? 2.091 4.652 -28.138 1.00 87.50 381 LEU A CA 1
ATOM 2990 C C . LEU A 1 381 ? 1.939 6.135 -28.498 1.00 87.50 381 LEU A C 1
ATOM 2992 O O . LEU A 1 381 ? 2.218 6.996 -27.668 1.00 87.50 381 LEU A O 1
ATOM 2996 N N . ASN A 1 382 ? 1.426 6.441 -29.692 1.00 85.19 382 ASN A N 1
ATOM 2997 C CA . ASN A 1 382 ? 1.176 7.821 -30.112 1.00 85.19 382 ASN A CA 1
ATOM 2998 C C . ASN A 1 382 ? 0.139 8.510 -29.211 1.00 85.19 382 ASN A C 1
ATOM 3000 O O . ASN A 1 382 ? 0.271 9.692 -28.897 1.00 85.19 382 ASN A O 1
ATOM 3004 N N . SER A 1 383 ? -0.892 7.780 -28.773 1.00 85.81 383 SER A N 1
ATOM 3005 C CA . SER A 1 383 ? -1.882 8.298 -27.826 1.00 85.81 383 SER A CA 1
ATOM 3006 C C . SER A 1 383 ? -1.264 8.587 -26.457 1.00 85.81 383 SER A C 1
ATOM 3008 O O . SER A 1 383 ? -1.618 9.584 -25.829 1.00 85.81 383 SER A O 1
ATOM 3010 N N . MET A 1 384 ? -0.350 7.736 -25.986 1.00 87.75 384 MET A N 1
ATOM 3011 C CA . MET A 1 384 ? 0.387 7.940 -24.738 1.00 87.75 384 MET A CA 1
ATOM 3012 C C . MET A 1 384 ? 1.283 9.178 -24.822 1.00 87.75 384 MET A C 1
ATOM 3014 O O . MET A 1 384 ? 1.261 10.015 -23.921 1.00 87.75 384 MET A O 1
ATOM 3018 N N . GLU A 1 385 ? 2.023 9.334 -25.917 1.00 88.69 385 GLU A N 1
ATOM 3019 C CA . GLU A 1 385 ? 2.844 10.519 -26.164 1.00 88.69 385 GLU A CA 1
ATOM 3020 C C . GLU A 1 385 ? 2.001 11.799 -26.242 1.00 88.69 385 GLU A C 1
ATOM 3022 O O . GLU A 1 385 ? 2.342 12.789 -25.598 1.00 88.69 385 GLU A O 1
ATOM 3027 N N . GLY A 1 386 ? 0.849 11.763 -26.920 1.00 85.56 386 GLY A N 1
ATOM 3028 C CA . GLY A 1 386 ? -0.078 12.898 -26.972 1.00 85.56 386 GLY A CA 1
ATOM 3029 C C . GLY A 1 386 ? -0.694 13.255 -25.611 1.00 85.56 386 GLY A C 1
ATOM 3030 O O . GLY A 1 386 ? -0.928 14.431 -25.317 1.00 85.56 386 GLY A O 1
ATOM 3031 N N . ALA A 1 387 ? -0.923 12.265 -24.743 1.00 85.38 387 ALA A N 1
ATOM 3032 C CA . ALA A 1 387 ? -1.359 12.514 -23.370 1.00 85.38 387 ALA A CA 1
ATOM 3033 C C . ALA A 1 387 ? -0.262 13.208 -22.545 1.00 85.38 387 ALA A C 1
ATOM 3035 O O . ALA A 1 387 ? -0.558 14.137 -21.797 1.00 85.38 387 ALA A O 1
ATOM 3036 N N . LEU A 1 388 ? 1.002 12.807 -22.716 1.00 89.44 388 LEU A N 1
ATOM 3037 C CA . LEU A 1 388 ? 2.144 13.471 -22.077 1.00 89.44 388 LEU A CA 1
ATOM 3038 C C . LEU A 1 388 ? 2.347 14.898 -22.600 1.00 89.44 388 LEU A C 1
ATOM 3040 O O . LEU A 1 388 ? 2.689 15.784 -21.820 1.00 89.44 388 LEU A O 1
ATOM 3044 N N . ASP A 1 389 ? 2.096 15.144 -23.886 1.00 88.75 389 ASP A N 1
ATOM 3045 C CA . ASP A 1 389 ? 2.113 16.499 -24.449 1.00 88.75 389 ASP A CA 1
ATOM 3046 C C . ASP A 1 389 ? 1.042 17.379 -23.821 1.00 88.75 389 ASP A C 1
ATOM 3048 O O . ASP A 1 389 ? 1.333 18.490 -23.390 1.00 88.75 389 ASP A O 1
ATOM 3052 N N . THR A 1 390 ? -0.166 16.838 -23.667 1.00 85.81 390 THR A N 1
ATOM 3053 C CA . THR A 1 390 ? -1.261 17.546 -22.997 1.00 85.81 390 THR A CA 1
ATOM 3054 C C . THR A 1 390 ? -0.893 17.893 -21.555 1.00 85.81 390 THR A C 1
ATOM 3056 O O . THR A 1 390 ? -1.165 19.003 -21.112 1.00 85.81 390 THR A O 1
ATOM 3059 N N . LEU A 1 391 ? -0.250 16.975 -20.823 1.00 85.56 391 LEU A N 1
ATOM 3060 C CA . LEU A 1 391 ? 0.213 17.238 -19.457 1.00 85.56 391 LEU A CA 1
ATOM 3061 C C . LEU A 1 391 ? 1.301 18.314 -19.407 1.00 85.56 391 LEU A C 1
ATOM 3063 O O . LEU A 1 391 ? 1.261 19.166 -18.529 1.00 85.56 391 LEU A O 1
ATOM 3067 N N . ASN A 1 392 ? 2.229 18.311 -20.365 1.00 83.00 392 ASN A N 1
ATOM 3068 C CA . ASN A 1 392 ? 3.277 19.327 -20.482 1.00 83.00 392 ASN A CA 1
ATOM 3069 C C . ASN A 1 392 ? 2.746 20.727 -20.852 1.00 83.00 392 ASN A C 1
ATOM 3071 O O . ASN A 1 392 ? 3.485 21.700 -20.731 1.00 83.00 392 ASN A O 1
ATOM 3075 N N . GLU A 1 393 ? 1.515 20.836 -21.354 1.00 84.38 393 GLU A N 1
ATOM 3076 C CA . GLU A 1 393 ? 0.854 22.112 -21.662 1.00 84.38 393 GLU A CA 1
ATOM 3077 C C . GLU A 1 393 ? 0.043 22.670 -20.480 1.00 84.38 393 GLU A C 1
ATOM 3079 O O . GLU A 1 393 ? -0.471 23.788 -20.561 1.00 84.38 393 GLU A O 1
ATOM 3084 N N . LEU A 1 394 ? -0.105 21.912 -19.388 1.00 80.75 394 LEU A N 1
ATOM 3085 C CA . LEU A 1 394 ? -0.786 22.392 -18.189 1.00 80.75 394 LEU A CA 1
ATOM 3086 C C . LEU A 1 394 ? 0.152 23.298 -17.380 1.00 80.75 394 LEU A C 1
ATOM 3088 O O . LEU A 1 394 ? 1.220 22.878 -16.957 1.00 80.75 394 LEU A O 1
ATOM 3092 N N . ASP A 1 395 ? -0.283 24.528 -17.105 1.00 65.25 395 ASP A N 1
ATOM 3093 C CA . ASP A 1 395 ? 0.491 25.518 -16.333 1.00 65.25 395 ASP A CA 1
ATOM 3094 C C . ASP A 1 395 ? 0.437 25.298 -14.796 1.00 65.25 395 ASP A C 1
ATOM 3096 O O . ASP A 1 395 ? 0.924 26.137 -14.036 1.00 65.25 395 ASP A O 1
ATOM 3100 N N . ASP A 1 396 ? -0.210 24.230 -14.307 1.00 74.38 396 ASP A N 1
ATOM 3101 C CA . ASP A 1 396 ? -0.466 24.002 -12.874 1.00 74.38 396 ASP A CA 1
ATOM 3102 C C . ASP A 1 396 ? 0.069 22.643 -12.401 1.00 74.38 396 ASP A C 1
ATOM 3104 O O . ASP A 1 396 ? -0.579 21.604 -12.573 1.00 74.38 396 ASP A O 1
ATOM 3108 N N . ASN A 1 397 ? 1.246 22.678 -11.771 1.00 66.56 397 ASN A N 1
ATOM 3109 C CA . ASN A 1 397 ? 1.967 21.506 -11.269 1.00 66.56 397 ASN A CA 1
ATOM 3110 C C . ASN A 1 397 ? 1.124 20.677 -10.283 1.00 66.56 397 ASN A C 1
ATOM 3112 O O . ASN A 1 397 ? 1.190 19.451 -10.311 1.00 66.56 397 ASN A O 1
ATOM 3116 N N . GLU A 1 398 ? 0.263 21.307 -9.471 1.00 66.69 398 GLU A N 1
ATOM 3117 C CA . GLU A 1 398 ? -0.576 20.581 -8.505 1.00 66.69 398 GLU A CA 1
ATOM 3118 C C . GLU A 1 398 ? -1.655 19.743 -9.218 1.00 66.69 398 GLU A C 1
ATOM 3120 O O . GLU A 1 398 ? -1.995 18.643 -8.775 1.00 66.69 398 GLU A O 1
ATOM 3125 N N . ASN A 1 399 ? -2.152 20.211 -10.369 1.00 70.12 399 ASN A N 1
ATOM 3126 C CA . ASN A 1 399 ? -3.086 19.445 -11.199 1.00 70.12 399 ASN A CA 1
ATOM 3127 C C . ASN A 1 399 ? -2.385 18.327 -11.983 1.00 70.12 399 ASN A C 1
ATOM 3129 O O . ASN A 1 399 ? -2.994 17.279 -12.205 1.00 70.12 399 ASN A O 1
ATOM 3133 N N . ILE A 1 400 ? -1.127 18.533 -12.395 1.00 72.50 400 ILE A N 1
ATOM 3134 C CA . ILE A 1 400 ? -0.308 17.503 -13.051 1.00 72.50 400 ILE A CA 1
ATOM 3135 C C . ILE A 1 400 ? -0.046 16.354 -12.075 1.00 72.50 400 ILE A C 1
ATOM 3137 O O . ILE A 1 400 ? -0.331 15.203 -12.408 1.00 72.50 400 ILE A O 1
ATOM 3141 N N . ASP A 1 401 ? 0.412 16.661 -10.860 1.00 71.19 401 ASP A N 1
ATOM 3142 C CA . ASP A 1 401 ? 0.720 15.661 -9.835 1.00 71.19 401 ASP A CA 1
ATOM 3143 C C . ASP A 1 401 ? -0.524 14.851 -9.460 1.00 71.19 401 ASP A C 1
ATOM 3145 O O . ASP A 1 401 ? -0.505 13.622 -9.521 1.00 71.19 401 ASP A O 1
ATOM 3149 N N . GLN A 1 402 ? -1.649 15.524 -9.180 1.00 68.50 402 GLN A N 1
ATOM 3150 C CA . GLN A 1 402 ? -2.913 14.848 -8.869 1.00 68.50 402 GLN A CA 1
ATOM 3151 C C . GLN A 1 402 ? -3.407 13.972 -10.022 1.00 68.50 402 GLN A C 1
ATOM 3153 O O . GLN A 1 402 ? -3.947 12.890 -9.788 1.00 68.50 402 GLN A O 1
ATOM 3158 N N . TYR A 1 403 ? -3.251 14.420 -11.270 1.00 70.44 403 TYR A N 1
ATOM 3159 C CA . TYR A 1 403 ? -3.651 13.626 -12.426 1.00 70.44 403 TYR A CA 1
ATOM 3160 C C . TYR A 1 403 ? -2.771 12.385 -12.582 1.00 70.44 403 TYR A C 1
ATOM 3162 O O . TYR A 1 403 ? -3.294 11.289 -12.788 1.00 70.44 403 TYR A O 1
ATOM 3170 N N . ILE A 1 404 ? -1.451 12.541 -12.462 1.00 67.69 404 ILE A N 1
ATOM 3171 C CA . ILE A 1 404 ? -0.503 11.431 -12.553 1.00 67.69 404 ILE A CA 1
ATOM 3172 C C . ILE A 1 404 ? -0.779 10.416 -11.439 1.00 67.69 404 ILE A C 1
ATOM 3174 O O . ILE A 1 404 ? -0.938 9.233 -11.736 1.00 67.69 404 ILE A O 1
ATOM 3178 N N . GLU A 1 405 ? -0.909 10.865 -10.190 1.00 65.38 405 GLU A N 1
ATOM 3179 C CA . GLU A 1 405 ? -1.185 9.994 -9.043 1.00 65.38 405 GLU A CA 1
ATOM 3180 C C . GLU A 1 405 ? -2.535 9.278 -9.147 1.00 65.38 405 GLU A C 1
ATOM 3182 O O . GLU A 1 405 ? -2.638 8.122 -8.761 1.00 65.38 405 GLU A O 1
ATOM 3187 N N . ALA A 1 406 ? -3.574 9.933 -9.673 1.00 61.09 406 ALA A N 1
ATOM 3188 C CA . ALA A 1 406 ? -4.914 9.347 -9.732 1.00 61.09 406 ALA A CA 1
ATOM 3189 C C . ALA A 1 406 ? -5.166 8.461 -10.963 1.00 61.09 406 ALA A C 1
ATOM 3191 O O . ALA A 1 406 ? -6.149 7.713 -10.987 1.00 61.09 406 ALA A O 1
ATOM 3192 N N . LYS A 1 407 ? -4.383 8.619 -12.040 1.00 59.50 407 LYS A N 1
ATOM 3193 C CA . LYS A 1 407 ? -4.661 7.978 -13.340 1.00 59.50 407 LYS A CA 1
ATOM 3194 C C . LYS A 1 407 ? -3.529 7.129 -13.890 1.00 59.50 407 LYS A C 1
ATOM 3196 O O . LYS A 1 407 ? -3.814 6.259 -14.711 1.00 59.50 407 LYS A O 1
ATOM 3201 N N . LEU A 1 408 ? -2.283 7.402 -13.514 1.00 61.12 408 LEU A N 1
ATOM 3202 C CA . LEU A 1 408 ? -1.100 6.801 -14.133 1.00 61.12 408 LEU A CA 1
ATOM 3203 C C . LEU A 1 408 ? -0.209 6.052 -13.138 1.00 61.12 408 LEU A C 1
ATOM 3205 O O . LEU A 1 408 ? 0.644 5.284 -13.578 1.00 61.12 408 LEU A O 1
ATOM 3209 N N . LEU A 1 409 ? -0.393 6.250 -11.833 1.00 52.25 409 LEU A N 1
ATOM 3210 C CA . LEU A 1 409 ? 0.246 5.491 -10.755 1.00 52.25 409 LEU A CA 1
ATOM 3211 C C . LEU A 1 409 ? -0.799 4.692 -9.976 1.00 52.25 409 LEU A C 1
ATOM 3213 O O . LEU A 1 409 ? -0.401 3.618 -9.459 1.00 52.25 409 LEU A O 1
#

Mean predicted aligned error: 15.46 Å

Foldseek 3Di:
DWPFDFDFFKKKKFFKALDQDDLVLLLLLLQVLQQVLQWPQDLPDPHTGDSVPFDQDPQQKGWTDDNPWIKIKHADNPDPDDSMDGRIMIMTGLGRQFTDDVVPQQAGDDNVNSVVSSVQSSCQRVVGQKMAMWGQDDDPNHGTDDCVQDPAPDVVRAHNAHFQKMKHDQVLQVLLVHDVLQQLAQASDWDQHPNRIIIGHRYSRGCVVVVDHGLNCCVRNVVDDSVCSPCPVPLQQFAQLCLPPDAFFKWKFWKAWPVQDDPADFLVRTDIFIFGQHPQQFTAGPPPRATAFHHQNDSPDDPVVSQVNRVPPHPPPHDPGYIGTPQRGPLQHNQQTGDPDSPDHGVLNLLNLAPENPRSSVLRSLVSVVCPPPPRDPVNRVVSSVVSVVRSPDPDRVVSHVCCVVPRD

Secondary structure (DSSP, 8-state):
--------SEEEEEEEESS---HHHHHHHHHHHHHHTT-BSSTT-SSPP-GGG----TTSEEEEEETTEEEEEEE--S---SSSEEEEEEEEE-TT-S---TT-TTS--HHHHHHHHHHHHHHHHH--SEEEEEE-SEETTEE---HHHHS--SSS---SS--SEEEE-HHHHHHTT-HHHHHT--SSEEEE-TTS-EEEE--SSTTTTTTS--HHHHHHTS---HHHHHS-S-------GGGGPPTT-EEEEEEEEGGG--SS--GGG-EEEEEEE-TTSEEEETTT--EEEE------S-HHHHHHHHTSS--TT--S--EEETT--TTS-HHHHEESSTT---HHHHHHH---SS-HHHHHHHHHHHHTSTT--HHHHHHHHHHHHHHHT-S-HHHHHHHHHHHT-

Solvent-accessible surface area (backbone atoms only — not comparable to full-atom values): 23034 Å² total; per-residue (Å²): 132,80,67,64,58,86,41,66,52,38,41,35,41,33,35,24,26,67,66,91,72,54,66,67,57,57,48,52,55,51,35,46,51,38,26,75,77,53,27,11,70,45,70,83,55,90,59,48,39,52,60,96,73,59,77,65,44,98,81,39,33,40,56,33,19,57,66,92,46,61,36,36,41,34,53,44,74,89,75,82,84,67,76,58,42,51,48,37,36,41,32,35,62,32,57,57,27,58,61,67,48,85,89,44,79,90,55,69,46,73,62,36,30,56,54,52,50,51,54,53,52,47,45,51,76,66,60,34,51,32,34,33,35,43,47,83,30,62,56,96,89,41,72,43,61,57,67,77,39,45,40,69,87,47,90,76,73,60,64,82,39,73,30,42,43,29,33,36,20,63,78,54,31,49,70,44,66,24,66,69,49,57,63,63,46,60,42,69,40,63,45,77,44,96,74,66,27,38,39,38,27,50,46,90,51,83,64,61,71,61,96,46,88,47,33,38,34,36,28,50,69,69,64,42,55,63,72,65,20,65,37,63,76,64,73,64,53,52,30,38,41,63,51,83,57,55,65,70,43,39,29,47,48,44,28,29,48,65,91,69,74,57,100,67,78,56,69,88,59,58,38,82,42,53,27,26,30,38,93,85,43,31,33,20,33,63,87,80,60,43,63,42,32,39,58,48,77,70,59,78,74,55,71,70,61,42,57,49,51,22,67,47,88,67,59,92,88,44,73,92,74,43,37,42,63,76,53,57,25,54,62,43,52,46,72,40,32,40,40,96,46,95,88,58,80,33,53,51,56,48,56,70,65,45,73,55,89,61,53,56,68,61,47,50,52,39,54,21,57,59,61,66,43,98,80,60,45,72,66,54,51,52,51,52,46,52,50,44,50,55,54,63,68,54,94,46,47,73,59,46,37,52,48,43,59,74,73,51,103

pLDDT: mean 81.86, std 13.77, range [29.61, 98.44]

Organism: NCBI:txid1227452

Sequence (409 aa):
MSNRIKQEGSVFARFYSDERETGAEVIEKTLSVCADIGLTEHVNDSDPLTPDNASISEKGYITVHSDSKAIRLRFRLDDWDGLTDAILSVSVDATRLVEIDPESAEKYTGPARVFVELIRQLAVELNPYYVSTSNRAIMNGEIAPTPKAVLPFETPITLERLPWLGIYSEPLIERFGGRQRVLDTPAWMVEELENGSILIVTTRIPWEDYGHKHPADRYLLDGMDRADAVSPPSDVTLSDPFASFDPGAIGTDICVHQDDIAPEFANEDLQLIPVRVDEHRNLRHLDTNAFVRNVVTNTTGDKAAIVKRMLSDVPATSDDDLYVSALLRDVIPPAFVRLDDPDNENVVTKVMRLETDVNKIKLLVSLSRVAQQDDFTTEDLNSMEGALDTLNELDDNENIDQYIEAKLL